Protein AF-A0A7V3NB71-F1 (afdb_monomer)

Structure (mmCIF, N/CA/C/O backbone):
data_AF-A0A7V3NB71-F1
#
_entry.id   AF-A0A7V3NB71-F1
#
loop_
_atom_site.group_PDB
_atom_site.id
_atom_site.type_symbol
_atom_site.label_atom_id
_atom_site.label_alt_id
_atom_site.label_comp_id
_atom_site.label_asym_id
_atom_site.label_entity_id
_atom_site.label_seq_id
_atom_site.pdbx_PDB_ins_code
_atom_site.Cartn_x
_atom_site.Cartn_y
_atom_site.Cartn_z
_atom_site.occupancy
_atom_site.B_iso_or_equiv
_atom_site.auth_seq_id
_atom_site.auth_comp_id
_atom_site.auth_asym_id
_atom_site.auth_atom_id
_atom_site.pdbx_PDB_model_num
ATOM 1 N N . MET A 1 1 ? 25.960 55.751 -33.611 1.00 54.22 1 MET A N 1
ATOM 2 C CA . MET A 1 1 ? 26.384 55.088 -32.353 1.00 54.22 1 MET A CA 1
ATOM 3 C C . MET A 1 1 ? 27.897 55.186 -32.245 1.00 54.22 1 MET A C 1
ATOM 5 O O . MET A 1 1 ? 28.577 54.764 -33.168 1.00 54.22 1 MET A O 1
ATOM 9 N N . ASN A 1 2 ? 28.416 55.804 -31.184 1.00 68.94 2 ASN A N 1
ATOM 10 C CA . ASN A 1 2 ? 29.834 56.147 -31.065 1.00 68.94 2 ASN A CA 1
ATOM 11 C C . ASN A 1 2 ? 30.688 54.878 -30.822 1.00 68.94 2 ASN A C 1
ATOM 13 O O . ASN A 1 2 ? 30.440 54.134 -29.869 1.00 68.94 2 ASN A O 1
ATOM 17 N N . GLN A 1 3 ? 31.674 54.599 -31.684 1.00 62.75 3 GLN A N 1
ATOM 18 C CA . GLN A 1 3 ? 32.515 53.392 -31.597 1.00 62.75 3 GLN A CA 1
ATOM 19 C C . GLN A 1 3 ? 33.245 53.284 -30.251 1.00 62.75 3 GLN A C 1
ATOM 21 O O . GLN A 1 3 ? 33.391 52.184 -29.716 1.00 62.75 3 GLN A O 1
ATOM 26 N N . GLN A 1 4 ? 33.595 54.422 -29.646 1.00 69.44 4 GLN A N 1
ATOM 27 C CA . GLN A 1 4 ? 34.196 54.469 -28.315 1.00 69.44 4 GLN A CA 1
ATOM 28 C C . GLN A 1 4 ? 33.247 53.911 -27.245 1.00 69.44 4 GLN A C 1
ATOM 30 O O . GLN A 1 4 ? 33.640 53.054 -26.460 1.00 69.44 4 GLN A O 1
ATOM 35 N N . THR A 1 5 ? 31.962 54.287 -27.257 1.00 69.88 5 THR A N 1
ATOM 36 C CA . THR A 1 5 ? 30.982 53.751 -26.291 1.00 69.88 5 THR A CA 1
ATOM 37 C C . THR A 1 5 ? 30.740 52.246 -26.433 1.00 69.88 5 THR A C 1
ATOM 39 O O . THR A 1 5 ? 30.475 51.577 -25.436 1.00 69.88 5 THR A O 1
ATOM 42 N N . ILE A 1 6 ? 30.867 51.684 -27.640 1.00 74.44 6 ILE A N 1
ATOM 43 C CA . ILE A 1 6 ? 30.767 50.231 -27.857 1.00 74.44 6 ILE A CA 1
ATOM 44 C C . ILE A 1 6 ? 32.004 49.523 -27.290 1.00 74.44 6 ILE A C 1
ATOM 46 O O . ILE A 1 6 ? 31.871 48.481 -26.650 1.00 74.44 6 ILE A O 1
ATOM 50 N N . PHE A 1 7 ? 33.192 50.097 -27.483 1.00 79.44 7 PHE A N 1
ATOM 51 C CA . PHE A 1 7 ? 34.445 49.564 -26.949 1.00 79.44 7 PHE A CA 1
ATOM 52 C C . PHE A 1 7 ? 34.462 49.561 -25.413 1.00 79.44 7 PHE A C 1
ATOM 54 O O . PHE A 1 7 ? 34.716 48.520 -24.809 1.00 79.44 7 PHE A O 1
ATOM 61 N N . TYR A 1 8 ? 34.068 50.670 -24.775 1.00 83.81 8 TYR A N 1
ATOM 62 C CA . TYR A 1 8 ? 33.972 50.753 -23.313 1.00 83.81 8 TYR A CA 1
ATOM 63 C C . TYR A 1 8 ? 32.959 49.765 -22.725 1.00 83.81 8 TYR A C 1
ATOM 65 O O . TYR A 1 8 ? 33.242 49.137 -21.709 1.00 83.81 8 TYR A O 1
ATOM 73 N N . ARG A 1 9 ? 31.806 49.557 -23.378 1.00 79.31 9 ARG A N 1
ATOM 74 C CA . ARG A 1 9 ? 30.827 48.544 -22.943 1.00 79.31 9 ARG A CA 1
ATOM 75 C C . ARG A 1 9 ? 31.384 47.125 -23.049 1.00 79.31 9 ARG A C 1
ATOM 77 O O . ARG A 1 9 ? 31.193 46.341 -22.129 1.00 79.31 9 ARG A O 1
ATOM 84 N N . LYS A 1 10 ? 32.107 46.797 -24.125 1.00 80.19 10 LYS A N 1
ATOM 85 C CA . LYS A 1 10 ? 32.751 45.480 -24.284 1.00 80.19 10 LYS A CA 1
ATOM 86 C C . LYS A 1 10 ? 33.806 45.223 -23.208 1.00 80.19 10 LYS A C 1
ATOM 88 O O . LYS A 1 10 ? 33.830 44.130 -22.654 1.00 80.19 10 LYS A O 1
ATOM 93 N N . ILE A 1 11 ? 34.619 46.226 -22.875 1.00 88.50 11 ILE A N 1
ATOM 94 C CA . ILE A 1 11 ? 35.582 46.131 -21.769 1.00 88.50 11 ILE A CA 1
ATOM 95 C C . ILE A 1 11 ? 34.853 45.957 -20.435 1.00 88.50 11 ILE A C 1
ATOM 97 O O . ILE A 1 11 ? 35.212 45.074 -19.664 1.00 88.50 11 ILE A O 1
ATOM 101 N N . ALA A 1 12 ? 33.798 46.735 -20.181 1.00 87.56 12 ALA A N 1
ATOM 102 C CA . ALA A 1 12 ? 33.014 46.614 -18.955 1.00 87.56 12 ALA A CA 1
ATOM 103 C C . ALA A 1 12 ? 32.391 45.214 -18.803 1.00 87.56 12 ALA A C 1
ATOM 105 O O . ALA A 1 12 ? 32.474 44.625 -17.728 1.00 87.56 12 ALA A O 1
ATOM 106 N N . TYR A 1 13 ? 31.838 44.640 -19.879 1.00 82.12 13 TYR A N 1
ATOM 107 C CA . TYR A 1 13 ? 31.333 43.264 -19.865 1.00 82.12 13 TYR A CA 1
ATOM 108 C C . TYR A 1 13 ? 32.446 42.236 -19.660 1.00 82.12 13 TYR A C 1
ATOM 110 O O . TYR A 1 13 ? 32.259 41.305 -18.885 1.00 82.12 13 TYR A O 1
ATOM 118 N N . ALA A 1 14 ? 33.610 42.405 -20.294 1.00 84.56 14 ALA A N 1
ATOM 119 C CA . ALA A 1 14 ? 34.743 41.503 -20.102 1.00 84.56 14 ALA A CA 1
ATOM 120 C C . ALA A 1 14 ? 35.238 41.511 -18.647 1.00 84.56 14 ALA A C 1
ATOM 122 O O . ALA A 1 14 ? 35.474 40.451 -18.075 1.00 84.56 14 ALA A O 1
ATOM 123 N N . VAL A 1 15 ? 35.320 42.689 -18.021 1.00 90.19 15 VAL A N 1
ATOM 124 C CA . VAL A 1 15 ? 35.687 42.833 -16.605 1.00 90.19 15 VAL A CA 1
ATOM 125 C C . VAL A 1 15 ? 34.617 42.233 -15.690 1.00 90.19 15 VAL A C 1
ATOM 127 O O . VAL A 1 15 ? 34.962 41.521 -14.752 1.00 90.19 15 VAL A O 1
ATOM 130 N N . ALA A 1 16 ? 33.330 42.451 -15.974 1.00 84.75 16 ALA A N 1
ATOM 131 C CA . ALA A 1 16 ? 32.238 41.858 -15.200 1.00 84.75 16 ALA A CA 1
ATOM 132 C C . ALA A 1 16 ? 32.223 40.322 -15.297 1.00 84.75 16 ALA A C 1
ATOM 134 O O . ALA A 1 16 ? 32.056 39.644 -14.284 1.00 84.75 16 ALA A O 1
ATOM 135 N N . ILE A 1 17 ? 32.458 39.765 -16.490 1.00 81.44 17 ILE A N 1
ATOM 136 C CA . ILE A 1 17 ? 32.590 38.318 -16.702 1.00 81.44 17 ILE A CA 1
ATOM 137 C C . ILE A 1 17 ? 33.812 37.782 -15.954 1.00 81.44 17 ILE A C 1
ATOM 139 O O . ILE A 1 17 ? 33.694 36.776 -15.264 1.00 81.44 17 ILE A O 1
ATOM 143 N N . LEU A 1 18 ? 34.964 38.457 -16.033 1.00 87.19 18 LEU A N 1
ATOM 144 C CA . LEU A 1 18 ? 36.174 38.050 -15.315 1.00 87.19 18 LEU A CA 1
ATOM 145 C C . LEU A 1 18 ? 35.956 38.062 -13.794 1.00 87.19 18 LEU A C 1
ATOM 147 O O . LEU A 1 18 ? 36.332 37.115 -13.111 1.00 87.19 18 LEU A O 1
ATOM 151 N N . ALA A 1 19 ? 35.296 39.097 -13.270 1.00 86.56 19 ALA A N 1
ATOM 152 C CA . ALA A 1 19 ? 34.939 39.189 -11.859 1.00 86.56 19 ALA A CA 1
ATOM 153 C C . ALA A 1 19 ? 33.989 38.055 -11.445 1.00 86.56 19 ALA A C 1
ATOM 155 O O . ALA A 1 19 ? 34.204 37.414 -10.419 1.00 86.56 19 ALA A O 1
ATOM 156 N N . MET A 1 20 ? 32.983 37.748 -12.266 1.00 79.00 20 MET A N 1
ATOM 157 C CA . MET A 1 20 ? 32.059 36.645 -12.009 1.00 79.00 20 MET A CA 1
ATOM 158 C C . MET A 1 20 ? 32.766 35.283 -12.068 1.00 79.00 20 MET A C 1
ATOM 160 O O . MET A 1 20 ? 32.523 34.437 -11.214 1.00 79.00 20 MET A O 1
ATOM 164 N N . LEU A 1 21 ? 33.686 35.080 -13.016 1.00 78.19 21 LEU A N 1
ATOM 165 C CA . LEU A 1 21 ? 34.513 33.873 -13.104 1.00 78.19 21 LEU A CA 1
ATOM 166 C C . LEU A 1 21 ? 35.438 33.724 -11.891 1.00 78.19 21 LEU A C 1
ATOM 168 O O . LEU A 1 21 ? 35.580 32.617 -11.383 1.00 78.19 21 LEU A O 1
ATOM 172 N N . LEU A 1 22 ? 36.017 34.816 -11.385 1.00 81.19 22 LEU A N 1
ATOM 173 C CA . LEU A 1 22 ? 36.828 34.808 -10.163 1.00 81.19 22 LEU A CA 1
ATOM 174 C C . LEU A 1 22 ? 35.993 34.481 -8.919 1.00 81.19 22 LEU A C 1
ATOM 176 O O . LEU A 1 22 ? 36.441 33.712 -8.072 1.00 81.19 22 LEU A O 1
ATOM 180 N N . VAL A 1 23 ? 34.765 35.000 -8.827 1.00 80.25 23 VAL A N 1
ATOM 181 C CA . VAL A 1 23 ? 33.817 34.645 -7.757 1.00 80.25 23 VAL A CA 1
ATOM 182 C C . VAL A 1 23 ? 33.425 33.169 -7.848 1.00 80.25 23 VAL A C 1
ATOM 184 O O . VAL A 1 23 ? 33.475 32.461 -6.847 1.00 80.25 23 VAL A O 1
ATOM 187 N N . LEU A 1 24 ? 33.099 32.671 -9.043 1.00 72.00 24 LEU A N 1
ATOM 188 C CA . LEU A 1 24 ? 32.779 31.259 -9.269 1.00 72.00 24 LEU A CA 1
ATOM 189 C C . LEU A 1 24 ? 33.971 30.342 -8.968 1.00 72.00 24 LEU A C 1
ATOM 191 O O . LEU A 1 24 ? 33.785 29.285 -8.371 1.00 72.00 24 LEU A O 1
ATOM 195 N N . TYR A 1 25 ? 35.189 30.757 -9.320 1.00 76.31 25 TYR A N 1
ATOM 196 C CA . TYR A 1 25 ? 36.426 30.052 -8.986 1.00 76.31 25 TYR A CA 1
ATOM 197 C C . TYR A 1 25 ? 36.633 29.992 -7.469 1.00 76.31 25 TYR A C 1
ATOM 199 O O . TYR A 1 25 ? 36.818 28.914 -6.912 1.00 76.31 25 TYR A O 1
ATOM 207 N N . TYR A 1 26 ? 36.517 31.128 -6.780 1.00 76.06 26 TYR A N 1
ATOM 208 C CA . TYR A 1 26 ? 36.661 31.208 -5.326 1.00 76.06 26 TYR A CA 1
ATOM 209 C C . TYR A 1 26 ? 35.603 30.382 -4.572 1.00 76.06 26 TYR A C 1
ATOM 211 O O . TYR A 1 26 ? 35.901 29.739 -3.562 1.00 76.06 26 TYR A O 1
ATOM 219 N N . LEU A 1 27 ? 34.366 30.356 -5.073 1.00 71.50 27 LEU A N 1
ATOM 220 C CA . LEU A 1 27 ? 33.281 29.569 -4.490 1.00 71.50 27 LEU A CA 1
ATOM 221 C C . LEU A 1 27 ? 33.414 28.070 -4.799 1.00 71.50 27 LEU A C 1
ATOM 223 O O . LEU A 1 27 ? 33.156 27.250 -3.918 1.00 71.50 27 LEU A O 1
ATOM 227 N N . GLY A 1 28 ? 33.795 27.712 -6.028 1.00 55.22 28 GLY A N 1
ATOM 228 C CA . GLY A 1 28 ? 33.623 26.371 -6.594 1.00 55.22 28 GLY A CA 1
ATOM 229 C C . GLY A 1 28 ? 34.883 25.518 -6.750 1.00 55.22 28 GLY A C 1
ATOM 230 O O . GLY A 1 28 ? 34.762 24.386 -7.220 1.00 55.22 28 GLY A O 1
ATOM 231 N N . PHE A 1 29 ? 36.075 26.009 -6.392 1.00 70.00 29 PHE A N 1
ATOM 232 C CA . PHE A 1 29 ? 37.305 25.229 -6.566 1.00 70.00 29 PHE A CA 1
ATOM 233 C C . PHE A 1 29 ? 37.283 23.937 -5.722 1.00 70.00 29 PHE A C 1
ATOM 235 O O . PHE A 1 29 ? 37.014 24.008 -4.518 1.00 70.00 29 PHE A O 1
ATOM 242 N N . PRO A 1 30 ? 37.542 22.755 -6.307 1.00 59.81 30 PRO A N 1
ATOM 243 C CA . PRO A 1 30 ? 37.503 21.495 -5.571 1.00 59.81 30 PRO A CA 1
ATOM 244 C C . PRO A 1 30 ? 38.670 21.386 -4.578 1.00 59.81 30 PRO A C 1
ATOM 246 O O . PRO A 1 30 ? 39.738 21.958 -4.792 1.00 59.81 30 PRO A O 1
ATOM 249 N N . SER A 1 31 ? 38.477 20.632 -3.494 1.00 65.25 31 SER A N 1
ATOM 250 C CA . SER A 1 31 ? 39.575 20.248 -2.598 1.00 65.25 31 SER A CA 1
ATOM 251 C C . SER A 1 31 ? 40.472 19.222 -3.297 1.00 65.25 31 SER A C 1
ATOM 253 O O . SER A 1 31 ? 39.971 18.265 -3.888 1.00 65.25 31 SER A O 1
ATOM 255 N N . ILE A 1 32 ? 41.789 19.419 -3.241 1.00 63.62 32 ILE A N 1
ATOM 256 C CA . ILE A 1 32 ? 42.785 18.581 -3.928 1.00 63.62 32 ILE A CA 1
ATOM 257 C C . ILE A 1 32 ? 43.643 17.887 -2.863 1.00 63.62 32 ILE 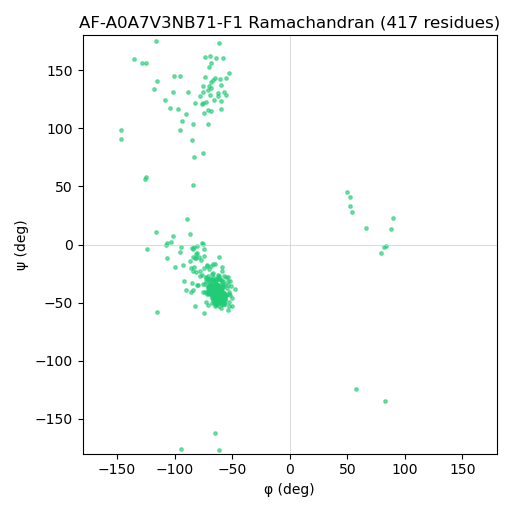A C 1
ATOM 259 O O . ILE A 1 32 ? 43.962 18.491 -1.840 1.00 63.62 32 ILE A O 1
ATOM 263 N N . LYS A 1 33 ? 44.008 16.618 -3.076 1.00 56.06 33 LYS A N 1
ATOM 264 C CA . LYS A 1 33 ? 44.964 15.911 -2.205 1.00 56.06 33 LYS A CA 1
ATOM 265 C C . LYS A 1 33 ? 46.366 16.485 -2.401 1.00 56.06 33 LYS A C 1
ATOM 267 O O . LYS A 1 33 ? 46.756 16.723 -3.544 1.00 56.06 33 LYS A O 1
ATOM 272 N N . ASP A 1 34 ? 47.101 16.712 -1.315 1.00 60.28 34 ASP A N 1
ATOM 273 C CA . ASP A 1 34 ? 48.456 17.256 -1.394 1.00 60.28 34 ASP A CA 1
ATOM 274 C C . ASP A 1 34 ? 49.349 16.306 -2.224 1.00 60.28 34 ASP A C 1
ATOM 276 O O . ASP A 1 34 ? 49.456 15.120 -1.900 1.00 60.28 34 ASP A O 1
ATOM 280 N N . PRO A 1 35 ? 49.997 16.787 -3.303 1.00 51.47 35 PRO A N 1
ATOM 281 C CA . PRO A 1 35 ? 50.894 15.971 -4.119 1.00 51.47 35 PRO A CA 1
ATOM 282 C C . PRO A 1 35 ? 52.078 15.363 -3.351 1.00 51.47 35 PRO A C 1
ATOM 284 O O . PRO A 1 35 ? 52.706 14.434 -3.855 1.00 51.47 35 PRO A O 1
ATOM 287 N N . ARG A 1 36 ? 52.424 15.900 -2.173 1.00 59.09 36 ARG A N 1
ATOM 288 C CA . ARG A 1 36 ? 53.547 15.446 -1.337 1.00 59.09 36 ARG A CA 1
ATOM 289 C C . ARG A 1 36 ? 53.116 14.545 -0.179 1.00 59.09 36 ARG A C 1
ATOM 291 O O . ARG A 1 36 ? 53.950 13.808 0.335 1.00 59.09 36 ARG A O 1
ATOM 298 N N . ASP A 1 37 ? 51.839 14.579 0.197 1.00 52.03 37 ASP A N 1
ATOM 299 C CA . ASP A 1 37 ? 51.253 13.738 1.241 1.00 52.03 37 ASP A CA 1
ATOM 300 C C . ASP A 1 37 ? 49.788 13.401 0.888 1.00 52.03 37 ASP A C 1
ATOM 302 O O . ASP A 1 37 ? 48.878 14.189 1.156 1.00 52.03 37 ASP A O 1
ATOM 306 N N . PRO A 1 38 ? 49.520 12.213 0.312 1.00 56.47 38 PRO A N 1
ATOM 307 C CA . PRO A 1 38 ? 48.179 11.808 -0.118 1.00 56.47 38 PRO A CA 1
ATOM 308 C C . PRO A 1 38 ? 47.139 11.713 1.009 1.00 56.47 38 PRO A C 1
ATOM 310 O O . PRO A 1 38 ? 45.953 11.521 0.716 1.00 56.47 38 PRO A O 1
ATOM 313 N N . THR A 1 39 ? 47.570 11.790 2.274 1.00 49.41 39 THR A N 1
ATOM 314 C CA . THR A 1 39 ? 46.695 11.762 3.453 1.00 49.41 39 THR A CA 1
ATOM 315 C C . THR A 1 39 ? 46.163 13.146 3.837 1.00 49.41 39 THR A C 1
ATOM 317 O O . THR A 1 39 ? 45.176 13.232 4.567 1.00 49.41 39 THR A O 1
ATOM 320 N N . GLN A 1 40 ? 46.735 14.227 3.291 1.00 49.78 40 GLN A N 1
ATOM 321 C CA . GLN A 1 40 ? 46.299 15.601 3.543 1.00 49.78 40 GLN A CA 1
ATOM 322 C C . GLN A 1 40 ? 45.461 16.147 2.381 1.00 49.78 40 GLN A C 1
ATOM 324 O O . GLN A 1 40 ? 45.822 16.052 1.207 1.00 49.78 40 GLN A O 1
ATOM 329 N N . ILE A 1 41 ? 44.311 16.738 2.712 1.00 60.38 41 ILE A N 1
ATOM 330 C CA . ILE A 1 41 ? 43.411 17.379 1.750 1.00 60.38 41 ILE A CA 1
ATOM 331 C C . ILE A 1 41 ? 43.588 18.890 1.881 1.00 60.38 41 ILE A C 1
ATOM 333 O O . ILE A 1 41 ? 43.286 19.468 2.926 1.00 60.38 41 ILE A O 1
ATOM 337 N N . LEU A 1 42 ? 44.042 19.543 0.811 1.00 63.62 42 LEU A N 1
ATOM 338 C CA . LEU A 1 42 ? 44.096 20.999 0.753 1.00 63.62 42 LEU A CA 1
ATOM 339 C C . LEU A 1 42 ? 42.660 21.546 0.691 1.00 63.62 42 LEU A C 1
ATOM 341 O O . LEU A 1 42 ? 41.871 21.104 -0.155 1.00 63.62 42 LEU A O 1
ATOM 345 N N . PRO A 1 43 ? 42.290 22.501 1.562 1.00 56.97 43 PRO A N 1
ATOM 346 C CA . PRO A 1 43 ? 40.926 23.002 1.629 1.00 56.97 43 PRO A CA 1
ATOM 347 C C . PRO A 1 43 ? 40.591 23.801 0.363 1.00 56.97 43 PRO A C 1
ATOM 349 O O . PRO A 1 43 ? 41.165 24.870 0.135 1.00 56.97 43 PRO A O 1
ATOM 352 N N . GLY A 1 44 ? 39.643 23.299 -0.439 1.00 67.06 44 GLY A N 1
ATOM 353 C CA . GLY A 1 44 ? 39.157 23.944 -1.663 1.00 67.06 44 GLY A CA 1
ATOM 354 C C . GLY A 1 44 ? 38.434 25.277 -1.421 1.00 67.06 44 GLY A C 1
ATOM 355 O O . GLY A 1 44 ? 38.556 25.896 -0.362 1.00 67.06 44 GLY A O 1
ATOM 356 N N . GLY A 1 45 ? 37.662 25.731 -2.407 1.00 72.81 45 GLY A N 1
ATOM 357 C CA . GLY A 1 45 ? 36.821 26.926 -2.312 1.00 72.81 45 GLY A CA 1
ATOM 358 C C . GLY A 1 45 ? 35.751 26.823 -1.218 1.00 72.81 45 GLY A C 1
ATOM 359 O O . GLY A 1 45 ? 35.557 25.777 -0.596 1.00 72.81 45 GLY A O 1
ATOM 360 N N . VAL A 1 46 ? 35.029 27.918 -0.979 1.00 68.56 46 VAL A N 1
ATOM 361 C CA . VAL A 1 46 ? 34.061 28.035 0.131 1.00 68.56 46 VAL A CA 1
ATOM 362 C C . VAL A 1 46 ? 33.042 26.882 0.144 1.00 68.56 46 VAL A C 1
ATOM 364 O O . VAL A 1 46 ? 32.808 26.288 1.195 1.00 68.56 46 VAL A O 1
ATOM 367 N N . LEU A 1 47 ? 32.508 26.480 -1.016 1.00 59.16 47 LEU A N 1
ATOM 368 C CA . LEU A 1 47 ? 31.544 25.374 -1.113 1.00 59.16 47 LEU A CA 1
ATOM 369 C C . LEU A 1 47 ? 32.165 24.002 -0.812 1.00 59.16 47 LEU A C 1
ATOM 371 O O . LEU A 1 47 ? 31.498 23.134 -0.254 1.00 59.16 47 LEU A O 1
ATOM 375 N N . ALA A 1 48 ? 33.435 23.793 -1.166 1.00 60.12 48 ALA A N 1
ATOM 376 C CA . ALA A 1 48 ? 34.145 22.552 -0.860 1.00 60.12 48 ALA A CA 1
ATOM 377 C C . ALA A 1 48 ? 34.424 22.417 0.647 1.00 60.12 48 ALA A C 1
ATOM 379 O O . ALA A 1 48 ? 34.420 21.308 1.175 1.00 60.12 48 ALA A O 1
ATOM 380 N N . ARG A 1 49 ? 34.597 23.546 1.349 1.00 62.47 49 ARG A N 1
ATOM 381 C CA . ARG A 1 49 ? 34.746 23.595 2.812 1.00 62.47 49 ARG A CA 1
ATOM 382 C C . ARG A 1 49 ? 33.424 23.345 3.535 1.00 62.47 49 ARG A C 1
ATOM 384 O O . ARG A 1 49 ? 33.415 22.581 4.490 1.00 62.47 49 ARG A O 1
ATOM 391 N N . PHE A 1 50 ? 32.311 23.896 3.041 1.00 54.03 50 PHE A N 1
ATOM 392 C CA . PHE A 1 50 ? 30.976 23.585 3.572 1.00 54.03 50 PHE A CA 1
ATOM 393 C C . PHE A 1 50 ? 30.615 22.101 3.404 1.00 54.03 50 PHE A C 1
ATOM 395 O O . PHE A 1 50 ? 30.136 21.478 4.344 1.00 54.03 50 PHE A O 1
ATOM 402 N N . LYS A 1 51 ? 30.954 21.489 2.260 1.00 48.88 51 LYS A N 1
ATOM 403 C CA . LYS A 1 51 ? 30.782 20.039 2.048 1.00 48.88 51 LYS A CA 1
ATOM 404 C C . LYS A 1 51 ? 31.587 19.157 3.011 1.00 48.88 51 LYS A C 1
ATOM 406 O O . LYS A 1 51 ? 31.191 18.020 3.229 1.00 48.88 51 LYS A O 1
ATOM 411 N N . GLY A 1 52 ? 32.712 19.648 3.536 1.00 46.31 52 GLY A N 1
ATOM 412 C CA . GLY A 1 52 ? 33.546 18.925 4.502 1.00 46.31 52 GLY A CA 1
ATOM 413 C C . GLY A 1 52 ? 33.216 19.207 5.972 1.00 46.31 52 GLY A C 1
ATOM 414 O O . GLY A 1 52 ? 33.631 18.435 6.829 1.00 46.31 52 GLY A O 1
ATOM 415 N N . ALA A 1 53 ? 32.501 20.298 6.272 1.00 45.06 53 ALA A N 1
ATOM 416 C CA . ALA A 1 53 ? 32.164 20.710 7.637 1.00 45.06 53 ALA A CA 1
ATOM 417 C C . ALA A 1 53 ? 30.815 20.148 8.120 1.00 45.06 53 ALA A C 1
ATOM 419 O O . ALA A 1 53 ? 30.670 19.850 9.304 1.00 45.06 53 ALA A O 1
ATOM 420 N N . ASP A 1 54 ? 29.856 19.958 7.211 1.00 41.22 54 ASP A N 1
ATOM 421 C CA . ASP A 1 54 ? 28.564 19.354 7.528 1.00 41.22 54 ASP A CA 1
ATOM 422 C C . ASP A 1 54 ? 28.638 17.834 7.334 1.00 41.22 54 ASP A C 1
ATOM 424 O O . ASP A 1 54 ? 28.731 17.342 6.206 1.00 41.22 54 ASP A O 1
ATOM 428 N N . ALA A 1 55 ? 28.552 17.076 8.432 1.00 44.56 55 ALA A N 1
ATOM 429 C CA . ALA A 1 55 ? 28.474 15.613 8.395 1.00 44.56 55 ALA A CA 1
ATOM 430 C C . ALA A 1 55 ? 27.332 15.121 7.483 1.00 44.56 55 ALA A C 1
ATOM 432 O O . ALA A 1 55 ? 27.493 14.108 6.809 1.00 44.56 55 ALA A O 1
ATOM 433 N N . ASP A 1 56 ? 26.242 15.889 7.372 1.00 40.72 56 ASP A N 1
ATOM 434 C CA . ASP A 1 56 ? 25.111 15.624 6.477 1.00 40.72 56 ASP A CA 1
ATOM 435 C C . ASP A 1 56 ? 25.428 15.881 4.993 1.00 40.72 56 ASP A C 1
ATOM 437 O O . ASP A 1 56 ? 24.902 15.186 4.126 1.00 40.72 56 ASP A O 1
ATOM 441 N N . ALA A 1 57 ? 26.311 16.829 4.662 1.00 42.16 57 ALA A N 1
ATOM 442 C CA . ALA A 1 57 ? 26.720 17.105 3.280 1.00 42.16 57 ALA A CA 1
ATOM 443 C C . ALA A 1 57 ? 27.793 16.122 2.782 1.00 42.16 57 ALA A C 1
ATOM 445 O O . ALA A 1 57 ? 27.770 15.722 1.613 1.00 42.16 57 ALA A O 1
ATOM 446 N N . ALA A 1 58 ? 28.690 15.692 3.673 1.00 37.47 58 ALA A N 1
ATOM 447 C CA . ALA A 1 58 ? 29.607 14.583 3.426 1.00 37.47 58 ALA A CA 1
ATOM 448 C C . ALA A 1 58 ? 28.827 13.270 3.249 1.00 37.47 58 ALA A C 1
ATOM 450 O O . ALA A 1 58 ? 29.062 12.556 2.273 1.00 37.47 58 ALA A O 1
ATOM 451 N N . LEU A 1 59 ? 27.802 13.032 4.084 1.00 40.78 59 LEU A N 1
ATOM 452 C CA . LEU A 1 59 ? 26.812 11.977 3.869 1.00 40.78 59 LEU A CA 1
ATOM 453 C C . LEU A 1 59 ? 26.141 12.138 2.498 1.00 40.78 59 LEU A C 1
ATOM 455 O O . LEU A 1 59 ? 26.151 11.205 1.720 1.00 40.78 59 LEU A O 1
ATOM 459 N N . LEU A 1 60 ? 25.609 13.298 2.114 1.00 43.28 60 LEU A N 1
ATOM 460 C CA . LEU A 1 60 ? 24.980 13.471 0.792 1.00 43.28 60 LEU A CA 1
ATOM 461 C C . LEU A 1 60 ? 25.934 13.179 -0.384 1.00 43.28 60 LEU A C 1
ATOM 463 O O . LEU A 1 60 ? 25.487 12.678 -1.416 1.00 43.28 60 LEU A O 1
ATOM 467 N N . SER A 1 61 ? 27.235 13.448 -0.226 1.00 41.19 61 SER A N 1
ATOM 468 C CA . SER A 1 61 ? 28.263 13.189 -1.241 1.00 41.19 61 SER A CA 1
ATOM 469 C C . SER A 1 61 ? 28.724 11.727 -1.300 1.00 41.19 61 SER A C 1
ATOM 471 O O . SER A 1 61 ? 29.020 11.249 -2.392 1.00 41.19 61 SER A O 1
ATOM 473 N N . GLU A 1 62 ? 28.798 11.013 -0.174 1.00 38.00 62 GLU A N 1
ATOM 474 C CA . GLU A 1 62 ? 29.136 9.578 -0.128 1.00 38.00 62 GLU A CA 1
ATOM 475 C C . GLU A 1 62 ? 27.907 8.674 -0.342 1.00 38.00 62 GLU A C 1
ATOM 477 O O . GLU A 1 62 ? 27.999 7.620 -0.967 1.00 38.00 62 GLU A O 1
ATOM 482 N N . LEU A 1 63 ? 26.723 9.096 0.113 1.00 42.38 63 LEU A N 1
ATOM 483 C CA . LEU A 1 63 ? 25.480 8.314 0.114 1.00 42.38 63 LEU A CA 1
ATOM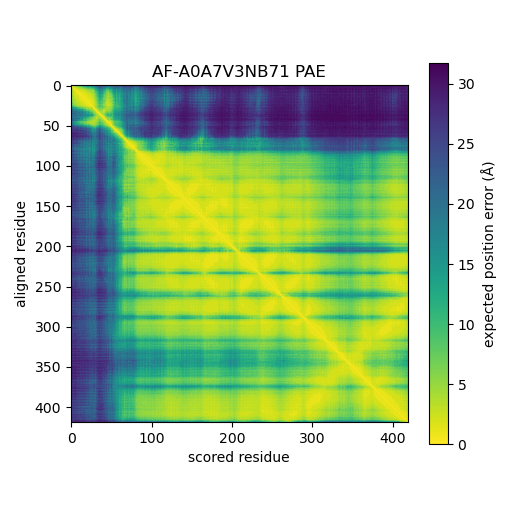 484 C C . LEU A 1 63 ? 24.729 8.302 -1.224 1.00 42.38 63 LEU A C 1
ATOM 486 O O . LEU A 1 63 ? 23.795 7.511 -1.374 1.00 42.38 63 LEU A O 1
ATOM 490 N N . GLN A 1 64 ? 25.099 9.160 -2.179 1.00 43.59 64 GLN A N 1
ATOM 491 C CA . GLN A 1 64 ? 24.500 9.213 -3.522 1.00 43.59 64 GLN A CA 1
ATOM 492 C C . GLN A 1 64 ? 25.359 8.577 -4.617 1.00 43.59 64 GLN A C 1
ATOM 494 O O . GLN A 1 64 ? 24.950 8.583 -5.778 1.00 43.59 64 GLN A O 1
ATOM 499 N N . LEU A 1 65 ? 26.516 7.998 -4.284 1.00 47.34 65 LEU A N 1
ATOM 500 C CA . LEU A 1 65 ? 27.394 7.388 -5.282 1.00 47.34 65 LEU A CA 1
ATOM 501 C C . LEU A 1 65 ? 26.836 6.028 -5.748 1.00 47.34 65 LEU A C 1
ATOM 503 O O . LEU A 1 65 ? 27.265 4.947 -5.341 1.00 47.34 65 LEU A O 1
ATOM 507 N N . GLY A 1 66 ? 25.845 6.098 -6.641 1.00 53.22 66 GLY A N 1
ATOM 508 C CA . GLY A 1 66 ? 25.628 5.085 -7.669 1.00 53.22 66 GLY A CA 1
ATOM 509 C C . GLY A 1 66 ? 26.836 4.987 -8.608 1.00 53.22 66 GLY A C 1
ATOM 510 O O . GLY A 1 66 ? 27.861 5.637 -8.404 1.00 53.22 66 GLY A O 1
ATOM 511 N N . GLU A 1 67 ? 26.752 4.148 -9.636 1.00 53.97 67 GLU A N 1
ATOM 512 C CA . GLU A 1 67 ? 27.836 4.071 -10.625 1.00 53.97 67 GLU A CA 1
ATOM 513 C C . GLU A 1 67 ? 28.013 5.409 -11.363 1.00 53.97 67 GLU A C 1
ATOM 515 O O . GLU A 1 67 ? 27.049 5.991 -11.859 1.00 53.97 67 GLU A O 1
ATOM 520 N N . ILE A 1 68 ? 29.251 5.907 -11.434 1.00 56.69 68 ILE A N 1
ATOM 521 C CA . ILE A 1 68 ? 29.599 7.080 -12.243 1.00 56.69 68 ILE A CA 1
ATOM 522 C C . ILE A 1 68 ? 29.849 6.585 -13.673 1.00 56.69 68 ILE A C 1
ATOM 524 O O . ILE A 1 68 ? 30.892 5.994 -13.942 1.00 56.69 68 ILE A O 1
ATOM 528 N N . ASP A 1 69 ? 28.900 6.811 -14.587 1.00 61.81 69 ASP A N 1
ATOM 529 C CA . ASP A 1 69 ? 29.062 6.472 -16.011 1.00 61.81 69 ASP A CA 1
ATOM 530 C C . ASP A 1 69 ? 29.986 7.504 -16.702 1.00 61.81 69 ASP A C 1
ATOM 532 O O . ASP A 1 69 ? 29.651 8.698 -16.732 1.00 61.81 69 ASP A O 1
ATOM 536 N N . PRO A 1 70 ? 31.126 7.084 -17.294 1.00 60.78 70 PRO A N 1
ATOM 537 C CA . PRO A 1 70 ? 32.008 7.957 -18.070 1.00 60.78 70 PRO A CA 1
ATOM 538 C C . PRO A 1 70 ? 31.281 8.745 -19.167 1.00 60.78 70 PRO A C 1
ATOM 540 O O . PRO A 1 70 ? 31.659 9.882 -19.459 1.00 60.78 70 PRO A O 1
ATOM 543 N N . ALA A 1 71 ? 30.214 8.190 -19.754 1.00 64.31 71 ALA A N 1
ATOM 544 C CA . ALA A 1 71 ? 29.401 8.894 -20.742 1.00 64.31 71 ALA A CA 1
ATOM 545 C C . ALA A 1 71 ? 28.633 10.074 -20.121 1.00 64.31 71 ALA A C 1
ATOM 547 O O . ALA A 1 71 ? 28.586 11.150 -20.713 1.00 64.31 71 ALA A O 1
ATOM 548 N N . SER A 1 72 ? 28.092 9.920 -18.912 1.00 63.06 72 SER A N 1
ATOM 549 C CA . SER A 1 72 ? 27.370 10.974 -18.183 1.00 63.06 72 SER A CA 1
ATOM 550 C C . SER A 1 72 ? 28.290 12.121 -17.743 1.00 63.06 72 SER A C 1
ATOM 552 O O . SER A 1 72 ? 27.905 13.295 -17.802 1.00 63.06 72 SER A O 1
ATOM 554 N N . GLU A 1 73 ? 29.530 11.815 -17.348 1.00 67.75 73 GLU A N 1
ATOM 555 C CA . GLU A 1 73 ? 30.544 12.843 -17.062 1.00 67.75 73 GLU A CA 1
ATOM 556 C C . GLU A 1 73 ? 31.082 13.496 -18.344 1.00 67.75 73 GLU A C 1
ATOM 558 O O . GLU A 1 73 ? 31.293 14.708 -18.373 1.00 67.75 73 GLU A O 1
ATOM 563 N N . THR A 1 74 ? 31.190 12.748 -19.445 1.00 63.81 74 THR A N 1
ATOM 564 C CA . THR A 1 74 ? 31.500 13.323 -20.765 1.00 63.81 74 THR A CA 1
ATOM 565 C C . THR A 1 74 ? 30.405 14.292 -21.209 1.00 63.81 74 THR A C 1
ATOM 567 O O . THR A 1 74 ? 30.707 15.410 -21.616 1.00 63.81 74 THR A O 1
ATOM 570 N N . ILE A 1 75 ? 29.125 13.932 -21.067 1.00 62.94 75 ILE A N 1
ATOM 571 C CA . ILE A 1 75 ? 28.005 14.826 -21.398 1.00 62.94 75 ILE A CA 1
ATOM 572 C C . ILE A 1 75 ? 28.006 16.065 -20.496 1.00 62.94 75 ILE A C 1
ATOM 574 O O . ILE A 1 75 ? 27.753 17.173 -20.967 1.00 62.94 75 ILE A O 1
ATOM 578 N N . ARG A 1 76 ? 28.337 15.926 -19.208 1.00 62.72 76 ARG A N 1
ATOM 579 C CA . ARG A 1 76 ? 28.512 17.073 -18.303 1.00 62.72 76 ARG A CA 1
ATOM 580 C C . ARG A 1 76 ? 29.593 18.033 -18.799 1.00 62.72 76 ARG A C 1
ATOM 582 O O . ARG A 1 76 ? 29.380 19.243 -18.769 1.00 62.72 76 ARG A O 1
ATOM 589 N N . LEU A 1 77 ? 30.725 17.495 -19.246 1.00 64.06 77 LEU A N 1
ATOM 590 C CA . LEU A 1 77 ? 31.843 18.274 -19.769 1.00 64.06 77 LEU A CA 1
ATOM 591 C C . LEU A 1 77 ? 31.466 18.966 -21.089 1.00 64.06 77 LEU A C 1
ATOM 593 O O . LEU A 1 77 ? 31.663 20.169 -21.227 1.00 64.06 77 LEU A O 1
ATOM 597 N N . VAL A 1 78 ? 30.860 18.227 -22.025 1.00 66.50 78 VAL A N 1
ATOM 598 C CA . VAL A 1 78 ? 30.435 18.728 -23.346 1.00 66.50 78 VAL A CA 1
ATOM 599 C C . VAL A 1 78 ? 29.323 19.770 -23.225 1.00 66.50 78 VAL A C 1
ATOM 601 O O . VAL A 1 78 ? 29.325 20.760 -23.949 1.00 66.50 78 VAL A O 1
ATOM 604 N N . SER A 1 79 ? 28.400 19.597 -22.277 1.00 67.81 79 SER A N 1
ATOM 605 C CA . SER A 1 79 ? 27.356 20.588 -21.983 1.00 67.81 79 SER A CA 1
ATOM 606 C C . SER A 1 79 ? 27.867 21.794 -21.188 1.00 67.81 79 SER A C 1
ATOM 608 O O . SER A 1 79 ? 27.069 22.665 -20.850 1.00 67.81 79 SER A O 1
ATOM 610 N N . LEU A 1 80 ? 29.167 21.866 -20.861 1.00 71.44 80 LEU A N 1
ATOM 611 C CA . LEU A 1 80 ? 29.766 22.913 -20.021 1.00 71.44 80 LEU A CA 1
ATOM 612 C C . LEU A 1 80 ? 29.030 23.087 -18.677 1.00 71.44 80 LEU A C 1
ATOM 614 O O . LEU A 1 80 ? 28.913 24.190 -18.148 1.00 71.44 80 LEU A O 1
ATOM 618 N N . GLY A 1 81 ? 28.486 21.994 -18.132 1.00 67.44 81 GLY A N 1
ATOM 619 C CA . GLY A 1 81 ? 27.673 22.005 -16.914 1.00 67.44 81 GLY A CA 1
ATOM 620 C C . GLY A 1 81 ? 26.191 22.358 -17.111 1.00 67.44 81 GLY A C 1
ATOM 621 O O . GLY A 1 81 ? 25.432 22.290 -16.147 1.00 67.44 81 GLY A O 1
ATOM 622 N N . MET A 1 82 ? 25.733 22.657 -18.332 1.00 77.50 82 MET A N 1
ATOM 623 C CA . MET A 1 82 ? 24.335 22.993 -18.651 1.00 77.50 82 MET A CA 1
ATOM 624 C C . MET A 1 82 ? 23.454 21.748 -18.871 1.00 77.50 82 MET A C 1
ATOM 626 O O . MET A 1 82 ? 22.736 21.646 -19.868 1.00 77.50 82 MET A O 1
ATOM 630 N N . ARG A 1 83 ? 23.480 20.792 -17.930 1.00 73.44 83 ARG A N 1
ATOM 631 C CA . ARG A 1 83 ? 22.732 19.518 -18.032 1.00 73.44 83 ARG A CA 1
ATOM 632 C C . ARG A 1 83 ? 21.237 19.719 -18.322 1.00 73.44 83 ARG A C 1
ATOM 634 O O . ARG A 1 83 ? 20.701 19.028 -19.179 1.00 73.44 83 ARG A O 1
ATOM 641 N N . GLY A 1 84 ? 20.594 20.704 -17.690 1.00 73.56 84 GLY A N 1
ATOM 642 C CA . GLY A 1 84 ? 19.166 20.981 -17.897 1.00 73.56 84 GLY A CA 1
ATOM 643 C C . GLY A 1 84 ? 18.813 21.422 -19.324 1.00 73.56 84 GLY A C 1
ATOM 644 O O . GLY A 1 84 ? 17.769 21.044 -19.844 1.00 73.56 84 GLY A O 1
ATOM 645 N N . PHE A 1 85 ? 19.699 22.163 -20.001 1.00 77.38 85 PHE A N 1
ATOM 646 C CA . PHE A 1 85 ? 19.476 22.564 -21.394 1.00 77.38 85 PHE A CA 1
ATOM 647 C C . PHE A 1 85 ? 19.630 21.376 -22.353 1.00 77.38 85 PHE A C 1
ATOM 649 O O . PHE A 1 85 ? 18.793 21.176 -23.231 1.00 77.38 85 PHE A O 1
ATOM 656 N N . ALA A 1 86 ? 20.655 20.543 -22.141 1.00 80.19 86 ALA A N 1
ATOM 657 C CA . ALA A 1 86 ? 20.833 19.307 -22.901 1.00 80.19 86 ALA A CA 1
ATOM 658 C C . ALA A 1 86 ? 19.648 18.345 -22.704 1.00 80.19 86 ALA A C 1
ATOM 660 O O . ALA A 1 86 ? 19.142 17.782 -23.673 1.00 80.19 86 ALA A O 1
ATOM 661 N N . ALA A 1 87 ? 19.161 18.208 -21.466 1.00 83.94 87 ALA A N 1
ATOM 662 C CA . ALA A 1 87 ? 17.970 17.423 -21.164 1.00 83.94 87 ALA A CA 1
ATOM 663 C C . ALA A 1 87 ? 16.744 17.959 -21.916 1.00 83.94 87 ALA A C 1
ATOM 665 O O . ALA A 1 87 ? 16.028 17.175 -22.532 1.00 83.94 87 ALA A O 1
ATOM 666 N N . GLN A 1 88 ? 16.528 19.279 -21.940 1.00 81.94 88 GLN A N 1
ATOM 667 C CA . GLN A 1 88 ? 15.396 19.886 -22.645 1.00 81.94 88 GLN A CA 1
ATOM 668 C C . GLN A 1 88 ? 15.404 19.597 -24.156 1.00 81.94 88 GLN A C 1
ATOM 670 O O . GLN A 1 88 ? 14.349 19.310 -24.722 1.00 81.94 88 GLN A O 1
ATOM 675 N N . ILE A 1 89 ? 16.575 19.627 -24.803 1.00 86.06 89 ILE A N 1
ATOM 676 C CA . ILE A 1 89 ? 16.712 19.250 -26.222 1.00 86.06 89 ILE A CA 1
ATOM 677 C C . ILE A 1 89 ? 16.319 17.785 -26.421 1.00 86.06 89 ILE A C 1
ATOM 679 O O . ILE A 1 89 ? 15.482 17.480 -27.268 1.00 86.06 89 ILE A O 1
ATOM 683 N N . LEU A 1 90 ? 16.862 16.880 -25.602 1.00 88.00 90 LEU A N 1
ATOM 684 C CA . LEU A 1 90 ? 16.552 15.451 -25.688 1.00 88.00 90 LEU A CA 1
ATOM 685 C C . LEU A 1 90 ? 15.067 15.167 -25.420 1.00 88.00 90 LEU A C 1
ATOM 687 O O . LEU A 1 90 ? 14.478 14.300 -26.062 1.00 88.00 90 LEU A O 1
ATOM 691 N N . TRP A 1 91 ? 14.432 15.913 -24.515 1.00 85.06 91 TRP A N 1
ATOM 692 C CA . TRP A 1 91 ? 12.987 15.845 -24.291 1.00 85.06 91 TRP A CA 1
ATOM 693 C C . TRP A 1 91 ? 12.189 16.256 -25.532 1.00 85.06 91 TRP A C 1
ATOM 695 O O . TRP A 1 91 ? 11.224 15.573 -25.885 1.00 85.06 91 TRP A O 1
ATOM 705 N N . GLN A 1 92 ? 12.592 17.334 -26.210 1.00 85.81 92 GLN A N 1
ATOM 706 C CA . GLN A 1 92 ? 11.953 17.777 -27.448 1.00 85.81 92 GLN A CA 1
ATOM 707 C C . GLN A 1 92 ? 12.121 16.740 -28.567 1.00 85.81 92 GLN A C 1
ATOM 709 O O . GLN A 1 92 ? 11.131 16.347 -29.183 1.00 85.81 92 GLN A O 1
ATOM 714 N N . GLU A 1 93 ? 13.337 16.233 -28.777 1.00 90.81 93 GLU A N 1
ATOM 715 C CA . GLU A 1 93 ? 13.614 15.185 -29.765 1.00 90.81 93 GLU A CA 1
ATOM 716 C C . GLU A 1 93 ? 12.819 13.906 -29.481 1.00 90.81 93 GLU A C 1
ATOM 718 O O . GLU A 1 93 ? 12.200 13.342 -30.384 1.00 90.81 93 GLU A O 1
ATOM 723 N N . ALA A 1 94 ? 12.774 13.465 -28.220 1.00 89.56 94 ALA A N 1
ATOM 724 C CA . ALA A 1 94 ? 11.982 12.309 -27.817 1.00 89.56 94 ALA A CA 1
ATOM 725 C C . ALA A 1 94 ? 10.496 12.517 -28.142 1.00 89.56 94 ALA A C 1
ATOM 727 O O . ALA A 1 94 ? 9.843 11.608 -28.657 1.00 89.56 94 ALA A O 1
ATOM 728 N N . ASN A 1 95 ? 9.953 13.712 -27.898 1.00 86.12 95 ASN A N 1
ATOM 729 C CA . ASN A 1 95 ? 8.570 14.016 -28.249 1.00 86.12 95 ASN A CA 1
ATOM 730 C C . ASN A 1 95 ? 8.338 13.989 -29.770 1.00 86.12 95 ASN A C 1
ATOM 732 O O . ASN A 1 95 ? 7.359 13.403 -30.231 1.00 86.12 95 ASN A O 1
ATOM 736 N N . GLU A 1 96 ? 9.254 14.548 -30.563 1.00 91.69 96 GLU A N 1
ATOM 737 C CA . GLU A 1 96 ? 9.170 14.505 -32.025 1.00 91.69 96 GLU A CA 1
ATOM 738 C C . GLU A 1 96 ? 9.238 13.076 -32.577 1.00 91.69 96 GLU A C 1
ATOM 740 O O . GLU A 1 96 ? 8.421 12.701 -33.423 1.00 91.69 96 GLU A O 1
ATOM 745 N N . TYR A 1 97 ? 10.174 12.252 -32.093 1.00 93.75 97 TYR A N 1
ATOM 746 C CA . TYR A 1 97 ? 10.278 10.849 -32.498 1.00 93.75 97 TYR A CA 1
ATOM 747 C C . TYR A 1 97 ? 9.046 10.048 -32.086 1.00 93.75 97 TYR A C 1
ATOM 749 O O . TYR A 1 97 ? 8.560 9.238 -32.875 1.00 93.75 97 TYR A O 1
ATOM 757 N N . LYS A 1 98 ? 8.481 10.321 -30.903 1.00 87.88 98 LYS A N 1
ATOM 758 C CA . LYS A 1 98 ? 7.208 9.735 -30.471 1.00 87.88 98 LYS A CA 1
ATOM 759 C C . LYS A 1 98 ? 6.066 10.102 -31.423 1.00 87.88 98 LYS A C 1
ATOM 761 O O . LYS A 1 98 ? 5.346 9.210 -31.858 1.00 87.88 98 LYS A O 1
ATOM 766 N N . MET A 1 99 ? 5.912 11.379 -31.783 1.00 90.06 99 MET A N 1
ATOM 767 C CA . MET A 1 99 ? 4.864 11.827 -32.715 1.00 90.06 99 MET A CA 1
ATOM 768 C C . MET A 1 99 ? 5.008 11.196 -34.105 1.00 90.06 99 MET A C 1
ATOM 770 O O . MET A 1 99 ? 4.012 10.844 -34.731 1.00 90.06 99 MET A O 1
ATOM 774 N N . LYS A 1 100 ? 6.247 11.018 -34.575 1.00 94.75 100 LYS A N 1
ATOM 775 C CA . LYS A 1 100 ? 6.567 10.371 -35.858 1.00 94.75 100 LYS A CA 1
ATOM 776 C C . LYS A 1 100 ? 6.536 8.837 -35.796 1.00 94.75 100 LYS A C 1
ATOM 778 O O . LYS A 1 100 ? 6.787 8.201 -36.815 1.00 94.75 100 LYS A O 1
ATOM 783 N N . LYS A 1 101 ? 6.266 8.245 -34.625 1.00 92.75 101 LYS A N 1
ATOM 784 C CA . LYS A 1 101 ? 6.362 6.799 -34.360 1.00 92.75 101 LYS A CA 1
ATOM 785 C C . LYS A 1 101 ? 7.739 6.197 -34.707 1.00 92.75 101 LYS A C 1
ATOM 787 O O . LYS A 1 101 ? 7.852 5.012 -35.009 1.00 92.75 101 LYS A O 1
ATOM 792 N N . ASP 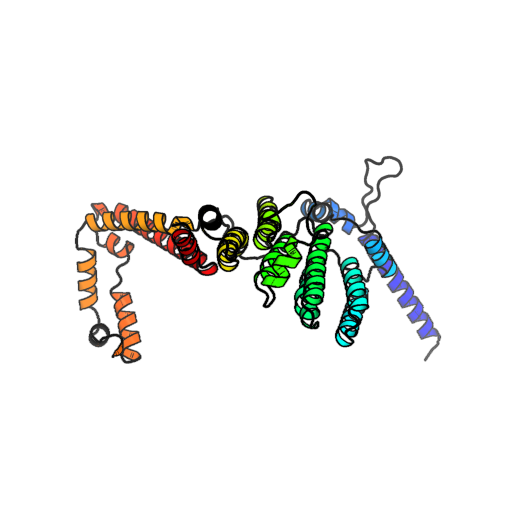A 1 102 ? 8.809 6.996 -34.637 1.00 93.62 102 ASP A N 1
ATOM 793 C CA . ASP A 1 102 ? 10.195 6.532 -34.798 1.00 93.62 102 ASP A CA 1
ATOM 794 C C . ASP A 1 102 ? 10.695 5.964 -33.460 1.00 93.62 102 ASP A C 1
ATOM 796 O O . ASP A 1 102 ? 11.432 6.592 -32.694 1.00 93.62 102 ASP A O 1
ATOM 800 N N . TRP A 1 103 ? 10.216 4.763 -33.134 1.00 92.06 103 TRP A N 1
ATOM 801 C CA . TRP A 1 103 ? 10.423 4.147 -31.824 1.00 92.06 103 TRP A CA 1
ATOM 802 C C . TRP A 1 103 ? 11.887 3.808 -31.531 1.00 92.06 103 TRP A C 1
ATOM 804 O O . TRP A 1 103 ? 12.328 3.847 -30.374 1.00 92.06 103 TRP A O 1
ATOM 814 N N . THR A 1 104 ? 12.656 3.503 -32.576 1.00 91.88 104 THR A N 1
ATOM 815 C CA . THR A 1 104 ? 14.091 3.230 -32.479 1.00 91.88 104 THR A CA 1
ATOM 816 C C . THR A 1 104 ? 14.834 4.473 -32.012 1.00 91.88 104 THR A C 1
ATOM 818 O O . THR A 1 104 ? 15.537 4.405 -31.000 1.00 91.88 104 THR A O 1
ATOM 821 N N . LYS A 1 105 ? 14.629 5.620 -32.679 1.00 93.00 105 LYS A N 1
ATOM 822 C CA . LYS A 1 105 ? 15.269 6.875 -32.264 1.00 93.00 105 LYS A CA 1
ATOM 823 C C . LYS A 1 105 ? 14.744 7.369 -30.929 1.00 93.00 105 LYS A C 1
ATOM 825 O O . LYS A 1 105 ? 15.559 7.730 -30.089 1.00 93.00 105 LYS A O 1
ATOM 830 N N . LEU A 1 106 ? 13.434 7.261 -30.679 1.00 92.31 106 LEU A N 1
ATOM 831 C CA . LEU A 1 106 ? 12.860 7.548 -29.362 1.00 92.31 106 LEU A CA 1
ATOM 832 C C . LEU A 1 106 ? 13.638 6.806 -28.271 1.00 92.31 106 LEU A C 1
ATOM 834 O O . LEU A 1 106 ? 14.129 7.417 -27.331 1.00 92.31 106 LEU A O 1
ATOM 838 N N . SER A 1 107 ? 13.811 5.494 -28.416 1.00 90.12 107 SER A N 1
ATOM 839 C CA . SER A 1 107 ? 14.502 4.683 -27.410 1.00 90.12 107 SER A CA 1
ATOM 840 C C . SER A 1 107 ? 15.950 5.100 -27.182 1.00 90.12 107 SER A C 1
ATOM 842 O O . SER A 1 107 ? 16.400 5.112 -26.037 1.00 90.12 107 SER A O 1
ATOM 844 N N . ALA A 1 108 ? 16.675 5.429 -28.253 1.00 90.44 108 ALA A N 1
ATOM 845 C CA . ALA A 1 108 ? 18.051 5.903 -28.160 1.00 90.44 108 ALA A CA 1
ATOM 846 C C . ALA A 1 108 ? 18.121 7.253 -27.425 1.00 90.44 108 ALA A C 1
ATOM 848 O O . ALA A 1 108 ? 18.917 7.405 -26.499 1.00 90.44 108 ALA A O 1
ATOM 849 N N . THR A 1 109 ? 17.234 8.194 -27.763 1.00 91.50 109 THR A N 1
ATOM 850 C CA . THR A 1 109 ? 17.134 9.497 -27.093 1.00 91.50 109 THR A CA 1
ATOM 851 C C . THR A 1 109 ? 16.780 9.343 -25.613 1.00 91.50 109 THR A C 1
ATOM 853 O O . THR A 1 109 ? 17.383 10.002 -24.772 1.00 91.50 109 THR A O 1
ATOM 856 N N . LEU A 1 110 ? 15.875 8.427 -25.251 1.00 91.00 110 LEU A N 1
ATOM 857 C CA . LEU A 1 110 ? 15.534 8.170 -23.845 1.00 91.00 110 LEU A CA 1
ATOM 858 C C . LEU A 1 110 ? 16.713 7.604 -23.042 1.00 91.00 110 LEU A C 1
ATOM 860 O O . LEU A 1 110 ? 16.901 7.978 -21.885 1.00 91.00 110 LEU A O 1
ATOM 864 N N . GLN A 1 111 ? 17.533 6.737 -23.645 1.00 88.44 111 GLN A N 1
ATOM 865 C CA . GLN A 1 111 ? 18.765 6.254 -23.013 1.00 88.44 111 GLN A CA 1
ATOM 866 C C . GLN A 1 111 ? 19.789 7.376 -22.822 1.00 88.44 111 GLN A C 1
ATOM 868 O O . GLN A 1 111 ? 20.453 7.420 -21.790 1.00 88.44 111 GLN A O 1
ATOM 873 N N . GLN A 1 112 ? 19.912 8.294 -23.783 1.00 88.06 112 GLN A N 1
ATOM 874 C CA . GLN A 1 112 ? 20.775 9.468 -23.640 1.00 88.06 112 GLN A CA 1
ATOM 875 C C . GLN A 1 112 ? 20.264 10.399 -22.541 1.00 88.06 112 GLN A C 1
ATOM 877 O O . GLN A 1 112 ? 21.041 10.799 -21.679 1.00 88.06 112 GLN A O 1
ATOM 882 N N . LEU A 1 113 ? 18.959 10.678 -22.515 1.00 87.31 113 LEU A N 1
ATOM 883 C CA . LEU A 1 113 ? 18.323 11.514 -21.501 1.00 87.31 113 LEU A CA 1
ATOM 884 C C . LEU A 1 113 ? 18.581 10.978 -20.086 1.00 87.31 113 LEU A C 1
ATOM 886 O O . LEU A 1 113 ? 18.990 11.731 -19.204 1.00 87.31 113 LEU A O 1
ATOM 890 N N . ALA A 1 114 ? 18.431 9.667 -19.887 1.00 87.50 114 ALA A N 1
ATOM 891 C CA . ALA A 1 114 ? 18.743 9.017 -18.618 1.00 87.50 114 ALA A CA 1
ATOM 892 C C . ALA A 1 114 ? 20.218 9.153 -18.201 1.00 87.50 114 ALA A C 1
ATOM 894 O O . ALA A 1 114 ? 20.507 9.209 -17.011 1.00 87.50 114 ALA A O 1
ATOM 895 N N . LYS A 1 115 ? 21.154 9.253 -19.152 1.00 84.75 115 LYS A N 1
ATOM 896 C CA . LYS A 1 115 ? 22.572 9.532 -18.864 1.00 84.75 115 LYS A CA 1
ATOM 897 C C . LYS A 1 115 ? 22.842 11.005 -18.559 1.00 84.75 115 LYS A C 1
ATOM 899 O O . LYS A 1 115 ? 23.778 11.320 -17.829 1.00 84.75 115 LYS A O 1
ATOM 904 N N . VAL A 1 116 ? 22.032 11.925 -19.083 1.00 86.25 116 VAL A N 1
ATOM 905 C CA . VAL A 1 116 ? 22.144 13.356 -18.747 1.00 86.25 116 VAL A CA 1
ATOM 906 C C . VAL A 1 116 ? 21.681 13.617 -17.314 1.00 86.25 116 VAL A C 1
ATOM 908 O O . VAL A 1 116 ? 22.337 14.362 -16.582 1.00 86.25 116 VAL A O 1
ATOM 911 N N . GLU A 1 117 ? 20.585 12.977 -16.902 1.00 83.19 117 GLU A N 1
ATOM 912 C CA . GLU A 1 117 ? 19.957 13.168 -15.590 1.00 83.19 117 GLU A CA 1
ATOM 913 C C . GLU A 1 117 ? 19.798 11.847 -14.799 1.00 83.19 117 GLU A C 1
ATOM 915 O O . GLU A 1 117 ? 18.690 11.495 -14.387 1.00 83.19 117 GLU A O 1
ATOM 920 N N . PRO A 1 118 ? 20.886 11.102 -14.518 1.00 86.31 118 PRO A N 1
ATOM 921 C CA . PRO A 1 118 ? 20.804 9.738 -13.983 1.00 86.31 118 PRO A CA 1
ATOM 922 C C . PRO A 1 118 ? 20.238 9.665 -12.563 1.00 86.31 118 PRO A C 1
ATOM 924 O O . PRO A 1 118 ? 19.644 8.655 -12.191 1.00 86.31 118 PRO A O 1
ATOM 927 N N . HIS A 1 119 ? 20.360 10.738 -11.780 1.00 85.94 119 HIS A N 1
ATOM 928 C CA . HIS A 1 119 ? 19.813 10.818 -10.422 1.00 85.94 119 HIS A CA 1
ATOM 929 C C . HIS A 1 119 ? 18.420 11.457 -10.359 1.00 85.94 119 HIS A C 1
ATOM 931 O O . HIS A 1 119 ? 17.821 11.542 -9.285 1.00 85.94 119 HIS A O 1
ATOM 937 N N . PHE A 1 120 ? 17.873 11.906 -11.496 1.00 86.81 120 PHE A N 1
ATOM 938 C CA . PHE A 1 120 ? 16.506 12.404 -11.536 1.00 86.81 120 PHE A CA 1
ATOM 939 C C . PHE A 1 120 ? 15.541 11.230 -11.720 1.00 86.81 120 PHE A C 1
ATOM 941 O O . PHE A 1 120 ? 15.192 10.831 -12.828 1.00 86.81 120 PHE A O 1
ATOM 948 N N . ILE A 1 121 ? 15.105 10.669 -10.590 1.00 89.12 121 ILE A N 1
ATOM 949 C CA . ILE A 1 121 ? 14.269 9.459 -10.487 1.00 89.12 121 ILE A CA 1
ATOM 950 C C . ILE A 1 121 ? 13.067 9.491 -11.445 1.00 89.12 121 ILE A C 1
ATOM 952 O O . ILE A 1 121 ? 12.730 8.478 -12.058 1.00 89.12 121 ILE A O 1
ATOM 956 N N . ASN A 1 122 ? 12.443 10.658 -11.618 1.00 86.25 122 ASN A N 1
ATOM 957 C CA . ASN A 1 122 ? 11.276 10.815 -12.482 1.00 86.25 122 ASN A CA 1
ATOM 958 C C . ASN A 1 122 ? 11.560 10.503 -13.958 1.00 86.25 122 ASN A C 1
ATOM 960 O O . ASN A 1 122 ? 10.645 10.037 -14.630 1.00 86.25 122 ASN A O 1
ATOM 964 N N . VAL A 1 123 ? 12.791 10.683 -14.457 1.00 88.25 123 VAL A N 1
ATOM 965 C CA . VAL A 1 123 ? 13.163 10.270 -15.825 1.00 88.25 123 VAL A CA 1
ATOM 966 C C . VAL A 1 123 ? 12.983 8.766 -15.975 1.00 88.25 123 VAL A C 1
ATOM 968 O O . VAL A 1 123 ? 12.319 8.315 -16.905 1.00 88.25 123 VAL A O 1
ATOM 971 N N . TRP A 1 124 ? 13.498 7.990 -15.022 1.00 93.81 124 TRP A N 1
ATOM 972 C CA . TRP A 1 124 ? 13.379 6.534 -15.018 1.00 93.81 124 TRP A CA 1
ATOM 973 C C . TRP A 1 124 ? 11.922 6.082 -14.945 1.00 93.81 124 TRP A C 1
ATOM 975 O O . TRP A 1 124 ? 11.478 5.311 -15.794 1.00 93.81 124 TRP A O 1
ATOM 985 N N . ARG A 1 125 ? 11.156 6.619 -13.987 1.00 92.44 125 ARG A N 1
ATOM 986 C CA . ARG A 1 125 ? 9.748 6.245 -13.766 1.00 92.44 125 ARG A CA 1
ATOM 987 C C . ARG A 1 125 ? 8.858 6.605 -14.952 1.00 92.44 125 ARG A C 1
ATOM 989 O O . ARG A 1 125 ? 8.129 5.758 -15.468 1.00 92.44 125 ARG A O 1
ATOM 996 N N . PHE A 1 126 ? 8.936 7.855 -15.409 1.00 90.00 126 PHE A N 1
ATOM 997 C CA . PHE A 1 126 ? 8.099 8.352 -16.497 1.00 90.00 126 PHE A CA 1
ATOM 998 C C . PHE A 1 126 ? 8.410 7.639 -17.810 1.00 90.00 126 PHE A C 1
ATOM 1000 O O . PHE A 1 126 ? 7.495 7.240 -18.527 1.00 90.00 126 PHE A O 1
ATOM 1007 N N . GLN A 1 127 ? 9.689 7.444 -18.133 1.00 92.00 127 GLN A N 1
ATOM 1008 C CA . GLN A 1 127 ? 10.047 6.821 -19.403 1.00 92.00 127 GLN A CA 1
ATOM 1009 C C . GLN A 1 127 ? 9.810 5.317 -19.407 1.00 92.00 127 GLN A C 1
ATOM 1011 O O . GLN A 1 127 ? 9.366 4.785 -20.422 1.00 92.00 127 GLN A O 1
ATOM 1016 N N . ALA A 1 128 ? 9.988 4.634 -18.278 1.00 95.88 128 ALA A N 1
ATOM 1017 C CA . ALA A 1 128 ? 9.559 3.249 -18.153 1.00 95.88 128 ALA A CA 1
ATOM 1018 C C . ALA A 1 128 ? 8.052 3.094 -18.373 1.00 95.88 128 ALA A C 1
ATOM 1020 O O . ALA A 1 128 ? 7.636 2.185 -19.096 1.00 95.88 128 ALA A O 1
ATOM 1021 N N . TRP A 1 129 ? 7.241 4.003 -17.816 1.00 94.38 129 TRP A N 1
ATOM 1022 C CA . TRP A 1 129 ? 5.804 4.054 -18.083 1.00 94.38 129 TRP A CA 1
ATOM 1023 C C . TRP A 1 129 ? 5.526 4.298 -19.563 1.00 94.38 129 TRP A C 1
ATOM 1025 O O . TRP A 1 129 ? 4.761 3.568 -20.188 1.00 94.38 129 TRP A O 1
ATOM 1035 N N . ASN A 1 130 ? 6.179 5.300 -20.149 1.00 92.75 130 ASN A N 1
ATOM 1036 C CA . ASN A 1 130 ? 5.999 5.654 -21.549 1.00 92.75 130 ASN A CA 1
ATOM 1037 C C . ASN A 1 130 ? 6.323 4.469 -22.472 1.00 92.75 130 ASN A C 1
ATOM 1039 O O . ASN A 1 130 ? 5.550 4.191 -23.380 1.00 92.75 130 ASN A O 1
ATOM 1043 N N . LEU A 1 131 ? 7.396 3.724 -22.203 1.00 95.56 131 LEU A N 1
ATOM 1044 C CA . LEU A 1 131 ? 7.758 2.517 -22.949 1.00 95.56 131 LEU A CA 1
ATOM 1045 C C . LEU A 1 131 ? 6.746 1.378 -22.726 1.00 95.56 131 LEU A C 1
ATOM 1047 O O . LEU A 1 131 ? 6.232 0.811 -23.688 1.00 95.56 131 LEU A O 1
ATOM 1051 N N . SER A 1 132 ? 6.427 1.071 -21.465 1.00 96.12 132 SER A N 1
ATOM 1052 C CA . SER A 1 132 ? 5.659 -0.132 -21.098 1.00 96.12 132 SER A CA 1
ATOM 1053 C C . SER A 1 132 ? 4.148 0.017 -21.215 1.00 96.12 132 SER A C 1
ATOM 1055 O O . SER A 1 132 ? 3.443 -0.984 -21.216 1.00 96.12 132 SER A O 1
ATOM 1057 N N . TYR A 1 133 ? 3.625 1.240 -21.242 1.00 94.00 133 TYR A N 1
ATOM 1058 C CA . TYR A 1 133 ? 2.191 1.505 -21.337 1.00 94.00 133 TYR A CA 1
ATOM 1059 C C . TYR A 1 133 ? 1.862 2.208 -22.645 1.00 94.00 133 TYR A C 1
ATOM 1061 O O . TYR A 1 133 ? 1.127 1.638 -23.443 1.00 94.00 133 TYR A O 1
ATOM 1069 N N . ASN A 1 134 ? 2.459 3.373 -22.907 1.00 93.12 134 ASN A N 1
ATOM 1070 C CA . ASN A 1 134 ? 2.069 4.190 -24.058 1.00 93.12 134 ASN A CA 1
ATOM 1071 C C . ASN A 1 134 ? 2.581 3.595 -25.377 1.00 93.12 134 ASN A C 1
ATOM 1073 O O . ASN A 1 134 ? 1.788 3.251 -26.239 1.00 93.12 134 ASN A O 1
ATOM 1077 N N . VAL A 1 135 ? 3.898 3.420 -25.518 1.00 94.38 135 VAL A N 1
ATOM 1078 C CA . VAL A 1 135 ? 4.510 2.884 -26.744 1.00 94.38 135 VAL A CA 1
ATOM 1079 C C . VAL A 1 135 ? 4.072 1.441 -26.973 1.00 94.38 135 VAL A C 1
ATOM 1081 O O . VAL A 1 135 ? 3.718 1.094 -28.091 1.00 94.38 135 VAL A O 1
ATOM 1084 N N . SER A 1 136 ? 4.008 0.614 -25.921 1.00 95.75 136 SER A N 1
ATOM 1085 C CA . SER A 1 136 ? 3.523 -0.768 -26.051 1.00 95.75 136 SER A CA 1
ATOM 1086 C C . SER A 1 136 ? 2.116 -0.863 -26.654 1.00 95.75 136 SER A C 1
ATOM 1088 O O . SER A 1 136 ? 1.845 -1.812 -27.375 1.00 95.75 136 SER A O 1
ATOM 1090 N N . ALA A 1 137 ? 1.231 0.103 -26.386 1.00 94.25 137 ALA A N 1
ATOM 1091 C CA . ALA A 1 137 ? -0.154 0.069 -26.854 1.00 94.25 137 ALA A CA 1
ATOM 1092 C C . ALA A 1 137 ? -0.301 0.434 -28.342 1.00 94.25 137 ALA A C 1
ATOM 1094 O O . ALA A 1 137 ? -1.350 0.184 -28.923 1.00 94.25 137 ALA A O 1
ATOM 1095 N N . GLU A 1 138 ? 0.743 0.987 -28.967 1.00 95.00 138 GLU A N 1
ATOM 1096 C CA . GLU A 1 138 ? 0.741 1.399 -30.379 1.00 95.00 138 GLU A CA 1
ATOM 1097 C C . GLU A 1 138 ? 0.979 0.242 -31.362 1.00 95.00 138 GLU A C 1
ATOM 1099 O O . GLU A 1 138 ? 0.906 0.443 -32.573 1.00 95.00 138 GLU A O 1
ATOM 1104 N N . PHE A 1 139 ? 1.312 -0.950 -30.866 1.00 94.50 139 PHE A N 1
ATOM 1105 C CA . PHE A 1 139 ? 1.571 -2.131 -31.692 1.00 94.50 139 PHE A CA 1
ATOM 1106 C C . PHE A 1 139 ? 0.357 -3.049 -31.702 1.00 94.50 139 PHE A C 1
ATOM 1108 O O . PHE A 1 139 ? -0.281 -3.205 -30.670 1.00 94.50 139 PHE A O 1
ATOM 1115 N N . ASP A 1 140 ? 0.073 -3.725 -32.812 1.00 94.19 140 ASP A N 1
ATOM 1116 C CA . ASP A 1 140 ? -1.028 -4.698 -32.876 1.00 94.19 140 ASP A CA 1
ATOM 1117 C C . ASP A 1 140 ? -0.619 -6.085 -32.356 1.00 94.19 140 ASP A C 1
ATOM 1119 O O . ASP A 1 140 ? -1.381 -6.735 -31.641 1.00 94.19 140 ASP A O 1
ATOM 1123 N N . ASP A 1 141 ? 0.603 -6.537 -32.665 1.00 96.50 141 ASP A N 1
ATOM 1124 C CA . ASP A 1 141 ? 1.108 -7.835 -32.201 1.00 96.50 141 ASP A CA 1
ATOM 1125 C C . ASP A 1 141 ? 1.495 -7.779 -30.718 1.00 96.50 141 ASP A C 1
ATOM 1127 O O . ASP A 1 141 ? 2.398 -7.037 -30.315 1.00 96.50 141 ASP A O 1
ATOM 1131 N N . TYR A 1 142 ? 0.869 -8.639 -29.909 1.00 96.69 142 TYR A N 1
ATOM 1132 C CA . TYR A 1 142 ? 1.162 -8.791 -28.486 1.00 96.69 142 TYR A CA 1
ATOM 1133 C C . TYR A 1 142 ? 2.643 -9.096 -28.209 1.00 96.69 142 TYR A C 1
ATOM 1135 O O . TYR A 1 142 ? 3.151 -8.728 -27.150 1.00 96.69 142 TYR A O 1
ATOM 1143 N N . ARG A 1 143 ? 3.370 -9.737 -29.135 1.00 97.12 143 ARG A N 1
ATOM 1144 C CA . ARG A 1 143 ? 4.811 -9.997 -28.966 1.00 97.12 143 ARG A CA 1
ATOM 1145 C C . ARG A 1 143 ? 5.621 -8.708 -28.978 1.00 97.12 143 ARG A C 1
ATOM 1147 O O . ARG A 1 143 ? 6.521 -8.550 -28.154 1.00 97.12 143 ARG A O 1
ATOM 1154 N N . GLU A 1 144 ? 5.284 -7.774 -29.864 1.00 96.69 144 GLU A N 1
ATOM 1155 C CA . GLU A 1 144 ? 5.911 -6.452 -29.884 1.00 96.69 144 GLU A CA 1
ATOM 1156 C C . GLU A 1 144 ? 5.505 -5.646 -28.648 1.00 96.69 144 GLU A C 1
ATOM 1158 O O . GLU A 1 144 ? 6.378 -5.081 -27.986 1.00 96.69 144 GLU A O 1
ATOM 1163 N N . ARG A 1 145 ? 4.219 -5.679 -28.251 1.00 97.38 145 ARG A N 1
ATOM 1164 C CA . ARG A 1 145 ? 3.769 -5.059 -26.987 1.00 97.38 145 ARG A CA 1
ATOM 1165 C C . ARG A 1 145 ? 4.617 -5.550 -25.810 1.00 97.38 145 ARG A C 1
ATOM 1167 O O . ARG A 1 145 ? 5.160 -4.741 -25.058 1.00 97.38 145 ARG A O 1
ATOM 1174 N N . TYR A 1 146 ? 4.787 -6.869 -25.694 1.00 97.62 146 TYR A N 1
ATOM 1175 C CA . TYR A 1 146 ? 5.593 -7.508 -24.655 1.00 97.62 146 TYR A CA 1
ATOM 1176 C C . TYR A 1 146 ? 7.061 -7.050 -24.691 1.00 97.62 146 TYR A C 1
ATOM 1178 O O . TYR A 1 146 ? 7.609 -6.682 -23.652 1.00 97.62 146 TYR A O 1
ATOM 1186 N N . ARG A 1 147 ? 7.697 -6.983 -25.871 1.00 96.56 147 ARG A N 1
ATOM 1187 C CA . ARG A 1 147 ? 9.080 -6.483 -26.000 1.00 96.56 147 ARG A CA 1
ATOM 1188 C C . ARG A 1 147 ? 9.236 -5.062 -25.455 1.00 96.56 147 ARG A C 1
ATOM 1190 O O . ARG A 1 147 ? 10.209 -4.785 -24.754 1.00 96.56 147 ARG A O 1
ATOM 1197 N N . TRP A 1 148 ? 8.279 -4.172 -25.719 1.00 96.69 148 TRP A N 1
ATOM 1198 C CA . TRP A 1 148 ? 8.292 -2.806 -25.178 1.00 96.69 148 TRP A CA 1
ATOM 1199 C C . TRP A 1 148 ? 8.037 -2.748 -23.672 1.00 96.69 148 TRP A C 1
ATOM 1201 O O . TRP A 1 148 ? 8.684 -1.957 -22.982 1.00 96.69 148 TRP A O 1
ATOM 1211 N N . VAL A 1 149 ? 7.175 -3.623 -23.146 1.00 97.62 149 VAL A N 1
ATOM 1212 C CA . VAL A 1 149 ? 6.986 -3.803 -21.696 1.00 97.62 149 VAL A CA 1
ATOM 1213 C C . VAL A 1 149 ? 8.297 -4.194 -21.019 1.00 97.62 149 VAL A C 1
ATOM 1215 O O . VAL A 1 149 ? 8.729 -3.528 -20.078 1.00 97.62 149 VAL A O 1
ATOM 1218 N N . ILE A 1 150 ? 8.984 -5.218 -21.527 1.00 97.44 150 ILE A N 1
ATOM 1219 C CA . ILE A 1 150 ? 10.271 -5.654 -20.971 1.00 97.44 150 ILE A CA 1
ATOM 1220 C C . ILE A 1 150 ? 11.336 -4.570 -21.113 1.00 97.44 150 ILE A C 1
ATOM 1222 O O . ILE A 1 150 ? 12.113 -4.348 -20.184 1.00 97.44 150 ILE A O 1
ATOM 1226 N N . LYS A 1 151 ? 11.345 -3.831 -22.227 1.00 96.19 151 LYS A N 1
ATOM 1227 C CA . LYS A 1 151 ? 12.257 -2.701 -22.421 1.00 96.19 151 LYS A CA 1
ATOM 1228 C C . LYS A 1 151 ? 12.074 -1.617 -21.359 1.00 96.19 151 LYS A C 1
ATOM 1230 O O . LYS A 1 151 ? 13.070 -1.115 -20.845 1.00 96.19 151 LYS A O 1
ATOM 1235 N N . GLY A 1 152 ? 10.836 -1.272 -21.007 1.00 96.38 152 GLY A N 1
ATOM 1236 C CA . GLY A 1 152 ? 10.569 -0.306 -19.942 1.00 96.38 152 GLY A CA 1
ATOM 1237 C C . GLY A 1 152 ? 10.915 -0.832 -18.545 1.00 96.38 152 GLY A C 1
ATOM 1238 O O . GLY A 1 152 ? 11.481 -0.086 -17.749 1.00 96.38 152 GLY A O 1
ATOM 1239 N N . ILE A 1 153 ? 10.693 -2.121 -18.265 1.00 97.50 153 ILE A N 1
ATOM 1240 C CA . ILE A 1 153 ? 11.139 -2.751 -17.007 1.00 97.50 153 ILE A CA 1
ATOM 1241 C C . ILE A 1 153 ? 12.671 -2.722 -16.894 1.00 97.50 153 ILE A C 1
ATOM 1243 O O . ILE A 1 153 ? 13.205 -2.320 -15.862 1.00 97.50 153 ILE A O 1
ATOM 1247 N N . ARG A 1 154 ? 13.399 -3.072 -17.963 1.00 95.75 154 ARG A N 1
ATOM 1248 C CA . ARG A 1 154 ? 14.870 -2.974 -17.998 1.00 95.75 154 ARG A CA 1
ATOM 1249 C C . ARG A 1 154 ? 15.355 -1.532 -17.859 1.00 95.75 154 ARG A C 1
ATOM 1251 O O . ARG A 1 154 ? 16.381 -1.289 -17.232 1.00 95.75 154 ARG A O 1
ATOM 1258 N N . PHE A 1 155 ? 14.607 -0.566 -18.393 1.00 94.88 155 PHE A N 1
ATOM 1259 C CA . PHE A 1 155 ? 14.905 0.850 -18.197 1.00 94.88 155 PHE A CA 1
ATOM 1260 C C . PHE A 1 155 ? 14.870 1.231 -16.708 1.00 94.88 155 PHE A C 1
ATOM 1262 O O . PHE A 1 155 ? 15.810 1.866 -16.238 1.00 94.88 155 PHE A O 1
ATOM 1269 N N . LEU A 1 156 ? 13.868 0.776 -15.939 1.00 94.00 156 LEU A N 1
ATOM 1270 C CA . LEU A 1 156 ? 13.853 0.953 -14.474 1.00 94.00 156 LEU A CA 1
ATOM 1271 C C . LEU A 1 156 ? 15.044 0.273 -13.800 1.00 94.00 156 LEU A C 1
ATOM 1273 O O . LEU A 1 156 ? 15.694 0.887 -12.957 1.00 94.00 156 LEU A O 1
ATOM 1277 N N . GLN A 1 157 ? 15.347 -0.969 -14.189 1.00 94.94 157 GLN A N 1
ATOM 1278 C CA . GLN A 1 157 ? 16.458 -1.733 -13.615 1.00 94.94 157 GLN A CA 1
ATOM 1279 C C . GLN A 1 157 ? 17.804 -1.023 -13.791 1.00 94.94 157 GLN A C 1
ATOM 1281 O O . GLN A 1 157 ? 18.587 -0.958 -12.844 1.00 94.94 157 GLN A O 1
ATOM 1286 N N . ASN A 1 158 ? 18.041 -0.416 -14.955 1.00 92.94 158 ASN A N 1
ATOM 1287 C CA . ASN A 1 158 ? 19.230 0.404 -15.193 1.00 92.94 158 ASN A CA 1
ATOM 1288 C C . ASN A 1 158 ? 19.263 1.626 -14.262 1.00 92.94 158 ASN A C 1
ATOM 1290 O O . ASN A 1 158 ? 20.302 1.944 -13.690 1.00 92.94 158 ASN A O 1
ATOM 1294 N N . GLY A 1 159 ? 18.118 2.273 -14.027 1.00 92.69 159 GLY A N 1
ATOM 1295 C CA . GLY A 1 159 ? 18.018 3.403 -13.100 1.00 92.69 159 GLY A CA 1
ATOM 1296 C C . GLY A 1 159 ? 18.415 3.072 -11.661 1.00 92.69 159 GLY A C 1
ATOM 1297 O O . GLY A 1 159 ? 18.962 3.928 -10.963 1.00 92.69 159 GLY A O 1
ATOM 1298 N N . ILE A 1 160 ? 18.214 1.827 -11.223 1.00 93.88 160 ILE A N 1
ATOM 1299 C CA . ILE A 1 160 ? 18.605 1.359 -9.883 1.00 93.88 160 ILE A CA 1
ATOM 1300 C C . ILE A 1 160 ? 20.134 1.378 -9.709 1.00 93.88 160 ILE A C 1
ATOM 1302 O O . ILE A 1 160 ? 20.613 1.666 -8.612 1.00 93.88 160 ILE A O 1
ATOM 1306 N N . GLN A 1 161 ? 20.914 1.138 -10.771 1.00 90.19 161 GLN A N 1
ATOM 1307 C CA . GLN A 1 161 ? 22.387 1.158 -10.715 1.00 90.19 161 GLN A CA 1
ATOM 1308 C C . GLN A 1 161 ? 22.933 2.551 -10.358 1.00 90.19 161 GLN A C 1
ATOM 1310 O O . GLN A 1 161 ? 23.905 2.678 -9.605 1.00 90.19 161 GLN A O 1
ATOM 1315 N N . PHE A 1 162 ? 22.252 3.597 -10.833 1.00 88.00 162 PHE A N 1
ATOM 1316 C CA . PHE A 1 162 ? 22.564 4.997 -10.540 1.00 88.00 162 PHE A CA 1
ATOM 1317 C C . PHE A 1 162 ? 21.950 5.489 -9.223 1.00 88.00 162 PHE A C 1
ATOM 1319 O O . PHE A 1 162 ? 22.443 6.442 -8.628 1.00 88.00 162 PHE A O 1
ATOM 1326 N N . ASN A 1 163 ? 20.889 4.840 -8.739 1.00 89.44 163 ASN A N 1
ATOM 1327 C CA . ASN A 1 163 ? 20.102 5.279 -7.586 1.00 89.44 163 ASN A CA 1
ATOM 1328 C C . ASN A 1 163 ? 19.998 4.170 -6.529 1.00 89.44 163 ASN A C 1
ATOM 1330 O O . ASN A 1 163 ? 18.908 3.768 -6.125 1.00 89.44 163 ASN A O 1
ATOM 1334 N N . LYS A 1 164 ? 21.149 3.674 -6.058 1.00 89.00 164 LYS A N 1
ATOM 1335 C CA . LYS A 1 164 ? 21.249 2.477 -5.197 1.00 89.00 164 LYS A CA 1
ATOM 1336 C C . LYS A 1 164 ? 20.475 2.561 -3.875 1.00 89.00 164 LYS A C 1
ATOM 1338 O O . LYS A 1 164 ? 20.152 1.525 -3.304 1.00 89.00 164 LYS A O 1
ATOM 1343 N N . ARG A 1 165 ? 20.186 3.771 -3.382 1.00 87.25 165 ARG A N 1
ATOM 1344 C CA . ARG A 1 165 ? 19.413 4.019 -2.151 1.00 87.25 165 ARG A CA 1
ATOM 1345 C C . ARG A 1 165 ? 17.960 4.428 -2.399 1.00 87.25 165 ARG A C 1
ATOM 1347 O O . ARG A 1 165 ? 17.293 4.803 -1.445 1.00 87.25 165 ARG A O 1
ATOM 1354 N N . GLU A 1 166 ? 17.474 4.381 -3.639 1.00 92.00 166 GLU A N 1
ATOM 1355 C CA . GLU A 1 166 ? 16.099 4.758 -3.971 1.00 92.00 166 GLU A CA 1
ATOM 1356 C C . GLU A 1 166 ? 15.188 3.516 -3.999 1.00 92.00 166 GLU A C 1
ATOM 1358 O O . GLU A 1 166 ? 15.166 2.792 -5.002 1.00 92.00 166 GLU A O 1
ATOM 1363 N N . PRO A 1 167 ? 14.434 3.232 -2.917 1.00 94.75 167 PRO A N 1
ATOM 1364 C CA . PRO A 1 167 ? 13.611 2.031 -2.832 1.00 94.75 167 PRO A CA 1
ATOM 1365 C C . PRO A 1 167 ? 12.459 2.068 -3.836 1.00 94.75 167 PRO A C 1
ATOM 1367 O O . PRO A 1 167 ? 11.999 1.011 -4.267 1.00 94.75 167 PRO A O 1
ATOM 1370 N N . MET A 1 168 ? 12.017 3.254 -4.270 1.00 93.19 168 MET A N 1
ATOM 1371 C CA . MET A 1 168 ? 10.871 3.352 -5.168 1.00 93.19 168 MET A CA 1
ATOM 1372 C C . MET A 1 168 ? 11.156 2.855 -6.580 1.00 93.19 168 MET A C 1
ATOM 1374 O O . MET A 1 168 ? 10.253 2.299 -7.187 1.00 93.19 168 MET A O 1
ATOM 1378 N N . LEU A 1 169 ? 12.389 2.943 -7.093 1.00 94.69 169 LEU A N 1
ATOM 1379 C CA . LEU A 1 169 ? 12.716 2.339 -8.396 1.00 94.69 169 LEU A CA 1
ATOM 1380 C C . LEU A 1 169 ? 12.701 0.805 -8.340 1.00 94.69 169 LEU A C 1
ATOM 1382 O O . LEU A 1 169 ? 12.280 0.138 -9.290 1.00 94.69 169 LEU A O 1
ATOM 1386 N N . VAL A 1 170 ? 13.126 0.240 -7.208 1.00 97.25 170 VAL A N 1
ATOM 1387 C CA . VAL A 1 170 ? 13.059 -1.204 -6.936 1.00 97.25 170 VAL A CA 1
ATOM 1388 C C . VAL A 1 170 ? 11.600 -1.644 -6.810 1.00 97.25 170 VAL A C 1
ATOM 1390 O O . VAL A 1 170 ? 11.193 -2.627 -7.431 1.00 97.25 170 VAL A O 1
ATOM 1393 N N . TRP A 1 171 ? 10.800 -0.874 -6.071 1.00 97.44 171 TRP A N 1
ATOM 1394 C CA . TRP A 1 171 ? 9.367 -1.097 -5.922 1.00 97.44 171 TRP A CA 1
ATOM 1395 C C . TRP A 1 171 ? 8.630 -0.987 -7.266 1.00 97.44 171 TRP A C 1
ATOM 1397 O O . TRP A 1 171 ? 7.872 -1.889 -7.617 1.00 97.44 171 TRP A O 1
ATOM 1407 N N . ASP A 1 172 ? 8.899 0.049 -8.069 1.00 97.06 172 ASP A N 1
ATOM 1408 C CA . ASP A 1 172 ? 8.272 0.246 -9.381 1.00 97.06 172 ASP A CA 1
ATOM 1409 C C . ASP A 1 172 ? 8.607 -0.915 -10.320 1.00 97.06 172 ASP A C 1
ATOM 1411 O O . ASP A 1 172 ? 7.743 -1.387 -11.050 1.00 97.06 172 ASP A O 1
ATOM 1415 N N . THR A 1 173 ? 9.835 -1.439 -10.267 1.00 98.00 173 THR A N 1
ATOM 1416 C CA . THR A 1 173 ? 10.212 -2.631 -11.041 1.00 98.00 173 THR A CA 1
ATOM 1417 C C . THR A 1 173 ? 9.305 -3.814 -10.691 1.00 98.00 173 THR A C 1
ATOM 1419 O O . THR A 1 173 ? 8.755 -4.457 -11.588 1.00 98.00 173 THR A O 1
ATOM 1422 N N . GLY A 1 174 ? 9.075 -4.060 -9.397 1.00 97.81 174 GLY A N 1
ATOM 1423 C CA . GLY A 1 174 ? 8.132 -5.080 -8.934 1.00 97.81 174 GLY A CA 1
ATOM 1424 C C . GLY A 1 174 ? 6.699 -4.816 -9.389 1.00 97.81 174 GLY A C 1
ATOM 1425 O O . GLY A 1 174 ? 6.024 -5.734 -9.858 1.00 97.81 174 GLY A O 1
ATOM 1426 N N . TRP A 1 175 ? 6.255 -3.560 -9.335 1.00 97.38 175 TRP A N 1
ATOM 1427 C CA . TRP A 1 175 ? 4.916 -3.154 -9.755 1.00 97.38 175 TRP A CA 1
ATOM 1428 C C . TRP A 1 175 ? 4.690 -3.326 -11.257 1.00 97.38 175 TRP A C 1
ATOM 1430 O O . TRP A 1 175 ? 3.664 -3.877 -11.648 1.00 97.38 175 TRP A O 1
ATOM 1440 N N . PHE A 1 176 ? 5.644 -2.943 -12.108 1.00 97.94 176 PHE A N 1
ATOM 1441 C CA . PHE A 1 176 ? 5.536 -3.143 -13.555 1.00 97.94 176 PHE A CA 1
ATOM 1442 C C . PHE A 1 176 ? 5.472 -4.634 -13.899 1.00 97.94 176 PHE A C 1
ATOM 1444 O O . PHE A 1 176 ? 4.598 -5.040 -14.663 1.00 97.94 176 PHE A O 1
ATOM 1451 N N . ILE A 1 177 ? 6.334 -5.462 -13.300 1.00 98.25 177 ILE A N 1
ATOM 1452 C CA . ILE A 1 177 ? 6.320 -6.916 -13.521 1.00 98.25 177 ILE A CA 1
ATOM 1453 C C . ILE A 1 177 ? 4.989 -7.517 -13.054 1.00 98.25 177 ILE A C 1
ATOM 1455 O O . ILE A 1 177 ? 4.347 -8.260 -13.792 1.00 98.25 177 ILE A O 1
ATOM 1459 N N . ALA A 1 178 ? 4.537 -7.179 -11.849 1.00 97.69 178 ALA A N 1
ATOM 1460 C CA . ALA A 1 178 ? 3.306 -7.720 -11.289 1.00 97.69 178 ALA A CA 1
ATOM 1461 C C . ALA A 1 178 ? 2.075 -7.280 -12.104 1.00 97.69 178 ALA A C 1
ATOM 1463 O O . ALA A 1 178 ? 1.305 -8.112 -12.576 1.00 97.69 178 ALA A O 1
ATOM 1464 N N . GLN A 1 179 ? 1.909 -5.974 -12.325 1.00 95.81 179 GLN A N 1
ATOM 1465 C CA . GLN A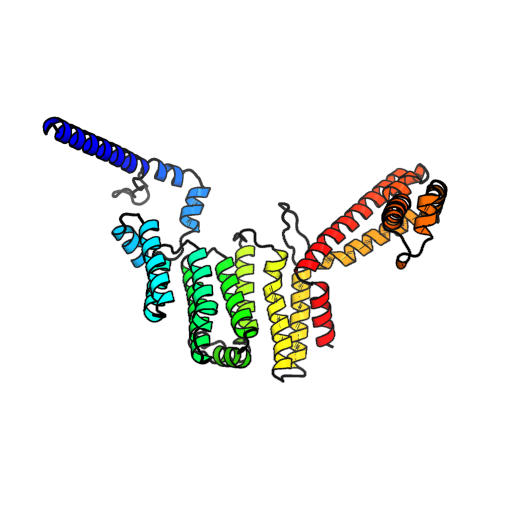 1 179 ? 0.698 -5.396 -12.909 1.00 95.81 179 GLN A CA 1
ATOM 1466 C C . GLN A 1 179 ? 0.669 -5.483 -14.431 1.00 95.81 179 GLN A C 1
ATOM 1468 O O . GLN A 1 179 ? -0.295 -6.003 -14.991 1.00 95.81 179 GLN A O 1
ATOM 1473 N N . LYS A 1 180 ? 1.713 -5.000 -15.118 1.00 95.69 180 LYS A N 1
ATOM 1474 C CA . LYS A 1 180 ? 1.684 -4.902 -16.583 1.00 95.69 180 LYS A CA 1
ATOM 1475 C C . LYS A 1 180 ? 1.675 -6.280 -17.240 1.00 95.69 180 LYS A C 1
ATOM 1477 O O . LYS A 1 180 ? 1.039 -6.444 -18.272 1.00 95.69 180 LYS A O 1
ATOM 1482 N N . ILE A 1 181 ? 2.333 -7.269 -16.637 1.00 97.38 181 ILE A N 1
ATOM 1483 C CA . ILE A 1 181 ? 2.339 -8.651 -17.139 1.00 97.38 181 ILE A CA 1
ATOM 1484 C C . ILE A 1 181 ? 1.125 -9.424 -16.609 1.00 97.38 181 ILE A C 1
ATOM 1486 O O . ILE A 1 181 ? 0.493 -10.167 -17.355 1.00 97.38 181 ILE A O 1
ATOM 1490 N N . GLY A 1 182 ? 0.770 -9.242 -15.334 1.00 95.50 182 GLY A N 1
ATOM 1491 C CA . GLY A 1 182 ? -0.257 -10.045 -14.668 1.00 95.50 182 GLY A CA 1
ATOM 1492 C C . GLY A 1 182 ? -1.703 -9.630 -14.937 1.00 95.50 182 GLY A C 1
ATOM 1493 O O . GLY A 1 182 ? -2.598 -10.465 -14.798 1.00 95.50 182 GLY A O 1
ATOM 1494 N N . ARG A 1 183 ? -1.949 -8.366 -15.310 1.00 95.06 183 ARG A N 1
ATOM 1495 C CA . ARG A 1 183 ? -3.304 -7.798 -15.459 1.00 95.06 183 ARG A CA 1
ATOM 1496 C C . ARG A 1 183 ? -3.624 -7.190 -16.823 1.00 95.06 183 ARG A C 1
ATOM 1498 O O . ARG A 1 183 ? -4.762 -6.777 -17.002 1.00 95.06 183 ARG A O 1
ATOM 1505 N N . ALA A 1 184 ? -2.680 -7.135 -17.763 1.00 93.50 184 ALA A N 1
ATOM 1506 C CA . ALA A 1 184 ? -2.981 -6.679 -19.123 1.00 93.50 184 ALA A CA 1
ATOM 1507 C C . ALA A 1 184 ? -4.073 -7.536 -19.788 1.00 93.50 184 ALA A C 1
ATOM 1509 O O . ALA A 1 184 ? -4.296 -8.686 -19.398 1.00 93.50 184 ALA A O 1
ATOM 1510 N N . ASP A 1 185 ? -4.710 -7.006 -20.829 1.00 92.25 185 ASP A N 1
ATOM 1511 C CA . ASP A 1 185 ? -5.701 -7.753 -21.611 1.00 92.25 185 ASP A CA 1
ATOM 1512 C C . ASP A 1 185 ? -5.076 -9.034 -22.199 1.00 92.25 185 ASP A C 1
ATOM 1514 O O . ASP A 1 185 ? -5.675 -10.110 -22.166 1.00 92.25 185 ASP A O 1
ATOM 1518 N N . GLU A 1 186 ? -3.803 -8.965 -22.603 1.00 94.62 186 GLU A N 1
ATOM 1519 C CA . GLU A 1 186 ? -2.989 -10.088 -23.084 1.00 94.62 186 GLU A CA 1
ATOM 1520 C C . GLU A 1 186 ? -2.239 -10.826 -21.965 1.00 94.62 186 GLU A C 1
ATOM 1522 O O . GLU A 1 186 ? -1.233 -11.494 -22.220 1.00 94.62 186 GLU A O 1
ATOM 1527 N N . LYS A 1 187 ? -2.685 -10.733 -20.704 1.00 94.81 187 LYS A N 1
ATOM 1528 C CA . LYS A 1 187 ? -1.995 -11.340 -19.547 1.00 94.81 187 LYS A CA 1
ATOM 1529 C C . LYS A 1 187 ? -1.652 -12.815 -19.741 1.00 94.81 187 LYS A C 1
ATOM 1531 O O . LYS A 1 187 ? -0.598 -13.249 -19.292 1.00 94.81 187 LYS A O 1
ATOM 1536 N N . LYS A 1 188 ? -2.499 -13.600 -20.420 1.00 94.06 188 LYS A N 1
ATOM 1537 C CA . LYS A 1 188 ? -2.216 -15.023 -20.687 1.00 94.06 188 LYS A CA 1
ATOM 1538 C C . LYS A 1 188 ? -0.950 -15.169 -21.535 1.00 94.06 188 LYS A C 1
ATOM 1540 O O . LYS A 1 188 ? -0.029 -15.889 -21.157 1.00 94.06 188 LYS A O 1
ATOM 1545 N N . GLN A 1 189 ? -0.880 -14.428 -22.638 1.00 95.88 189 GLN A N 1
ATOM 1546 C CA . GLN A 1 189 ? 0.263 -14.413 -23.541 1.00 95.88 189 GLN A CA 1
ATOM 1547 C C . GLN A 1 189 ? 1.500 -13.803 -22.871 1.00 95.88 189 GLN A C 1
ATOM 1549 O O . GLN A 1 189 ? 2.587 -14.365 -22.969 1.00 95.88 189 GLN A O 1
ATOM 1554 N N . PHE A 1 190 ? 1.351 -12.682 -22.160 1.00 96.81 190 PHE A N 1
ATOM 1555 C CA . PHE A 1 190 ? 2.467 -12.004 -21.497 1.00 96.81 190 PHE A CA 1
ATOM 1556 C C . PHE A 1 190 ? 3.081 -12.852 -20.391 1.00 96.81 190 PHE A C 1
ATOM 1558 O O . PHE A 1 190 ? 4.301 -12.945 -20.320 1.00 96.81 190 PHE A O 1
ATOM 1565 N N . ARG A 1 191 ? 2.271 -13.511 -19.558 1.00 95.12 191 ARG A N 1
ATOM 1566 C CA . ARG A 1 191 ? 2.775 -14.407 -18.507 1.00 95.12 191 ARG A CA 1
ATOM 1567 C C . ARG A 1 191 ? 3.504 -15.613 -19.092 1.00 95.12 191 ARG A C 1
ATOM 1569 O O . ARG A 1 191 ? 4.538 -16.005 -18.557 1.00 95.12 191 ARG A O 1
ATOM 1576 N N . GLN A 1 192 ? 3.015 -16.164 -20.207 1.00 93.38 192 GLN A N 1
ATOM 1577 C CA . GLN A 1 192 ? 3.705 -17.240 -20.919 1.00 93.38 192 GLN A CA 1
ATOM 1578 C C . GLN A 1 192 ? 5.056 -16.775 -21.477 1.00 93.38 192 GLN A C 1
ATOM 1580 O O . GLN A 1 192 ? 6.067 -17.422 -21.208 1.00 93.38 192 GLN A O 1
ATOM 1585 N N . LEU A 1 193 ? 5.081 -15.656 -22.212 1.00 95.88 193 LEU A N 1
ATOM 1586 C CA . LEU A 1 193 ? 6.315 -15.080 -22.757 1.00 95.88 193 LEU A CA 1
ATOM 1587 C C . LEU A 1 193 ? 7.307 -14.756 -21.639 1.00 95.88 193 LEU A C 1
ATOM 1589 O O . LEU A 1 193 ? 8.465 -15.146 -21.722 1.00 95.88 193 LEU A O 1
ATOM 1593 N N . PHE A 1 194 ? 6.831 -14.135 -20.559 1.00 96.06 194 PHE A N 1
ATOM 1594 C CA . PHE A 1 194 ? 7.645 -13.791 -19.402 1.00 96.06 194 PHE A CA 1
ATOM 1595 C C . PHE A 1 194 ? 8.274 -15.006 -18.746 1.00 96.06 194 PHE A C 1
ATOM 1597 O O . PHE A 1 194 ? 9.472 -15.002 -18.499 1.00 96.06 194 PHE A O 1
ATOM 1604 N N . ARG A 1 195 ? 7.511 -16.076 -18.509 1.00 93.25 195 ARG A N 1
ATOM 1605 C CA . ARG A 1 195 ? 8.045 -17.309 -17.912 1.00 93.25 195 ARG A CA 1
ATOM 1606 C C . ARG A 1 195 ? 9.152 -17.940 -18.769 1.00 93.25 195 ARG A C 1
ATOM 1608 O O . ARG A 1 195 ? 10.046 -18.600 -18.240 1.00 93.25 195 ARG A O 1
ATOM 1615 N N . GLN A 1 196 ? 9.092 -17.741 -20.083 1.00 92.44 196 GLN A N 1
ATOM 1616 C CA . GLN A 1 196 ? 10.012 -18.322 -21.061 1.00 92.44 196 GLN A CA 1
ATOM 1617 C C . GLN A 1 196 ? 11.171 -17.395 -21.445 1.00 92.44 196 GLN A C 1
ATOM 1619 O O . GLN A 1 196 ? 12.061 -17.850 -22.150 1.00 92.44 196 GLN A O 1
ATOM 1624 N N . ASP A 1 197 ? 11.182 -16.141 -20.987 1.00 93.12 197 ASP A N 1
ATOM 1625 C CA . ASP A 1 197 ? 12.160 -15.120 -21.374 1.00 93.12 197 ASP A CA 1
ATOM 1626 C C . ASP A 1 197 ? 13.551 -15.419 -20.773 1.00 93.12 197 ASP A C 1
ATOM 1628 O O . ASP A 1 197 ? 13.762 -15.211 -19.572 1.00 93.12 197 ASP A O 1
ATOM 1632 N N . PRO A 1 198 ? 14.513 -15.929 -21.565 1.00 87.81 198 PRO A N 1
ATOM 1633 C CA . PRO A 1 198 ? 15.823 -16.307 -21.044 1.00 87.81 198 PRO A CA 1
ATOM 1634 C C . PRO A 1 198 ? 16.698 -15.086 -20.747 1.00 87.81 198 PRO A C 1
ATOM 1636 O O . PRO A 1 198 ? 17.640 -15.190 -19.970 1.00 87.81 198 PRO A O 1
ATOM 1639 N N . ASP A 1 199 ? 16.384 -13.936 -21.346 1.00 87.50 199 ASP A N 1
ATOM 1640 C CA . ASP A 1 199 ? 17.159 -12.712 -21.183 1.00 87.50 199 ASP A CA 1
ATOM 1641 C C . ASP A 1 199 ? 16.716 -11.934 -19.935 1.00 87.50 199 ASP A C 1
ATOM 1643 O O . ASP A 1 199 ? 17.424 -11.042 -19.466 1.00 87.50 199 ASP A O 1
ATOM 1647 N N . PHE A 1 200 ? 15.505 -12.195 -19.431 1.00 90.25 200 PHE A N 1
ATOM 1648 C CA . PHE A 1 200 ? 14.997 -11.579 -18.208 1.00 90.25 200 PHE A CA 1
ATOM 1649 C C . PHE A 1 200 ? 15.336 -12.385 -16.949 1.00 90.25 200 PHE A C 1
ATOM 1651 O O . PHE A 1 200 ? 15.635 -11.799 -15.906 1.00 90.25 200 PHE A O 1
ATOM 1658 N N . HIS A 1 201 ? 15.261 -13.715 -17.022 1.00 89.94 201 HIS A N 1
ATOM 1659 C CA . HIS A 1 201 ? 15.464 -14.589 -15.864 1.00 89.94 201 HIS A CA 1
ATOM 1660 C C . HIS A 1 201 ? 16.897 -15.102 -15.779 1.00 89.94 201 HIS A C 1
ATOM 1662 O O . HIS A 1 201 ? 17.513 -15.423 -16.789 1.00 89.94 201 HIS A O 1
ATOM 1668 N N . SER A 1 202 ? 17.403 -15.264 -14.553 1.00 82.19 202 SER A N 1
ATOM 1669 C CA . SER A 1 202 ? 18.648 -16.005 -14.341 1.00 82.19 202 SER A CA 1
ATOM 1670 C C . SER A 1 202 ? 18.484 -17.451 -14.839 1.00 82.19 202 SER A C 1
ATOM 1672 O O . SER A 1 202 ? 17.415 -18.040 -14.621 1.00 82.19 202 SER A O 1
ATOM 1674 N N . PRO A 1 203 ? 19.523 -18.061 -15.443 1.00 79.12 203 PRO A N 1
ATOM 1675 C CA . PRO A 1 203 ? 19.511 -19.479 -15.803 1.00 79.12 203 PRO A CA 1
ATOM 1676 C C . PRO A 1 203 ? 19.166 -20.407 -14.628 1.00 79.12 203 PRO A C 1
ATOM 1678 O O . PRO A 1 203 ? 18.591 -21.469 -14.843 1.00 79.12 203 PRO A O 1
ATOM 1681 N N . GLU A 1 204 ? 19.476 -19.988 -13.398 1.00 77.75 204 GLU A N 1
ATOM 1682 C CA . GLU A 1 204 ? 19.236 -20.749 -12.164 1.00 77.75 204 GLU A CA 1
ATOM 1683 C C . GLU A 1 204 ? 17.766 -20.736 -11.717 1.00 77.75 204 GLU A C 1
ATOM 1685 O O . GLU A 1 204 ? 17.305 -21.666 -11.060 1.00 77.75 204 GLU A O 1
ATOM 1690 N N . THR A 1 205 ? 17.002 -19.701 -12.083 1.00 80.94 205 THR A N 1
ATOM 1691 C CA . THR A 1 205 ? 15.574 -19.614 -11.753 1.00 80.94 205 THR A CA 1
ATOM 1692 C C . THR A 1 205 ? 14.799 -20.514 -12.707 1.00 80.94 205 THR A C 1
ATOM 1694 O O . THR A 1 205 ? 14.930 -20.364 -13.923 1.00 80.94 205 THR A O 1
ATOM 1697 N N . SER A 1 206 ? 13.954 -21.416 -12.205 1.00 79.12 206 SER A N 1
ATOM 1698 C CA . SER A 1 206 ? 13.211 -22.363 -13.051 1.00 79.12 206 SER A CA 1
ATOM 1699 C C . SER A 1 206 ? 11.735 -22.490 -12.664 1.00 79.12 206 SER A C 1
ATOM 1701 O O . SER A 1 206 ? 11.319 -22.117 -11.568 1.00 79.12 206 SER A O 1
ATOM 1703 N N . GLY A 1 207 ? 10.926 -22.985 -13.607 1.00 81.12 207 GLY A N 1
ATOM 1704 C CA . GLY A 1 207 ? 9.523 -23.334 -13.376 1.00 81.12 207 GLY A CA 1
ATOM 1705 C C . GLY A 1 207 ? 8.663 -22.180 -12.852 1.00 81.12 207 GLY A C 1
ATOM 1706 O O . GLY A 1 207 ? 8.558 -21.124 -13.482 1.00 81.12 207 GLY A O 1
ATOM 1707 N N . GLU A 1 208 ? 8.024 -22.414 -11.707 1.00 81.12 208 GLU A N 1
ATOM 1708 C CA . GLU A 1 208 ? 7.093 -21.491 -11.046 1.00 81.12 208 GLU A CA 1
ATOM 1709 C C . GLU A 1 208 ? 7.757 -20.197 -10.582 1.00 81.12 208 GLU A C 1
ATOM 1711 O O . GLU A 1 208 ? 7.129 -19.143 -10.609 1.00 81.12 208 GLU A O 1
ATOM 1716 N N . GLU A 1 209 ? 9.045 -20.221 -10.233 1.00 86.62 209 GLU A N 1
ATOM 1717 C CA . GLU A 1 209 ? 9.741 -19.046 -9.699 1.00 86.62 209 GLU A CA 1
ATOM 1718 C C . GLU A 1 209 ? 9.865 -17.898 -10.708 1.00 86.62 209 GLU A C 1
ATOM 1720 O O . GLU A 1 209 ? 10.139 -16.756 -10.314 1.00 86.62 209 GLU A O 1
ATOM 1725 N N . ARG A 1 210 ? 9.658 -18.200 -11.996 1.00 93.81 210 ARG A N 1
ATOM 1726 C CA . ARG A 1 210 ? 9.594 -17.237 -13.102 1.00 93.81 210 ARG A CA 1
ATOM 1727 C C . ARG A 1 210 ? 8.208 -16.612 -13.285 1.00 93.81 210 ARG A C 1
ATOM 1729 O O . ARG A 1 210 ? 8.049 -15.766 -14.163 1.00 93.81 210 ARG A O 1
ATOM 1736 N N . ASP A 1 211 ? 7.200 -17.007 -12.504 1.00 94.75 211 ASP A N 1
ATOM 1737 C CA . ASP A 1 211 ? 5.886 -16.364 -12.540 1.00 94.75 211 ASP A CA 1
ATOM 1738 C C . ASP A 1 211 ? 5.999 -14.874 -12.179 1.00 94.75 211 ASP A C 1
ATOM 1740 O O . ASP A 1 211 ? 6.726 -14.479 -11.263 1.00 94.75 211 ASP A O 1
ATOM 1744 N N . ASN A 1 212 ? 5.285 -14.029 -12.921 1.00 96.81 212 ASN A N 1
ATOM 1745 C CA . ASN A 1 212 ? 5.373 -12.578 -12.791 1.00 96.81 212 ASN A CA 1
ATOM 1746 C C . ASN A 1 212 ? 4.987 -12.092 -11.387 1.00 96.81 212 ASN A C 1
ATOM 1748 O O . ASN A 1 212 ? 5.594 -11.145 -10.889 1.00 96.81 212 ASN A O 1
ATOM 1752 N N . TRP A 1 213 ? 4.024 -12.736 -10.722 1.00 97.56 213 TRP A N 1
ATOM 1753 C CA . TRP A 1 213 ? 3.626 -12.348 -9.372 1.00 97.56 213 TRP A CA 1
ATOM 1754 C C . TRP A 1 213 ? 4.715 -12.675 -8.358 1.00 97.56 213 TRP A C 1
ATOM 1756 O O . TRP A 1 213 ? 5.041 -11.836 -7.520 1.00 97.56 213 TRP A O 1
ATOM 1766 N N . LEU A 1 214 ? 5.337 -13.850 -8.472 1.00 96.94 214 LEU A N 1
ATOM 1767 C CA . LEU A 1 214 ? 6.436 -14.253 -7.594 1.00 96.94 214 LEU A CA 1
ATOM 1768 C C . LEU A 1 214 ? 7.696 -13.415 -7.834 1.00 96.94 214 LEU A C 1
ATOM 1770 O O . LEU A 1 214 ? 8.359 -13.009 -6.879 1.00 96.94 214 LEU A O 1
ATOM 1774 N N . VAL A 1 215 ? 8.002 -13.080 -9.088 1.00 97.31 215 VAL A N 1
ATOM 1775 C CA . VAL A 1 215 ? 9.111 -12.174 -9.414 1.00 97.31 215 VAL A CA 1
ATOM 1776 C C . VAL A 1 215 ? 8.826 -10.769 -8.879 1.00 97.31 215 VAL A C 1
ATOM 1778 O O . VAL A 1 215 ? 9.673 -10.196 -8.193 1.00 97.31 215 VAL A O 1
ATOM 1781 N N . GLY A 1 216 ? 7.631 -10.224 -9.123 1.00 97.88 216 GLY A N 1
ATOM 1782 C CA . GLY A 1 216 ? 7.217 -8.916 -8.609 1.00 97.88 216 GLY A CA 1
ATOM 1783 C C . GLY A 1 216 ? 7.256 -8.851 -7.080 1.00 97.88 216 GLY A C 1
ATOM 1784 O O . GLY A 1 216 ? 7.774 -7.892 -6.512 1.00 97.88 216 GLY A O 1
ATOM 1785 N N . LYS A 1 217 ? 6.811 -9.915 -6.403 1.00 98.06 217 LYS A N 1
ATOM 1786 C CA . LYS A 1 217 ? 6.926 -10.085 -4.949 1.00 98.06 217 LYS A CA 1
ATOM 1787 C C . LYS A 1 217 ? 8.371 -9.980 -4.463 1.00 98.06 217 LYS A C 1
ATOM 1789 O O . LYS A 1 217 ? 8.618 -9.257 -3.503 1.00 98.06 217 LYS A O 1
ATOM 1794 N N . ARG A 1 218 ? 9.330 -10.654 -5.112 1.00 97.38 218 ARG A N 1
ATOM 1795 C CA . ARG A 1 218 ? 10.757 -10.560 -4.738 1.00 97.38 218 ARG A CA 1
ATOM 1796 C C . ARG A 1 218 ? 11.288 -9.132 -4.866 1.00 97.38 218 ARG A C 1
ATOM 1798 O O . ARG A 1 218 ? 12.018 -8.673 -3.993 1.00 97.38 218 ARG A O 1
ATOM 1805 N N . TRP A 1 219 ? 10.882 -8.409 -5.908 1.00 97.94 219 TRP A N 1
ATOM 1806 C CA . TRP A 1 219 ? 11.221 -6.993 -6.064 1.00 97.94 219 TRP A CA 1
ATOM 1807 C C . TRP A 1 219 ? 10.619 -6.119 -4.958 1.00 97.94 219 TRP A C 1
ATOM 1809 O O . TRP A 1 219 ? 11.326 -5.278 -4.408 1.00 97.94 219 TRP A O 1
ATOM 1819 N N . PHE A 1 220 ? 9.362 -6.352 -4.572 1.00 98.31 220 PHE A N 1
ATOM 1820 C CA . PHE A 1 220 ? 8.763 -5.653 -3.435 1.00 98.31 220 PHE A CA 1
ATOM 1821 C C . PHE A 1 220 ? 9.504 -5.946 -2.128 1.00 98.31 220 PHE A C 1
ATOM 1823 O O . PHE A 1 220 ? 9.880 -5.001 -1.444 1.00 98.31 220 PHE A O 1
ATOM 1830 N N . ARG A 1 221 ? 9.829 -7.212 -1.829 1.00 98.19 221 ARG A N 1
ATOM 1831 C CA . ARG A 1 221 ? 10.633 -7.570 -0.644 1.00 98.19 221 ARG A CA 1
ATOM 1832 C C . ARG A 1 221 ? 11.998 -6.882 -0.640 1.00 98.19 221 ARG A C 1
ATOM 1834 O O . ARG A 1 221 ? 12.395 -6.328 0.377 1.00 98.19 221 ARG A O 1
ATOM 1841 N N . ARG A 1 222 ? 12.676 -6.810 -1.789 1.00 97.69 222 ARG A N 1
ATOM 1842 C CA . ARG A 1 222 ? 13.937 -6.065 -1.915 1.00 97.69 222 ARG A CA 1
ATOM 1843 C C . ARG A 1 222 ? 13.764 -4.576 -1.593 1.00 97.69 222 ARG A C 1
ATOM 1845 O O . ARG A 1 222 ? 14.637 -3.992 -0.958 1.00 97.69 222 ARG A O 1
ATOM 1852 N N . ALA A 1 223 ? 12.666 -3.953 -2.024 1.00 97.31 223 ALA A N 1
ATOM 1853 C CA . ALA A 1 223 ? 12.374 -2.562 -1.682 1.00 97.31 223 ALA A CA 1
ATOM 1854 C C . ALA A 1 223 ? 12.077 -2.397 -0.180 1.00 97.31 223 ALA A C 1
ATOM 1856 O O . ALA A 1 223 ? 12.574 -1.458 0.438 1.00 97.31 223 ALA A O 1
ATOM 1857 N N . GLU A 1 224 ? 11.325 -3.325 0.420 1.00 96.88 224 GLU A N 1
ATOM 1858 C CA . GLU A 1 224 ? 11.060 -3.364 1.865 1.00 96.88 224 GLU A CA 1
ATOM 1859 C C . GLU A 1 224 ? 12.358 -3.456 2.673 1.00 96.88 224 GLU A C 1
ATOM 1861 O O . GLU A 1 224 ? 12.578 -2.652 3.573 1.00 96.88 224 GLU A O 1
ATOM 1866 N N . GLU A 1 225 ? 13.278 -4.342 2.289 1.00 96.88 225 GLU A N 1
ATOM 1867 C CA . GLU A 1 225 ? 14.591 -4.473 2.931 1.00 96.88 225 GLU A CA 1
ATOM 1868 C C . GLU A 1 225 ? 15.448 -3.203 2.838 1.00 96.88 225 GLU A C 1
ATOM 1870 O O . GLU A 1 225 ? 16.315 -2.974 3.683 1.00 96.88 225 GLU A O 1
ATOM 1875 N N . MET A 1 226 ? 15.288 -2.401 1.782 1.00 95.12 226 MET A N 1
ATOM 1876 C CA . MET A 1 226 ? 15.995 -1.123 1.663 1.00 95.12 226 MET A CA 1
ATOM 1877 C C . MET A 1 226 ? 15.450 -0.108 2.663 1.00 95.12 226 MET A C 1
ATOM 1879 O O . MET A 1 226 ? 16.228 0.598 3.302 1.00 95.12 226 MET A O 1
ATOM 1883 N N . VAL A 1 227 ? 14.128 -0.058 2.822 1.00 93.88 227 VAL A N 1
ATOM 1884 C CA . VAL A 1 227 ? 13.461 0.814 3.796 1.00 93.88 227 VAL A CA 1
ATOM 1885 C C . VAL A 1 227 ? 13.788 0.378 5.222 1.00 93.88 227 VAL A C 1
ATOM 1887 O O . VAL A 1 227 ? 14.119 1.222 6.049 1.00 93.88 227 VAL A O 1
ATOM 1890 N N . ASP A 1 228 ? 13.827 -0.929 5.485 1.00 91.88 228 ASP A N 1
ATOM 1891 C CA . ASP A 1 228 ? 14.228 -1.492 6.783 1.00 91.88 228 ASP A CA 1
ATOM 1892 C C . ASP A 1 228 ? 15.682 -1.159 7.144 1.00 91.88 228 ASP A C 1
ATOM 1894 O O . ASP A 1 228 ? 16.029 -1.037 8.317 1.00 91.88 228 ASP A O 1
ATOM 1898 N N . ARG A 1 229 ? 16.527 -0.923 6.134 1.00 93.12 229 ARG A N 1
ATOM 1899 C CA . ARG A 1 229 ? 17.900 -0.415 6.279 1.00 93.12 229 ARG A CA 1
ATOM 1900 C C . ARG A 1 229 ? 17.994 1.118 6.330 1.00 93.12 229 ARG A C 1
ATOM 1902 O O . ARG A 1 229 ? 19.095 1.664 6.282 1.00 93.12 229 ARG A O 1
ATOM 1909 N N . GLY A 1 230 ? 16.866 1.821 6.426 1.00 89.75 230 GLY A N 1
ATOM 1910 C CA . GLY A 1 230 ? 16.801 3.276 6.576 1.00 89.75 230 GLY A CA 1
ATOM 1911 C C . GLY A 1 230 ? 16.747 4.061 5.263 1.00 89.75 230 GLY A C 1
ATOM 1912 O O . GLY A 1 230 ? 17.150 5.224 5.235 1.00 89.75 230 GLY A O 1
ATOM 1913 N N . ALA A 1 231 ? 16.310 3.454 4.155 1.00 89.62 231 ALA A N 1
ATOM 1914 C CA . ALA A 1 231 ? 15.978 4.213 2.949 1.00 89.62 231 ALA A CA 1
ATOM 1915 C C . ALA A 1 231 ? 14.650 4.979 3.115 1.00 89.62 231 ALA A C 1
ATOM 1917 O O . ALA A 1 231 ? 13.710 4.489 3.739 1.00 89.62 231 ALA A O 1
ATOM 1918 N N . ASP A 1 232 ? 14.569 6.180 2.539 1.00 85.44 232 ASP A N 1
ATOM 1919 C CA . ASP A 1 232 ? 13.379 7.035 2.616 1.00 85.44 232 ASP A CA 1
ATOM 1920 C C . ASP A 1 232 ? 12.265 6.526 1.682 1.00 85.44 232 ASP A C 1
ATOM 1922 O O . ASP A 1 232 ? 12.489 6.294 0.495 1.00 85.44 232 ASP A O 1
ATOM 1926 N N . LEU A 1 233 ? 11.044 6.407 2.212 1.00 82.62 233 LEU A N 1
ATOM 1927 C CA . LEU A 1 233 ? 9.830 6.044 1.473 1.00 82.62 233 LEU A CA 1
ATOM 1928 C C . LEU A 1 233 ? 9.264 7.183 0.608 1.00 82.62 233 LEU A C 1
ATOM 1930 O O . LEU A 1 233 ? 8.230 6.999 -0.032 1.00 82.62 233 LEU A O 1
ATOM 1934 N N . ARG A 1 234 ? 9.883 8.372 0.583 1.00 76.38 234 ARG A N 1
ATOM 1935 C CA . ARG A 1 234 ? 9.504 9.504 -0.289 1.00 76.38 234 ARG A CA 1
ATOM 1936 C C . ARG A 1 234 ? 8.020 9.878 -0.188 1.00 76.38 234 ARG A C 1
ATOM 1938 O O . ARG A 1 234 ? 7.382 10.202 -1.189 1.00 76.38 234 ARG A O 1
ATOM 1945 N N . ARG A 1 235 ? 7.471 9.864 1.032 1.00 78.06 235 ARG A N 1
ATOM 1946 C CA . ARG A 1 235 ? 6.049 10.139 1.342 1.00 78.06 235 ARG A CA 1
ATOM 1947 C C . ARG A 1 235 ? 5.048 9.105 0.806 1.00 78.06 235 ARG A C 1
ATOM 1949 O O . ARG A 1 235 ? 3.849 9.375 0.811 1.00 78.06 235 ARG A O 1
ATOM 1956 N N . VAL A 1 236 ? 5.496 7.929 0.369 1.00 85.62 236 VAL A N 1
ATOM 1957 C CA . VAL A 1 236 ? 4.589 6.814 0.073 1.00 85.62 236 VAL A CA 1
ATOM 1958 C C . VAL A 1 236 ? 3.975 6.306 1.373 1.00 85.62 236 VAL A C 1
ATOM 1960 O O . VAL A 1 236 ? 4.671 6.124 2.370 1.00 85.62 236 VAL A O 1
ATOM 1963 N N . THR A 1 237 ? 2.662 6.069 1.360 1.00 91.12 237 THR A N 1
ATOM 1964 C CA . THR A 1 237 ? 1.927 5.536 2.509 1.00 91.12 237 THR A CA 1
ATOM 1965 C C . THR A 1 237 ? 2.493 4.165 2.908 1.00 91.12 237 THR A C 1
ATOM 1967 O O . THR A 1 237 ? 2.362 3.218 2.127 1.00 91.12 237 THR A O 1
ATOM 1970 N N . PRO A 1 238 ? 3.069 4.007 4.118 1.00 94.00 238 PRO A N 1
ATOM 1971 C CA . PRO A 1 238 ? 3.735 2.765 4.518 1.00 94.00 238 PRO A CA 1
ATOM 1972 C C . PRO A 1 238 ? 2.811 1.543 4.497 1.00 94.00 238 PRO A C 1
ATOM 1974 O O . PRO A 1 238 ? 3.207 0.475 4.040 1.00 94.00 238 PRO A O 1
ATOM 1977 N N . VAL A 1 239 ? 1.554 1.714 4.922 1.00 95.38 239 VAL A N 1
ATOM 1978 C CA . VAL A 1 239 ? 0.534 0.653 4.888 1.00 95.38 239 VAL A CA 1
ATOM 1979 C C . VAL A 1 239 ? 0.372 0.105 3.470 1.00 95.38 239 VAL A C 1
ATOM 1981 O O . VAL A 1 239 ? 0.429 -1.106 3.279 1.00 95.38 239 VAL A O 1
ATOM 1984 N N . LEU A 1 240 ? 0.249 0.982 2.471 1.00 94.81 240 LEU A N 1
ATOM 1985 C CA . LEU A 1 240 ? 0.142 0.578 1.071 1.00 94.81 240 LEU A CA 1
ATOM 1986 C C . LEU A 1 240 ? 1.434 -0.097 0.593 1.00 94.81 240 LEU A C 1
ATOM 1988 O O . LEU A 1 240 ? 1.379 -1.193 0.042 1.00 94.81 240 LEU A O 1
ATOM 1992 N N . PHE A 1 241 ? 2.590 0.511 0.867 1.00 96.19 241 PHE A N 1
ATOM 1993 C CA . PHE A 1 241 ? 3.898 0.015 0.437 1.00 96.19 241 PHE A CA 1
ATOM 1994 C C . PHE A 1 241 ? 4.140 -1.455 0.825 1.00 96.19 241 PHE A C 1
ATOM 1996 O O . PHE A 1 241 ? 4.392 -2.278 -0.055 1.00 96.19 241 PHE A O 1
ATOM 2003 N N . TYR A 1 242 ? 3.970 -1.796 2.108 1.00 97.06 242 TYR A N 1
ATOM 2004 C CA . TYR A 1 242 ? 4.191 -3.154 2.632 1.00 97.06 242 TYR A CA 1
ATOM 2005 C C . TYR A 1 242 ? 3.091 -4.162 2.251 1.00 97.06 242 TYR A C 1
ATOM 2007 O O . TYR A 1 242 ? 3.246 -5.362 2.471 1.00 97.06 242 TYR A O 1
ATOM 2015 N N . SER A 1 243 ? 1.970 -3.706 1.679 1.00 97.56 243 SER A N 1
ATOM 2016 C CA . SER A 1 243 ? 0.886 -4.601 1.251 1.00 97.56 243 SER A CA 1
ATOM 2017 C C . SER A 1 243 ? 1.182 -5.313 -0.073 1.00 97.56 243 SER A C 1
ATOM 2019 O O . SER A 1 243 ? 0.632 -6.379 -0.346 1.00 97.56 243 SER A O 1
ATOM 2021 N N . HIS A 1 244 ? 2.067 -4.763 -0.909 1.00 97.75 244 HIS A N 1
ATOM 2022 C CA . HIS A 1 244 ? 2.224 -5.231 -2.285 1.00 97.75 244 HIS A CA 1
ATOM 2023 C C . HIS A 1 244 ? 2.881 -6.609 -2.405 1.00 97.75 244 HIS A C 1
ATOM 2025 O O . HIS A 1 244 ? 2.441 -7.415 -3.227 1.00 97.75 244 HIS A O 1
ATOM 2031 N N . ALA A 1 245 ? 3.886 -6.919 -1.581 1.00 98.31 245 ALA A N 1
ATOM 2032 C CA . ALA A 1 245 ? 4.508 -8.241 -1.579 1.00 98.31 245 ALA A CA 1
ATOM 2033 C C . ALA A 1 245 ? 3.517 -9.371 -1.220 1.00 98.31 245 ALA A C 1
ATOM 2035 O O . ALA A 1 245 ? 3.385 -10.308 -2.016 1.00 98.31 245 ALA A O 1
ATOM 2036 N N . PRO A 1 246 ? 2.772 -9.308 -0.097 1.00 98.00 246 PRO A N 1
ATOM 2037 C CA . PRO A 1 246 ? 1.795 -10.345 0.220 1.00 98.00 246 PRO A CA 1
ATOM 2038 C C . PRO A 1 246 ? 0.581 -10.321 -0.731 1.00 98.00 246 PRO A C 1
ATOM 2040 O O . PRO A 1 246 ? 0.058 -11.385 -1.058 1.00 98.00 246 PRO A O 1
ATOM 2043 N N . MET A 1 247 ? 0.182 -9.163 -1.287 1.00 97.62 247 MET A N 1
ATOM 2044 C CA . MET A 1 247 ? -0.825 -9.127 -2.363 1.00 97.62 247 MET A CA 1
ATOM 2045 C C . MET A 1 247 ? -0.356 -9.879 -3.614 1.00 97.62 247 MET A C 1
ATOM 2047 O O . MET A 1 247 ? -1.162 -10.548 -4.256 1.00 97.62 247 MET A O 1
ATOM 2051 N N . CYS A 1 248 ? 0.923 -9.805 -3.991 1.00 98.19 248 CYS A N 1
ATOM 2052 C CA . CYS A 1 248 ? 1.441 -10.606 -5.102 1.00 98.19 248 CYS A CA 1
ATOM 2053 C C . CYS A 1 248 ? 1.315 -12.108 -4.834 1.00 98.19 248 CYS A C 1
ATOM 2055 O O . CYS A 1 248 ? 0.947 -12.840 -5.746 1.00 98.19 248 CYS A O 1
ATOM 2057 N N . GLN A 1 249 ? 1.562 -12.567 -3.602 1.00 97.56 249 GLN A N 1
ATOM 2058 C CA . GLN A 1 249 ? 1.352 -13.974 -3.247 1.00 97.56 249 GLN A CA 1
ATOM 2059 C C . GLN A 1 249 ? -0.120 -14.382 -3.400 1.00 97.56 249 GLN A C 1
ATOM 2061 O O . GLN A 1 249 ? -0.399 -15.467 -3.900 1.00 97.56 249 GLN A O 1
ATOM 2066 N N . MET A 1 250 ? -1.051 -13.501 -3.024 1.00 96.19 250 MET A N 1
ATOM 2067 C CA . MET A 1 250 ? -2.483 -13.741 -3.212 1.00 96.19 250 MET A CA 1
ATOM 2068 C C . MET A 1 250 ? -2.858 -13.847 -4.695 1.00 96.19 250 MET A C 1
ATOM 2070 O O . MET A 1 250 ? -3.482 -14.811 -5.113 1.00 96.19 250 MET A O 1
ATOM 2074 N N . ASN A 1 251 ? -2.393 -12.898 -5.511 1.00 96.69 251 ASN A N 1
ATOM 2075 C CA . ASN A 1 251 ? -2.671 -12.887 -6.949 1.00 96.69 251 ASN A CA 1
ATOM 2076 C C . ASN A 1 251 ? -2.007 -14.051 -7.694 1.00 96.69 251 ASN A C 1
ATOM 2078 O O . ASN A 1 251 ? -2.520 -14.495 -8.717 1.00 96.69 251 ASN A O 1
ATOM 2082 N N . TYR A 1 252 ? -0.867 -14.540 -7.201 1.00 96.12 252 TYR A N 1
ATOM 2083 C CA . TYR A 1 252 ? -0.274 -15.780 -7.688 1.00 96.12 252 TYR A CA 1
ATOM 2084 C C . TYR A 1 252 ? -1.216 -16.964 -7.451 1.00 96.12 252 TYR A C 1
ATOM 2086 O O . TYR A 1 252 ? -1.480 -17.714 -8.387 1.00 96.12 252 TYR A O 1
ATOM 2094 N N . ALA A 1 253 ? -1.750 -17.096 -6.231 1.00 94.88 253 ALA A N 1
ATOM 2095 C CA . ALA A 1 253 ? -2.686 -18.159 -5.880 1.00 94.88 253 ALA A CA 1
ATOM 2096 C C . ALA A 1 253 ? -3.970 -18.095 -6.728 1.00 94.88 253 ALA A C 1
ATOM 2098 O O . ALA A 1 253 ? -4.309 -19.088 -7.367 1.00 94.88 253 ALA A O 1
ATOM 2099 N N . ASP A 1 254 ? -4.587 -16.913 -6.854 1.00 93.81 254 ASP A N 1
ATOM 2100 C CA . ASP A 1 254 ? -5.767 -16.700 -7.711 1.00 93.81 254 ASP A CA 1
ATOM 2101 C C . ASP A 1 254 ? -5.489 -17.094 -9.176 1.00 93.81 254 ASP A C 1
ATOM 2103 O O . ASP A 1 254 ? -6.307 -17.722 -9.854 1.00 93.81 254 ASP A O 1
ATOM 2107 N N . ASN A 1 255 ? -4.310 -16.731 -9.693 1.00 92.31 255 ASN A N 1
ATOM 2108 C CA . ASN A 1 255 ? -3.955 -17.026 -11.076 1.00 92.31 255 ASN A CA 1
ATOM 2109 C C . ASN A 1 255 ? -3.650 -18.508 -11.322 1.00 92.31 255 ASN A C 1
ATOM 2111 O O . ASN A 1 255 ? -3.865 -18.958 -12.445 1.00 92.31 255 ASN A O 1
ATOM 2115 N N . LEU A 1 256 ? -3.167 -19.264 -10.330 1.00 90.94 256 LEU A N 1
ATOM 2116 C CA . LEU A 1 256 ? -2.987 -20.712 -10.479 1.00 90.94 256 LEU A CA 1
ATOM 2117 C C . LEU A 1 256 ? -4.319 -21.390 -10.805 1.00 90.94 256 LEU A C 1
ATOM 2119 O O . LEU A 1 256 ? -4.390 -22.179 -11.748 1.00 90.94 256 LEU A O 1
ATOM 2123 N N . GLU A 1 257 ? -5.380 -21.028 -10.090 1.00 86.69 257 GLU A N 1
ATOM 2124 C CA . GLU A 1 257 ? -6.716 -21.576 -10.324 1.00 86.69 257 GLU A CA 1
ATOM 2125 C C . GLU A 1 257 ? -7.298 -21.109 -11.657 1.00 86.69 257 GLU A C 1
ATOM 2127 O O . GLU A 1 257 ? -7.823 -21.916 -12.426 1.00 86.69 257 GLU A O 1
ATOM 2132 N N . ALA A 1 258 ? -7.134 -19.825 -11.991 1.00 85.81 258 ALA A N 1
ATOM 2133 C CA . ALA A 1 258 ? -7.574 -19.284 -13.277 1.00 85.81 258 ALA A CA 1
ATOM 2134 C C . ALA A 1 258 ? -6.854 -19.928 -14.481 1.00 85.81 258 ALA A C 1
ATOM 2136 O O . ALA A 1 258 ? -7.425 -20.015 -15.572 1.00 85.81 258 ALA A O 1
ATOM 2137 N N . ASP A 1 259 ? -5.614 -20.386 -14.287 1.00 84.25 259 ASP A N 1
ATOM 2138 C CA . ASP A 1 259 ? -4.825 -21.124 -15.277 1.00 84.25 259 ASP A CA 1
ATOM 2139 C C . ASP A 1 259 ? -5.166 -22.632 -15.305 1.00 84.25 259 ASP A C 1
ATOM 2141 O O . ASP A 1 259 ? -4.618 -23.371 -16.124 1.00 84.25 259 ASP A O 1
ATOM 2145 N N . GLY A 1 260 ? -6.075 -23.102 -14.443 1.00 85.56 260 GLY A N 1
ATOM 2146 C CA . GLY A 1 260 ? -6.524 -24.494 -14.382 1.00 85.56 260 GLY A CA 1
ATOM 2147 C C . GLY A 1 260 ? -5.681 -25.406 -13.484 1.00 85.56 260 GLY A C 1
ATOM 2148 O O . GLY A 1 260 ? -5.803 -26.629 -13.567 1.00 85.56 260 GLY A O 1
ATOM 2149 N N . THR A 1 261 ? -4.814 -24.842 -12.639 1.00 84.56 261 THR A N 1
ATOM 2150 C CA . THR A 1 261 ? -4.016 -25.590 -11.658 1.00 84.56 261 THR A CA 1
ATOM 2151 C C . THR A 1 261 ? -4.746 -25.610 -10.319 1.00 84.56 261 THR A C 1
ATOM 2153 O O . THR A 1 261 ? -4.778 -24.612 -9.609 1.00 84.56 261 THR A O 1
ATOM 2156 N N . PHE A 1 262 ? -5.311 -26.764 -9.959 1.00 83.56 262 PHE A N 1
ATOM 2157 C CA . PHE A 1 262 ? -6.127 -26.937 -8.752 1.00 83.56 262 PHE A CA 1
ATOM 2158 C C . PHE A 1 262 ? -5.499 -27.916 -7.751 1.00 83.56 262 PHE A C 1
ATOM 2160 O O . PHE A 1 262 ? -4.492 -28.578 -8.014 1.00 83.56 262 PHE A O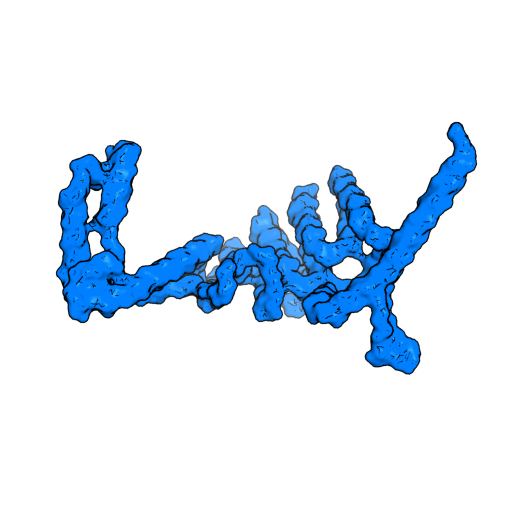 1
ATOM 2167 N N . GLY A 1 263 ? -6.132 -28.056 -6.586 1.00 86.00 263 GLY A N 1
ATOM 2168 C CA . GLY A 1 263 ? -5.763 -29.054 -5.587 1.00 86.00 263 GLY A CA 1
ATOM 2169 C C . GLY A 1 263 ? -4.599 -28.600 -4.710 1.00 86.00 263 GLY A C 1
ATOM 2170 O O . GLY A 1 263 ? -4.589 -27.480 -4.207 1.00 86.00 263 GLY A O 1
ATOM 2171 N N . LYS A 1 264 ? -3.618 -29.483 -4.476 1.00 88.25 264 LYS A N 1
ATOM 2172 C CA . LYS A 1 264 ? -2.567 -29.255 -3.464 1.00 88.25 264 LYS A CA 1
ATOM 2173 C C . LYS A 1 264 ? -1.737 -27.993 -3.716 1.00 88.25 264 LYS A C 1
ATOM 2175 O O . LYS A 1 264 ? -1.362 -27.331 -2.755 1.00 88.25 264 LYS A O 1
ATOM 2180 N N . MET A 1 265 ? -1.464 -27.666 -4.979 1.00 87.25 265 MET A N 1
ATOM 2181 C CA . MET A 1 265 ? -0.636 -26.510 -5.339 1.00 87.25 265 MET A CA 1
ATOM 2182 C C . MET A 1 265 ? -1.352 -25.184 -5.067 1.00 87.25 265 MET A C 1
ATOM 2184 O O . MET A 1 265 ? -0.812 -24.355 -4.341 1.00 87.25 265 MET A O 1
ATOM 2188 N N . ALA A 1 266 ? -2.582 -25.017 -5.566 1.00 89.38 266 ALA A N 1
ATOM 2189 C CA . ALA A 1 266 ? -3.397 -23.829 -5.298 1.00 89.38 266 ALA A CA 1
ATOM 2190 C C . ALA A 1 266 ? -3.638 -23.644 -3.791 1.00 89.38 266 ALA A C 1
ATOM 2192 O O . ALA A 1 266 ? -3.362 -22.579 -3.240 1.00 89.38 266 ALA A O 1
ATOM 2193 N N . LYS A 1 267 ? -4.005 -24.727 -3.091 1.00 92.38 267 LYS A N 1
ATOM 2194 C CA . LYS A 1 267 ? -4.179 -24.721 -1.632 1.00 92.38 267 LYS A CA 1
ATOM 2195 C C . LYS A 1 267 ? -2.913 -24.274 -0.898 1.00 92.38 267 LYS A C 1
ATOM 2197 O O . LYS A 1 267 ? -2.984 -23.436 -0.005 1.00 92.38 267 LYS A O 1
ATOM 2202 N N . SER A 1 268 ? -1.746 -24.799 -1.277 1.00 94.06 268 SER A N 1
ATOM 2203 C CA . SER A 1 268 ? -0.466 -24.399 -0.680 1.00 94.06 268 SER A CA 1
ATOM 2204 C C . SER A 1 268 ? -0.129 -22.931 -0.967 1.00 94.06 268 SER A C 1
ATOM 2206 O O . SER A 1 268 ? 0.362 -22.233 -0.078 1.00 94.06 268 SER A O 1
ATOM 2208 N N . ALA A 1 269 ? -0.447 -22.430 -2.164 1.00 94.69 269 ALA A N 1
ATOM 2209 C CA . ALA A 1 269 ? -0.250 -21.028 -2.516 1.00 94.69 269 ALA A CA 1
ATOM 2210 C C . ALA A 1 269 ? -1.134 -20.089 -1.677 1.00 94.69 269 ALA A C 1
ATOM 2212 O O . ALA A 1 269 ? -0.625 -19.069 -1.201 1.00 94.69 269 ALA A O 1
ATOM 2213 N N . PHE A 1 270 ? -2.401 -20.447 -1.429 1.00 96.06 270 PHE A N 1
ATOM 2214 C CA . PHE A 1 270 ? -3.293 -19.697 -0.535 1.00 96.06 270 PHE A CA 1
ATOM 2215 C C . PHE A 1 270 ? -2.894 -19.799 0.938 1.00 96.06 270 PHE A C 1
ATOM 2217 O O . PHE A 1 270 ? -2.961 -18.798 1.648 1.00 96.06 270 PHE A O 1
ATOM 2224 N N . GLN A 1 271 ? -2.386 -20.947 1.396 1.00 96.81 271 GLN A N 1
ATOM 2225 C CA . GLN A 1 271 ? -1.805 -21.071 2.741 1.00 96.81 271 GLN A CA 1
ATOM 2226 C C . GLN A 1 271 ? -0.623 -20.117 2.930 1.00 96.81 271 GLN A C 1
ATOM 2228 O O . GLN A 1 271 ? -0.549 -19.399 3.931 1.00 96.81 271 GLN A O 1
ATOM 2233 N N . GLN A 1 272 ? 0.270 -20.049 1.940 1.00 96.81 272 GLN A N 1
ATOM 2234 C CA . GLN A 1 272 ? 1.379 -19.100 1.944 1.00 96.81 272 GLN A CA 1
ATOM 2235 C C . GLN A 1 272 ? 0.875 -17.649 1.895 1.00 96.81 272 GLN A C 1
ATOM 2237 O O . GLN A 1 272 ? 1.388 -16.796 2.620 1.00 96.81 272 GLN A O 1
ATOM 2242 N N . ALA A 1 273 ? -0.153 -17.360 1.090 1.00 97.12 273 ALA A N 1
ATOM 2243 C CA . ALA A 1 273 ? -0.762 -16.034 1.024 1.00 97.12 273 ALA A CA 1
ATOM 2244 C C . ALA A 1 273 ? -1.380 -15.620 2.370 1.00 97.12 273 ALA A C 1
ATOM 2246 O O . ALA A 1 273 ? -1.129 -14.513 2.844 1.00 97.12 273 ALA A O 1
ATOM 2247 N N . SER A 1 274 ? -2.112 -16.523 3.030 1.00 97.69 274 SER A N 1
ATOM 2248 C CA . SER A 1 274 ? -2.691 -16.305 4.359 1.00 97.69 274 SER A CA 1
ATOM 2249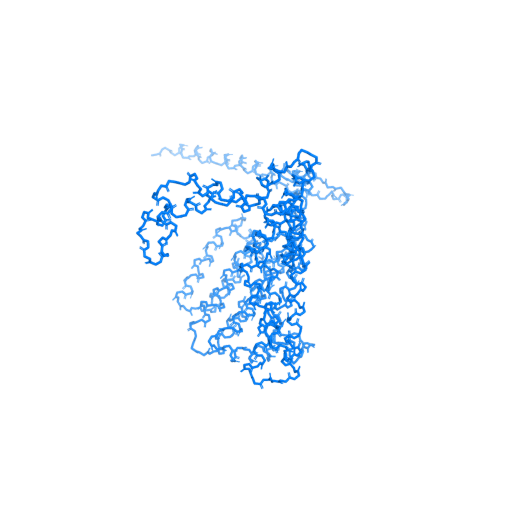 C C . SER A 1 274 ? -1.608 -16.065 5.414 1.00 97.69 274 SER A C 1
ATOM 2251 O O . SER A 1 274 ? -1.762 -15.184 6.264 1.00 97.69 274 SER A O 1
ATOM 2253 N N . LEU A 1 275 ? -0.510 -16.828 5.375 1.00 98.00 275 LEU A N 1
ATOM 2254 C CA . LEU A 1 275 ? 0.622 -16.655 6.285 1.00 98.00 275 LEU A CA 1
ATOM 2255 C C . LEU A 1 275 ? 1.267 -15.276 6.111 1.00 98.00 275 LEU A C 1
ATOM 2257 O O . LEU A 1 275 ? 1.460 -14.554 7.088 1.00 98.00 275 LEU A O 1
ATOM 2261 N N . GLU A 1 276 ? 1.571 -14.886 4.876 1.00 98.25 276 GLU A N 1
ATOM 2262 C CA . GLU A 1 276 ? 2.223 -13.605 4.604 1.00 98.25 276 GLU A CA 1
ATOM 2263 C C . GLU A 1 276 ? 1.311 -12.406 4.855 1.00 98.25 276 GLU A C 1
ATOM 2265 O O . GLU A 1 276 ? 1.785 -11.371 5.325 1.00 98.25 276 GLU A O 1
ATOM 2270 N N . TRP A 1 277 ? 0.005 -12.536 4.606 1.00 98.12 277 TRP A N 1
ATOM 2271 C CA . TRP A 1 277 ? -0.968 -11.499 4.949 1.00 98.12 277 TRP A CA 1
ATOM 2272 C C . TRP A 1 277 ? -1.052 -11.290 6.463 1.00 98.12 277 TRP A C 1
ATOM 2274 O O . TRP A 1 277 ? -1.105 -10.153 6.935 1.00 98.12 277 TRP A O 1
ATOM 2284 N N . LYS A 1 278 ? -0.995 -12.382 7.239 1.00 98.00 278 LYS A N 1
ATOM 2285 C CA . LYS A 1 278 ? -0.912 -12.317 8.700 1.00 98.00 278 LYS A CA 1
ATOM 2286 C C . LYS A 1 278 ? 0.377 -11.627 9.154 1.00 98.00 278 LYS A C 1
ATOM 2288 O O . LYS A 1 278 ? 0.294 -10.701 9.951 1.00 98.00 278 LYS A O 1
ATOM 2293 N N . GLN A 1 279 ? 1.531 -12.015 8.608 1.00 98.25 279 GLN A N 1
ATOM 2294 C CA . GLN A 1 279 ? 2.825 -11.389 8.921 1.00 98.25 279 GLN A CA 1
ATOM 2295 C C . GLN A 1 279 ? 2.840 -9.890 8.603 1.00 98.25 279 GLN A C 1
ATOM 2297 O O . GLN A 1 279 ? 3.359 -9.098 9.385 1.00 98.25 279 GLN A O 1
ATOM 2302 N N . TYR A 1 280 ? 2.244 -9.488 7.479 1.00 98.31 280 TYR A N 1
ATOM 2303 C CA . TYR A 1 280 ? 2.043 -8.079 7.149 1.00 98.31 280 TYR A CA 1
ATOM 2304 C C . TYR A 1 280 ? 1.160 -7.373 8.185 1.00 98.31 280 TYR A C 1
ATOM 2306 O O . TYR A 1 280 ? 1.478 -6.264 8.606 1.00 98.31 280 TYR A O 1
ATOM 2314 N N . GLY A 1 281 ? 0.100 -8.030 8.658 1.00 98.06 281 GLY A N 1
ATOM 2315 C CA . GLY A 1 281 ? -0.738 -7.498 9.728 1.00 98.06 281 GLY A CA 1
ATOM 2316 C C . GLY A 1 281 ? -0.045 -7.366 11.085 1.00 98.06 281 GLY A C 1
ATOM 2317 O O . GLY A 1 281 ? -0.374 -6.448 11.833 1.00 98.06 281 GLY A O 1
ATOM 2318 N N . ASP A 1 282 ? 0.913 -8.242 11.391 1.00 98.12 282 ASP A N 1
ATOM 2319 C CA . ASP A 1 282 ? 1.697 -8.235 12.636 1.00 98.12 282 ASP A CA 1
ATOM 2320 C C . ASP A 1 282 ? 2.906 -7.279 12.576 1.00 98.12 282 ASP A C 1
ATOM 2322 O O . ASP A 1 282 ? 3.555 -7.003 13.592 1.00 98.12 282 ASP A O 1
ATOM 2326 N N . ARG A 1 283 ? 3.228 -6.758 11.388 1.00 96.81 283 ARG A N 1
ATOM 2327 C CA . ARG A 1 283 ? 4.351 -5.845 11.172 1.00 96.81 283 ARG A CA 1
ATOM 2328 C C . ARG A 1 283 ? 4.095 -4.496 11.841 1.00 96.81 283 ARG A C 1
ATOM 2330 O O . ARG A 1 283 ? 3.006 -3.939 11.750 1.00 96.81 283 ARG A O 1
ATOM 2337 N N . GLN A 1 284 ? 5.142 -3.931 12.444 1.00 96.00 284 GLN A N 1
ATOM 2338 C CA . GLN A 1 284 ? 5.134 -2.541 12.899 1.00 96.00 284 GLN A CA 1
ATOM 2339 C C . GLN A 1 284 ? 5.256 -1.607 11.695 1.00 96.00 284 GLN A C 1
ATOM 2341 O O . GLN A 1 284 ? 6.282 -1.580 11.014 1.00 96.00 284 GLN A O 1
ATOM 2346 N N . ILE A 1 285 ? 4.198 -0.854 11.423 1.00 94.56 285 ILE A N 1
ATOM 2347 C CA . ILE A 1 285 ? 4.116 0.073 10.299 1.00 94.56 285 ILE A CA 1
ATOM 2348 C C . ILE A 1 285 ? 4.173 1.501 10.852 1.00 94.56 285 ILE A C 1
ATOM 2350 O O . ILE A 1 285 ? 3.344 1.843 11.699 1.00 94.56 285 ILE A O 1
ATOM 2354 N N . PRO A 1 286 ? 5.119 2.347 10.404 1.00 91.44 286 PRO A N 1
ATOM 2355 C CA . PRO A 1 286 ? 5.173 3.739 10.836 1.00 91.44 286 PRO A CA 1
ATOM 2356 C C . PRO A 1 286 ? 3.952 4.511 10.329 1.00 91.44 286 PRO A C 1
ATOM 2358 O O . PRO A 1 286 ? 3.493 4.302 9.201 1.00 91.44 286 PRO A O 1
ATOM 2361 N N . THR A 1 287 ? 3.431 5.413 11.157 1.00 87.38 287 THR A N 1
ATOM 2362 C CA . THR A 1 287 ? 2.379 6.353 10.751 1.00 87.38 287 THR A CA 1
ATOM 2363 C C . THR A 1 287 ? 2.992 7.687 10.310 1.00 87.38 287 THR A C 1
ATOM 2365 O O . THR A 1 287 ? 4.210 7.833 10.221 1.00 87.38 287 THR A O 1
ATOM 2368 N N . TYR A 1 288 ? 2.150 8.675 9.993 1.00 79.56 288 TYR A N 1
ATOM 2369 C CA . TYR A 1 288 ? 2.614 10.040 9.722 1.00 79.56 288 TYR A CA 1
ATOM 2370 C C . TYR A 1 288 ? 3.158 10.740 10.980 1.00 79.56 288 TYR A C 1
ATOM 2372 O O . TYR A 1 288 ? 3.858 11.744 10.863 1.00 79.56 288 TYR A O 1
ATOM 2380 N N . GLU A 1 289 ? 2.822 10.239 12.173 1.00 82.56 289 GLU A N 1
ATOM 2381 C CA . GLU A 1 289 ? 3.318 10.772 13.438 1.00 82.56 289 GLU A CA 1
ATOM 2382 C C . GLU A 1 289 ? 4.713 10.189 13.718 1.00 82.56 289 GLU A C 1
ATOM 2384 O O . GLU A 1 289 ? 4.859 8.965 13.806 1.00 82.56 289 GLU A O 1
ATOM 2389 N N . PRO A 1 290 ? 5.752 11.031 13.876 1.00 82.12 290 PRO A N 1
ATOM 2390 C CA . PRO A 1 290 ? 7.102 10.554 14.149 1.00 82.12 290 PRO A CA 1
ATOM 2391 C C . PRO A 1 290 ? 7.156 9.645 15.383 1.00 82.12 290 PRO A C 1
ATOM 2393 O O . PRO A 1 290 ? 6.675 10.003 16.455 1.00 82.12 290 PRO A O 1
ATOM 2396 N N . GLY A 1 291 ? 7.755 8.461 15.231 1.00 85.56 291 GLY A N 1
ATOM 2397 C CA . GLY A 1 291 ? 7.919 7.483 16.313 1.00 85.56 291 GLY A CA 1
ATOM 2398 C C . GLY A 1 291 ? 6.677 6.646 16.639 1.00 85.56 291 GLY A C 1
ATOM 2399 O O . GLY A 1 291 ? 6.787 5.688 17.402 1.00 85.56 291 GLY A O 1
ATOM 2400 N N . LYS A 1 292 ? 5.513 6.940 16.046 1.00 91.00 292 LYS A N 1
ATOM 2401 C CA . LYS A 1 292 ? 4.302 6.130 16.216 1.00 91.00 292 LYS A CA 1
ATOM 2402 C C . LYS A 1 292 ? 4.267 5.014 15.177 1.00 91.00 292 LYS A C 1
ATOM 2404 O O . LYS A 1 292 ? 4.440 5.241 13.978 1.00 91.00 292 LYS A O 1
ATOM 2409 N N . THR A 1 293 ? 4.006 3.799 15.645 1.00 95.12 293 THR A N 1
ATOM 2410 C CA . THR A 1 293 ? 3.789 2.631 14.789 1.00 95.12 293 THR A CA 1
ATOM 2411 C C . THR A 1 293 ? 2.452 1.983 15.109 1.00 95.12 293 THR A C 1
ATOM 2413 O O . THR A 1 293 ? 1.915 2.145 16.204 1.00 95.12 293 THR A O 1
ATOM 2416 N N . ILE A 1 294 ? 1.908 1.267 14.133 1.00 96.31 294 ILE A N 1
ATOM 2417 C CA . ILE A 1 294 ? 0.695 0.464 14.268 1.00 96.31 294 ILE A CA 1
ATOM 2418 C C . ILE A 1 294 ? 0.956 -0.955 13.774 1.00 96.31 294 ILE A C 1
ATOM 2420 O O . ILE A 1 294 ? 1.818 -1.160 12.917 1.00 96.31 294 ILE A O 1
ATOM 2424 N N . ARG A 1 295 ? 0.177 -1.923 14.256 1.00 98.25 295 ARG A N 1
ATOM 2425 C CA . ARG A 1 295 ? 0.041 -3.238 13.620 1.00 98.25 295 ARG A CA 1
ATOM 2426 C C . ARG A 1 295 ? -1.401 -3.408 13.210 1.00 98.25 295 ARG A C 1
ATOM 2428 O O . ARG A 1 295 ? -2.314 -3.126 13.984 1.00 98.25 295 ARG A O 1
ATOM 2435 N N . LEU A 1 296 ? -1.628 -3.862 11.985 1.00 98.25 296 LEU A N 1
ATOM 2436 C CA . LEU A 1 296 ? -2.992 -3.988 11.491 1.00 98.25 296 LEU A CA 1
ATOM 2437 C C . LEU A 1 296 ? -3.764 -5.039 12.284 1.00 98.25 296 LEU A C 1
ATOM 2439 O O . LEU A 1 296 ? -4.956 -4.853 12.454 1.00 98.25 296 LEU A O 1
ATOM 2443 N N . ASN A 1 297 ? -3.136 -6.094 12.805 1.00 98.31 297 ASN A N 1
ATOM 2444 C CA . ASN A 1 297 ? -3.811 -7.138 13.589 1.00 98.31 297 ASN A CA 1
ATOM 2445 C C . ASN A 1 297 ? -4.199 -6.723 15.023 1.00 98.31 297 ASN A C 1
ATOM 2447 O O . ASN A 1 297 ? -4.889 -7.490 15.686 1.00 98.31 297 ASN A O 1
ATOM 2451 N N . ASP A 1 298 ? -3.842 -5.519 15.485 1.00 98.25 298 ASP A N 1
ATOM 2452 C CA . ASP A 1 298 ? -4.125 -5.093 16.865 1.00 98.25 298 ASP A CA 1
ATOM 2453 C C . ASP A 1 298 ? -5.581 -4.630 17.082 1.00 98.25 298 ASP A C 1
ATOM 2455 O O . ASP A 1 298 ? -6.004 -4.478 18.223 1.00 98.25 298 ASP A O 1
ATOM 2459 N N . VAL A 1 299 ? -6.389 -4.442 16.028 1.00 98.25 299 VAL A N 1
ATOM 2460 C CA . VAL A 1 299 ? -7.780 -3.956 16.170 1.00 98.25 299 VAL A CA 1
ATOM 2461 C C . VAL A 1 299 ? -8.620 -4.849 17.080 1.00 98.25 299 VAL A C 1
ATOM 2463 O O . VAL A 1 299 ? -9.303 -4.338 17.966 1.00 98.25 299 VAL A O 1
ATOM 2466 N N . GLU A 1 300 ? -8.625 -6.163 16.845 1.00 97.56 300 GLU A 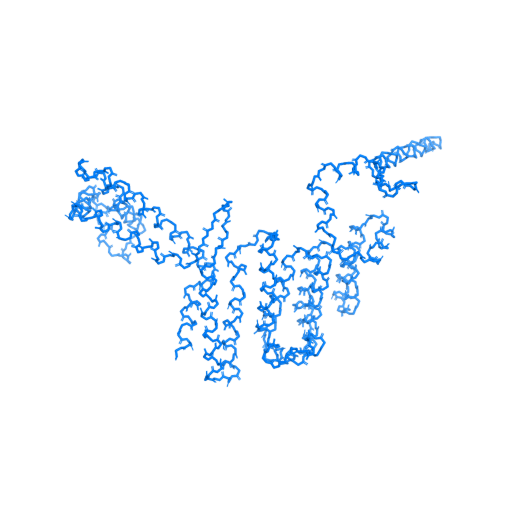N 1
ATOM 2467 C CA . GLU A 1 300 ? -9.444 -7.095 17.619 1.00 97.56 300 GLU A CA 1
ATOM 2468 C C . GLU A 1 300 ? -8.981 -7.152 19.091 1.00 97.56 300 GLU A C 1
ATOM 2470 O O . GLU A 1 300 ? -9.819 -6.886 19.955 1.00 97.56 300 GLU A O 1
ATOM 2475 N N . PRO A 1 301 ? -7.680 -7.343 19.409 1.00 98.06 301 PRO A N 1
ATOM 2476 C CA . PRO A 1 301 ? -7.181 -7.262 20.786 1.00 98.06 301 PRO A CA 1
ATOM 2477 C C . PRO A 1 301 ? -7.498 -5.940 21.503 1.00 98.06 301 PRO A C 1
ATOM 2479 O O . PRO A 1 301 ? -7.927 -5.954 22.656 1.00 98.06 301 PRO A O 1
ATOM 2482 N N . LEU A 1 302 ? -7.331 -4.793 20.830 1.00 98.38 302 LEU A N 1
ATOM 2483 C CA . LEU A 1 302 ? -7.617 -3.477 21.417 1.00 98.38 302 LEU A CA 1
ATOM 2484 C C . LEU A 1 302 ? -9.103 -3.324 21.758 1.00 98.38 302 LEU A C 1
ATOM 2486 O O . LEU A 1 302 ? -9.449 -2.830 22.831 1.00 98.38 302 LEU A O 1
ATOM 2490 N N . ARG A 1 303 ? -9.992 -3.777 20.864 1.00 98.31 303 ARG A N 1
ATOM 2491 C CA . ARG A 1 303 ? -11.444 -3.759 21.096 1.00 98.31 303 ARG A CA 1
ATOM 2492 C C . ARG A 1 303 ? -11.856 -4.713 22.212 1.00 98.31 303 ARG A C 1
ATOM 2494 O O . ARG A 1 303 ? -12.727 -4.363 23.003 1.00 98.31 303 ARG A O 1
ATOM 2501 N N . GLU A 1 304 ? -11.244 -5.892 22.298 1.00 98.25 304 GLU A N 1
ATOM 2502 C CA . GLU A 1 304 ? -11.497 -6.847 23.381 1.00 98.25 304 GLU A CA 1
ATOM 2503 C C . GLU A 1 304 ? -11.075 -6.282 24.745 1.00 98.25 304 GLU A C 1
ATOM 2505 O O . GLU A 1 304 ? -11.840 -6.366 25.710 1.00 98.25 304 GLU A O 1
ATOM 2510 N N . GLU A 1 305 ? -9.901 -5.646 24.829 1.00 98.31 305 GLU A N 1
ATOM 2511 C CA . GLU A 1 305 ? -9.435 -5.000 26.060 1.00 98.31 305 GLU A CA 1
ATOM 2512 C C . GLU A 1 305 ? -10.332 -3.815 26.450 1.00 98.31 305 GLU A C 1
ATOM 2514 O O . GLU A 1 305 ? -10.736 -3.705 27.613 1.00 98.31 305 GLU A O 1
ATOM 2519 N N . ALA A 1 306 ? -10.707 -2.967 25.486 1.00 98.12 306 ALA A N 1
ATOM 2520 C CA . ALA A 1 306 ? -11.642 -1.868 25.710 1.00 98.12 306 ALA A CA 1
ATOM 2521 C C . ALA A 1 306 ? -12.988 -2.385 26.240 1.00 98.12 306 ALA A C 1
ATOM 2523 O O . ALA A 1 306 ? -13.444 -1.961 27.304 1.00 98.12 306 ALA A O 1
ATOM 2524 N N . ALA A 1 307 ? -13.579 -3.378 25.571 1.00 97.69 307 ALA A N 1
ATOM 2525 C CA . ALA A 1 307 ? -14.842 -3.985 25.978 1.00 97.69 307 ALA A CA 1
ATOM 2526 C C . ALA A 1 307 ? -14.762 -4.601 27.385 1.00 97.69 307 ALA A C 1
ATOM 2528 O O . ALA A 1 307 ? -15.706 -4.481 28.171 1.00 97.69 307 ALA A O 1
ATOM 2529 N N . ALA A 1 308 ? -13.633 -5.218 27.747 1.00 98.12 308 ALA A N 1
ATOM 2530 C CA . ALA A 1 308 ? -13.417 -5.752 29.088 1.00 98.12 308 ALA A CA 1
ATOM 2531 C C . ALA A 1 308 ? -13.376 -4.647 30.161 1.00 98.12 308 ALA A C 1
ATOM 2533 O O . ALA A 1 308 ? -13.957 -4.822 31.236 1.00 98.12 308 ALA A O 1
ATOM 2534 N N . LEU A 1 309 ? -12.736 -3.505 29.882 1.00 97.50 309 LEU A N 1
ATOM 2535 C CA . LEU A 1 309 ? -12.724 -2.343 30.779 1.00 97.50 309 LEU A CA 1
ATOM 2536 C C . LEU A 1 309 ? -14.119 -1.734 30.933 1.00 97.50 309 LEU A C 1
ATOM 2538 O O . LEU A 1 309 ? -14.551 -1.469 32.055 1.00 97.50 309 LEU A O 1
ATOM 2542 N N . VAL A 1 310 ? -14.850 -1.576 29.830 1.00 96.38 310 VAL A N 1
ATOM 2543 C CA . VAL A 1 310 ? -16.228 -1.066 29.840 1.00 96.38 310 VAL A CA 1
ATOM 2544 C C . VAL A 1 310 ? -17.139 -1.988 30.643 1.00 96.38 310 VAL A C 1
ATOM 2546 O O . VAL A 1 310 ? -17.889 -1.518 31.496 1.00 96.38 310 VAL A O 1
ATOM 2549 N N . LYS A 1 311 ? -17.015 -3.307 30.464 1.00 96.62 311 LYS A N 1
ATOM 2550 C CA . LYS A 1 311 ? -17.779 -4.292 31.236 1.00 96.62 311 LYS A CA 1
ATOM 2551 C C . LYS A 1 311 ? -17.493 -4.197 32.738 1.00 96.62 311 LYS A C 1
ATOM 2553 O O . LYS A 1 311 ? -18.415 -4.319 33.542 1.00 96.62 311 LYS A O 1
ATOM 2558 N N . ARG A 1 312 ? -16.237 -3.965 33.138 1.00 95.56 312 ARG A N 1
ATOM 2559 C CA . ARG A 1 312 ? -15.869 -3.748 34.552 1.00 95.56 312 ARG A CA 1
ATOM 2560 C C . ARG A 1 312 ? -16.451 -2.448 35.100 1.00 95.56 312 ARG A C 1
ATOM 2562 O O . ARG A 1 312 ? -16.972 -2.452 36.210 1.00 95.56 312 ARG A O 1
ATOM 2569 N N . LEU A 1 313 ? -16.407 -1.371 34.316 1.00 94.50 313 LEU A N 1
ATOM 2570 C CA . LEU A 1 313 ? -16.991 -0.078 34.674 1.00 94.50 313 LEU A CA 1
ATOM 2571 C C . LEU A 1 313 ? -18.506 -0.196 34.910 1.00 94.50 313 LEU A C 1
ATOM 2573 O O . LEU A 1 313 ? -19.024 0.314 35.899 1.00 94.50 313 LEU A O 1
ATOM 2577 N N . GLU A 1 314 ? -19.212 -0.908 34.033 1.00 94.19 314 GLU A N 1
ATOM 2578 C CA . GLU A 1 314 ? -20.658 -1.128 34.151 1.00 94.19 314 GLU A CA 1
ATOM 2579 C C . GLU A 1 314 ? -21.033 -2.077 35.294 1.00 94.19 314 GLU A C 1
ATOM 2581 O O . GLU A 1 314 ? -22.109 -1.941 35.875 1.00 94.19 314 GLU A O 1
ATOM 2586 N N . ALA A 1 315 ? -20.144 -2.998 35.672 1.00 94.88 315 ALA A N 1
ATOM 2587 C CA . ALA A 1 315 ? -20.352 -3.883 36.815 1.00 94.88 315 ALA A CA 1
ATOM 2588 C C . ALA A 1 315 ? -20.282 -3.155 38.171 1.00 94.88 315 ALA A C 1
ATOM 2590 O O . ALA A 1 315 ? -20.828 -3.664 39.149 1.00 94.88 315 ALA A O 1
ATOM 2591 N N . MET A 1 316 ? -19.649 -1.975 38.248 1.00 93.25 316 MET A N 1
ATOM 2592 C CA . MET A 1 316 ? -19.596 -1.179 39.485 1.00 93.25 316 MET A CA 1
ATOM 2593 C C . MET A 1 316 ? -20.977 -0.673 39.914 1.00 93.25 316 MET A C 1
ATOM 2595 O O . MET A 1 316 ? -21.267 -0.609 41.109 1.00 93.25 316 MET A O 1
ATOM 2599 N N . GLU A 1 317 ? -21.828 -0.322 38.946 1.00 93.25 317 GLU A N 1
ATOM 2600 C CA . GLU A 1 317 ? -23.234 0.009 39.175 1.00 93.25 317 GLU A CA 1
ATOM 2601 C C . GLU A 1 317 ? -24.094 -0.434 37.977 1.00 93.25 317 GLU A C 1
ATOM 2603 O O . GLU A 1 317 ? -24.295 0.327 37.020 1.00 93.25 317 GLU A O 1
ATOM 2608 N N . PRO A 1 318 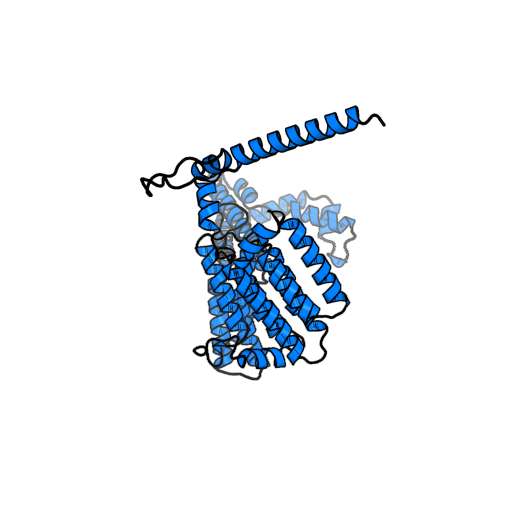? -24.627 -1.668 38.019 1.00 94.00 318 PRO A N 1
ATOM 2609 C CA . PRO A 1 318 ? -25.428 -2.212 36.932 1.00 94.00 318 PRO A CA 1
ATOM 2610 C C . PRO A 1 318 ? -26.643 -1.334 36.603 1.00 94.00 318 PRO A C 1
ATOM 2612 O O . PRO A 1 318 ? -27.406 -0.925 37.480 1.00 94.00 318 PRO A O 1
ATOM 2615 N N . GLY A 1 319 ? -26.832 -1.047 35.315 1.00 93.00 319 GLY A N 1
ATOM 2616 C CA . GLY A 1 319 ? -27.952 -0.245 34.812 1.00 93.00 319 GLY A CA 1
ATOM 2617 C C . GLY A 1 319 ? -27.772 1.274 34.917 1.00 93.00 319 GLY A C 1
ATOM 2618 O O . GLY A 1 319 ? -28.631 2.006 34.427 1.00 93.00 319 GLY A O 1
ATOM 2619 N N . LEU A 1 320 ? -26.668 1.782 35.482 1.00 93.88 320 LEU A N 1
ATOM 2620 C CA . LEU A 1 320 ? -26.432 3.228 35.594 1.00 93.88 320 LEU A CA 1
ATOM 2621 C C . LEU A 1 320 ? -26.403 3.932 34.226 1.00 93.88 320 LEU A C 1
ATOM 2623 O O . LEU A 1 320 ? -26.991 5.001 34.071 1.00 93.88 320 LEU A O 1
ATOM 2627 N N . ARG A 1 321 ? -25.776 3.323 33.211 1.00 93.94 321 ARG A N 1
ATOM 2628 C CA . ARG A 1 321 ? -25.725 3.881 31.846 1.00 93.94 321 ARG A CA 1
ATOM 2629 C C . ARG A 1 321 ? -27.122 4.083 31.255 1.00 93.94 321 ARG A C 1
ATOM 2631 O O . ARG A 1 321 ? -27.387 5.135 30.678 1.00 93.94 321 ARG A O 1
ATOM 2638 N N . GLU A 1 322 ? -28.014 3.112 31.436 1.00 94.12 322 GLU A N 1
ATOM 2639 C CA . GLU A 1 322 ? -29.394 3.196 30.945 1.00 94.12 322 GLU A CA 1
ATOM 2640 C C . GLU A 1 322 ? -30.228 4.203 31.743 1.00 94.12 322 GLU A C 1
ATOM 2642 O O . GLU A 1 322 ? -30.976 4.973 31.145 1.00 94.12 322 GLU A O 1
ATOM 2647 N N . LYS A 1 323 ? -30.026 4.310 33.065 1.00 94.88 323 LYS A N 1
ATOM 2648 C CA . LYS A 1 323 ? -30.637 5.388 33.866 1.00 94.88 323 LYS A CA 1
ATOM 2649 C C . LYS A 1 323 ? -30.248 6.772 33.336 1.00 94.88 323 LYS A C 1
ATOM 2651 O O . LYS A 1 323 ? -31.117 7.613 33.137 1.00 94.88 323 LYS A O 1
ATOM 2656 N N . ILE A 1 324 ? -28.962 6.993 33.041 1.00 94.00 324 ILE A N 1
ATOM 2657 C CA . ILE A 1 324 ? -28.479 8.263 32.469 1.00 94.00 324 ILE A CA 1
ATOM 2658 C C . ILE A 1 324 ? -29.103 8.513 31.089 1.00 94.00 324 ILE A C 1
ATOM 2660 O O . ILE A 1 324 ? -29.478 9.643 30.778 1.00 94.00 324 ILE A O 1
ATOM 2664 N N . ARG A 1 325 ? -29.218 7.482 30.243 1.00 94.31 325 ARG A N 1
ATOM 2665 C CA . ARG A 1 325 ? -29.873 7.605 28.931 1.00 94.31 325 ARG A CA 1
ATOM 2666 C C . ARG A 1 325 ? -31.332 8.022 29.062 1.00 94.31 325 ARG A C 1
ATOM 2668 O O . ARG A 1 325 ? -31.758 8.912 28.330 1.00 94.31 325 ARG A O 1
ATOM 2675 N N . GLU A 1 326 ? -32.066 7.433 29.999 1.00 93.25 326 GLU A N 1
ATOM 2676 C CA . GLU A 1 326 ? -33.475 7.755 30.229 1.00 93.25 326 GLU A CA 1
ATOM 2677 C C . GLU A 1 326 ? -33.656 9.181 30.773 1.00 93.25 326 GLU A C 1
ATOM 2679 O O . GLU A 1 326 ? -34.477 9.935 30.253 1.00 93.25 326 GLU A O 1
ATOM 2684 N N . GLU A 1 327 ? -32.814 9.615 31.719 1.00 93.56 327 GLU A N 1
ATOM 2685 C CA . GLU A 1 327 ? -32.777 11.013 32.183 1.00 93.56 327 GLU A CA 1
ATOM 2686 C C . GLU A 1 327 ? -32.567 11.990 31.012 1.00 93.56 327 GLU A C 1
ATOM 2688 O O . GLU A 1 327 ? -33.244 13.014 30.901 1.00 93.56 327 GLU A O 1
ATOM 2693 N N . ARG A 1 328 ? -31.651 11.672 30.087 1.00 94.31 328 ARG A N 1
ATOM 2694 C CA . ARG A 1 328 ? -31.420 12.504 28.896 1.00 94.31 328 ARG A CA 1
ATOM 2695 C C . ARG A 1 328 ? -32.583 12.462 27.918 1.00 94.31 328 ARG A C 1
ATOM 2697 O O . ARG A 1 328 ? -32.907 13.492 27.335 1.00 94.31 328 ARG A O 1
ATOM 2704 N N . ARG A 1 329 ? -33.230 11.308 27.761 1.00 92.19 329 ARG A N 1
ATOM 2705 C CA . ARG A 1 329 ? -34.406 11.142 26.901 1.00 92.19 329 ARG A CA 1
ATOM 2706 C C . ARG A 1 329 ? -35.571 12.014 27.354 1.00 92.19 329 ARG A C 1
ATOM 2708 O O . ARG A 1 329 ? -36.242 12.611 26.514 1.00 92.19 329 ARG A O 1
ATOM 2715 N N . GLN A 1 330 ? -35.775 12.137 28.663 1.00 92.06 330 GLN A N 1
ATOM 2716 C CA . GLN A 1 330 ? -36.802 13.005 29.244 1.00 92.06 330 GLN A CA 1
ATOM 2717 C C . GLN A 1 330 ? -36.526 14.493 28.981 1.00 92.06 330 GLN A C 1
ATOM 2719 O O . GLN A 1 330 ? -37.465 15.264 28.776 1.00 92.06 330 GLN A O 1
ATOM 2724 N N . ASN A 1 331 ? -35.248 14.872 28.896 1.00 93.19 331 ASN A N 1
ATOM 2725 C CA . ASN A 1 331 ? -34.808 16.238 28.608 1.00 93.19 331 ASN A CA 1
ATOM 2726 C C . ASN A 1 331 ? -34.823 16.606 27.112 1.00 93.19 331 ASN A C 1
ATOM 2728 O O . ASN A 1 331 ? -34.645 17.778 26.781 1.00 93.19 331 ASN A O 1
ATOM 2732 N N . LEU A 1 332 ? -35.058 15.649 26.206 1.00 93.25 332 LEU A N 1
ATOM 2733 C CA . LEU A 1 332 ? -35.200 15.937 24.776 1.00 93.25 332 LEU A CA 1
ATOM 2734 C C . LEU A 1 332 ? -36.445 16.787 24.508 1.00 93.25 332 LEU A C 1
ATOM 2736 O O . LEU A 1 332 ? -37.514 16.569 25.097 1.00 93.25 332 LEU A O 1
ATOM 2740 N N . SER A 1 333 ? -36.349 17.705 23.546 1.00 93.81 333 SER A N 1
ATOM 2741 C CA . SER A 1 333 ? -37.512 18.465 23.086 1.00 93.81 333 SER A CA 1
ATOM 2742 C C . SER A 1 333 ? -38.558 17.554 22.431 1.00 93.81 333 SER A C 1
ATOM 2744 O O . SER A 1 333 ? -38.265 16.442 21.985 1.00 93.81 333 SER A O 1
ATOM 2746 N N . LYS A 1 334 ? -39.805 18.036 22.341 1.00 93.06 334 LYS A N 1
ATOM 2747 C CA . LYS A 1 334 ? -40.899 17.290 21.699 1.00 93.06 334 LYS A CA 1
ATOM 2748 C C . LYS A 1 334 ? -40.567 16.923 20.245 1.00 93.06 334 LYS A C 1
ATOM 2750 O O . LYS A 1 334 ? -40.792 15.788 19.846 1.00 93.06 334 LYS A O 1
ATOM 2755 N N . LEU A 1 335 ? -39.975 17.858 19.496 1.00 92.62 335 LEU A N 1
ATOM 2756 C CA . LEU A 1 335 ? -39.605 17.661 18.089 1.00 92.62 335 LEU A CA 1
ATOM 2757 C C . LEU A 1 335 ? -38.448 16.663 17.923 1.00 92.62 335 LEU A C 1
ATOM 2759 O O . LEU A 1 335 ? -38.452 15.877 16.983 1.00 92.62 335 LEU A O 1
ATOM 2763 N N . GLU A 1 336 ? -37.468 16.663 18.834 1.00 92.62 336 GLU A N 1
ATOM 2764 C CA . GLU A 1 336 ? -36.365 15.688 18.830 1.00 92.62 336 GLU A CA 1
ATOM 2765 C C . GLU A 1 336 ? -36.859 14.267 19.144 1.00 92.62 336 GLU A C 1
ATOM 2767 O O . GLU A 1 336 ? -36.423 13.310 18.504 1.00 92.62 336 GLU A O 1
ATOM 2772 N N . ARG A 1 337 ? -37.800 14.118 20.088 1.00 92.19 337 ARG A N 1
ATOM 2773 C CA . ARG A 1 337 ? -38.427 12.821 20.398 1.00 92.19 337 ARG A CA 1
ATOM 2774 C C . ARG A 1 337 ? -39.244 12.285 19.227 1.00 92.19 337 ARG A C 1
ATOM 2776 O O . ARG A 1 337 ? -39.042 11.145 18.822 1.00 92.19 337 ARG A O 1
ATOM 2783 N N . GLU A 1 338 ? -40.091 13.125 18.644 1.00 93.12 338 GLU A N 1
ATOM 2784 C CA . GLU A 1 338 ? -40.902 12.768 17.477 1.00 93.12 338 GLU A CA 1
ATOM 2785 C C . GLU A 1 338 ? -40.025 12.368 16.276 1.00 93.12 338 GLU A C 1
ATOM 2787 O O . GLU A 1 338 ? -40.297 11.381 15.590 1.00 93.12 338 GLU A O 1
ATOM 2792 N N . ALA A 1 339 ? -38.910 13.074 16.060 1.00 92.88 339 ALA A N 1
ATOM 2793 C CA . ALA A 1 339 ? -37.938 12.732 15.025 1.00 92.88 339 ALA A CA 1
ATOM 2794 C C . ALA A 1 339 ? -37.245 11.375 15.269 1.00 92.88 339 ALA A C 1
ATOM 2796 O O . ALA A 1 339 ? -37.023 10.623 14.318 1.00 92.88 339 ALA A O 1
ATOM 2797 N N . LEU A 1 340 ? -36.921 11.034 16.524 1.00 91.69 340 LEU A N 1
ATOM 2798 C CA . LEU A 1 340 ? -36.352 9.728 16.885 1.00 91.69 340 LEU A CA 1
ATOM 2799 C C . LEU A 1 340 ? -37.337 8.575 16.665 1.00 91.69 340 LEU A C 1
ATOM 2801 O O . LEU A 1 340 ? -36.929 7.523 16.174 1.00 91.69 340 LEU A O 1
ATOM 2805 N N . GLU A 1 341 ? -38.603 8.775 17.029 1.00 93.31 341 GLU A N 1
ATOM 2806 C CA . GLU A 1 341 ? -39.675 7.777 16.911 1.00 93.31 341 GLU A CA 1
ATOM 2807 C C . GLU A 1 341 ? -40.120 7.558 15.460 1.00 93.31 341 GLU A C 1
ATOM 2809 O O . GLU A 1 341 ? -40.543 6.460 15.097 1.00 93.31 341 GLU A O 1
ATOM 2814 N N . THR A 1 342 ? -39.971 8.575 14.607 1.00 92.56 342 THR A N 1
ATOM 2815 C CA . THR A 1 342 ? -40.236 8.453 13.170 1.00 92.56 342 THR A CA 1
ATOM 2816 C C . THR A 1 342 ? -39.222 7.486 12.531 1.00 92.56 342 THR A C 1
ATOM 2818 O O . THR A 1 342 ? -38.010 7.716 12.653 1.00 92.56 342 THR A O 1
ATOM 2821 N N . PRO A 1 343 ? -39.668 6.421 11.829 1.00 94.75 343 PRO A N 1
ATOM 2822 C CA . PRO A 1 343 ? -38.779 5.496 11.123 1.00 94.75 343 PRO A CA 1
ATOM 2823 C C . PRO A 1 343 ? -37.862 6.223 10.137 1.00 94.75 343 PRO A C 1
ATOM 2825 O O . PRO A 1 343 ? -38.308 7.161 9.483 1.00 94.75 343 PRO A O 1
ATOM 2828 N N . PHE A 1 344 ? -36.609 5.772 10.003 1.00 90.81 344 PHE A N 1
ATOM 2829 C CA . PHE A 1 344 ? -35.574 6.461 9.216 1.00 90.81 344 PHE A CA 1
ATOM 2830 C C . PHE A 1 344 ? -36.039 6.839 7.802 1.00 90.81 344 PHE A C 1
ATOM 2832 O O . PHE A 1 344 ? -35.882 7.984 7.405 1.00 90.81 344 PHE A O 1
ATOM 2839 N N . GLU A 1 345 ? -36.683 5.912 7.091 1.00 94.19 345 GLU A N 1
ATOM 2840 C CA . GLU A 1 345 ? -37.174 6.092 5.714 1.00 94.19 345 GLU A CA 1
ATOM 2841 C C . GLU A 1 345 ? -38.317 7.111 5.579 1.00 94.19 345 GLU A C 1
ATOM 2843 O O . GLU A 1 345 ? -38.634 7.549 4.478 1.00 94.19 345 GLU A O 1
ATOM 2848 N N . LYS A 1 346 ? -38.970 7.465 6.691 1.00 94.75 346 LYS A N 1
ATOM 2849 C CA . LYS A 1 346 ? -40.129 8.368 6.730 1.00 94.75 346 LYS A CA 1
ATOM 2850 C C . LYS A 1 346 ? -39.788 9.744 7.297 1.00 94.75 346 LYS A C 1
ATOM 2852 O O . LYS A 1 346 ? -40.686 10.570 7.452 1.00 94.75 346 LYS A O 1
ATOM 2857 N N . ARG A 1 347 ? -38.526 9.984 7.660 1.00 93.81 347 ARG A N 1
ATOM 2858 C CA . ARG A 1 347 ? -38.090 11.268 8.207 1.00 93.81 347 ARG A CA 1
ATOM 2859 C C . ARG A 1 347 ? -37.999 12.297 7.087 1.00 93.81 347 ARG A C 1
ATOM 2861 O O . ARG A 1 347 ? -37.473 12.035 6.015 1.00 93.81 347 ARG A O 1
ATOM 2868 N N . THR A 1 348 ? -38.488 13.496 7.365 1.00 95.31 348 THR A N 1
ATOM 2869 C CA . THR A 1 348 ? -38.140 14.692 6.585 1.00 95.31 348 THR A CA 1
ATOM 2870 C C . THR A 1 348 ? -36.677 15.080 6.830 1.00 95.31 348 THR A C 1
ATOM 2872 O O . THR A 1 348 ? -36.110 14.708 7.859 1.00 95.31 348 THR A O 1
ATOM 2875 N N . ASP A 1 349 ? -36.075 15.895 5.960 1.00 94.06 349 ASP A N 1
ATOM 2876 C CA . ASP A 1 349 ? -34.687 16.369 6.125 1.00 94.06 349 ASP A CA 1
ATOM 2877 C C . ASP A 1 349 ? -34.442 16.995 7.507 1.00 94.06 349 ASP A C 1
ATOM 2879 O O . ASP A 1 349 ? -33.493 16.662 8.217 1.00 94.06 349 ASP A O 1
ATOM 2883 N N . LYS A 1 350 ? -35.383 17.825 7.967 1.00 93.69 350 LYS A N 1
ATOM 2884 C CA . LYS A 1 350 ? -35.323 18.440 9.298 1.00 93.69 350 LYS A CA 1
ATOM 2885 C C . LYS A 1 350 ? -35.425 17.411 10.429 1.00 93.69 350 LYS A C 1
ATOM 2887 O O . LYS A 1 350 ? -34.787 17.563 11.469 1.00 93.69 350 LYS A O 1
ATOM 2892 N N . GLN A 1 351 ? -36.222 16.358 10.255 1.00 94.12 351 GLN A N 1
ATOM 2893 C CA . GLN A 1 351 ? -36.288 15.262 11.225 1.00 94.12 351 GLN A CA 1
ATOM 2894 C C . GLN A 1 351 ? -35.013 14.416 11.213 1.00 94.12 351 GLN A C 1
ATOM 2896 O O . GLN A 1 351 ? -34.628 13.920 12.267 1.00 94.12 351 GLN A O 1
ATOM 2901 N N . HIS A 1 352 ? -34.319 14.278 10.081 1.00 93.94 352 HIS A N 1
ATOM 2902 C CA . HIS A 1 352 ? -33.004 13.637 10.055 1.00 93.94 352 HIS A CA 1
ATOM 2903 C C . HIS A 1 352 ? -31.993 14.394 10.921 1.00 93.94 352 HIS A C 1
ATOM 2905 O O . HIS A 1 352 ? -31.348 13.781 11.773 1.00 93.94 352 HIS A O 1
ATOM 2911 N N . GLU A 1 353 ? -31.910 15.717 10.772 1.00 93.94 353 GLU A N 1
ATOM 2912 C CA . GLU A 1 353 ? -31.027 16.561 11.588 1.00 93.94 353 GLU A CA 1
ATOM 2913 C C . GLU A 1 353 ? -31.366 16.478 13.084 1.00 93.94 353 GLU A C 1
ATOM 2915 O O . GLU A 1 353 ? -30.487 16.262 13.924 1.00 93.94 353 GLU A O 1
ATOM 2920 N N . LEU A 1 354 ? -32.653 16.602 13.428 1.00 95.19 354 LEU A N 1
ATOM 2921 C CA . LEU A 1 354 ? -33.118 16.533 14.815 1.00 95.19 354 LEU A CA 1
ATOM 2922 C C . LEU A 1 354 ? -32.878 15.153 15.434 1.00 95.19 354 LEU A C 1
ATOM 2924 O O . LEU A 1 354 ? -32.429 15.073 16.577 1.00 95.19 354 LEU A O 1
ATOM 2928 N N . ALA A 1 355 ? -33.122 14.072 14.690 1.00 92.88 355 ALA A N 1
ATOM 2929 C CA . ALA A 1 355 ? -32.869 12.715 15.162 1.00 92.88 355 ALA A CA 1
ATOM 2930 C C . ALA A 1 355 ? -31.371 12.469 15.387 1.00 92.88 355 ALA A C 1
ATOM 2932 O O . ALA A 1 355 ? -31.003 11.886 16.405 1.00 92.88 355 ALA A O 1
ATOM 2933 N N . TYR A 1 356 ? -30.504 12.950 14.491 1.00 92.75 356 TYR A N 1
ATOM 2934 C CA . TYR A 1 356 ? -29.052 12.857 14.660 1.00 92.75 356 TYR A CA 1
ATOM 2935 C C . TYR A 1 356 ? -28.582 13.600 15.917 1.00 92.75 356 TYR A C 1
ATOM 2937 O O . TYR A 1 356 ? -27.881 13.036 16.760 1.00 92.75 356 TYR A O 1
ATOM 2945 N N . LYS A 1 357 ? -29.043 14.842 16.108 1.00 93.38 357 LYS A N 1
ATOM 2946 C CA . LYS A 1 357 ? -28.740 15.633 17.308 1.00 93.38 357 LYS A CA 1
ATOM 2947 C C . LYS A 1 357 ? -29.239 14.947 18.584 1.00 93.38 357 LYS A C 1
ATOM 2949 O O . LYS A 1 357 ? -28.533 14.924 19.592 1.00 93.38 357 LYS A O 1
ATOM 2954 N N . ALA A 1 358 ? -30.437 14.366 18.552 1.00 93.62 358 ALA A N 1
ATOM 2955 C CA . ALA A 1 358 ? -30.999 13.640 19.684 1.00 93.62 358 ALA A CA 1
ATOM 2956 C C . ALA A 1 358 ? -30.200 12.362 20.001 1.00 93.62 358 ALA A C 1
ATOM 2958 O O . ALA A 1 358 ? -29.921 12.089 21.167 1.00 93.62 358 ALA A O 1
ATOM 2959 N N . GLN A 1 359 ? -29.751 11.614 18.987 1.00 93.12 359 GLN A N 1
ATOM 2960 C CA . GLN A 1 359 ? -28.866 10.455 19.171 1.00 93.12 359 GLN A CA 1
ATOM 2961 C C . GLN A 1 359 ? -27.537 10.843 19.830 1.00 93.12 359 GLN A C 1
ATOM 2963 O O . GLN A 1 359 ? -27.089 10.149 20.743 1.00 93.12 359 GLN A O 1
ATOM 2968 N N . GLN A 1 360 ? -26.939 11.971 19.433 1.00 92.19 360 GLN A N 1
ATOM 2969 C CA . GLN A 1 360 ? -25.731 12.491 20.084 1.00 92.19 360 GLN A CA 1
ATOM 2970 C C . GLN A 1 360 ? -25.973 12.846 21.556 1.00 92.19 360 GLN A C 1
ATOM 2972 O O . GLN A 1 360 ? -25.144 12.527 22.406 1.00 92.19 360 GLN A O 1
ATOM 2977 N N . GLN A 1 361 ? -27.119 13.451 21.884 1.00 91.75 361 GLN A N 1
ATOM 2978 C CA . GLN A 1 361 ? -27.478 13.749 23.275 1.00 91.75 361 GLN A CA 1
ATOM 2979 C C . GLN A 1 361 ? -27.662 12.468 24.103 1.00 91.75 361 GLN A C 1
ATOM 2981 O O . GLN A 1 361 ? -27.203 12.399 25.244 1.00 91.75 361 GLN A O 1
ATOM 2986 N N . LEU A 1 362 ? -28.274 11.426 23.534 1.00 93.19 362 LEU A N 1
ATOM 2987 C CA . LEU A 1 362 ? -28.469 10.131 24.199 1.00 93.19 362 LEU A CA 1
ATOM 2988 C C . LEU A 1 362 ? -27.176 9.310 24.345 1.00 93.19 362 LEU A C 1
ATOM 2990 O O . LEU A 1 362 ? -27.123 8.381 25.155 1.00 93.19 362 LEU A O 1
ATOM 2994 N N . HIS A 1 363 ? -26.119 9.623 23.595 1.00 93.62 363 HIS A N 1
ATOM 2995 C CA . HIS A 1 363 ? -24.845 8.924 23.709 1.00 93.62 363 HIS A CA 1
ATOM 2996 C C . HIS A 1 363 ? -24.137 9.267 25.031 1.00 93.62 363 HIS A C 1
ATOM 2998 O O . HIS A 1 363 ? -23.746 10.406 25.282 1.00 93.62 363 HIS A O 1
ATOM 3004 N N . VAL A 1 364 ? -23.962 8.265 25.895 1.00 94.00 364 VAL A N 1
ATOM 3005 C CA . VAL A 1 364 ? -23.243 8.391 27.172 1.00 94.00 364 VAL A CA 1
ATOM 3006 C C . VAL A 1 364 ? -21.812 7.905 26.975 1.00 94.00 364 VAL A C 1
ATOM 3008 O O . VAL A 1 364 ? -21.607 6.726 26.687 1.00 94.00 364 VAL A O 1
ATOM 3011 N N . THR A 1 365 ? -20.827 8.782 27.145 1.00 94.56 365 THR A N 1
ATOM 3012 C CA . THR A 1 365 ? -19.410 8.392 27.053 1.00 94.56 365 THR A CA 1
ATOM 3013 C C . THR A 1 365 ? -18.975 7.587 28.280 1.00 94.56 365 THR A C 1
ATOM 3015 O O . THR A 1 365 ? -19.622 7.637 29.334 1.00 94.56 365 THR A O 1
ATOM 3018 N N . HIS A 1 366 ? -17.867 6.846 28.175 1.00 95.88 366 HIS A N 1
ATOM 3019 C CA . HIS A 1 366 ? -17.309 6.112 29.315 1.00 95.88 366 HIS A CA 1
ATOM 3020 C C . HIS A 1 366 ? -16.959 7.055 30.473 1.00 95.88 366 HIS A C 1
ATOM 3022 O O . HIS A 1 366 ? -17.272 6.763 31.628 1.00 95.88 366 HIS A O 1
ATOM 3028 N N . GLU A 1 367 ? -16.410 8.233 30.173 1.00 94.56 367 GLU A N 1
ATOM 3029 C CA . GLU A 1 367 ? -16.103 9.241 31.186 1.00 94.56 367 GLU A CA 1
ATOM 3030 C C . GLU A 1 367 ? -17.361 9.785 31.888 1.00 94.56 367 GLU A C 1
ATOM 3032 O O . GLU A 1 367 ? -17.382 9.929 33.112 1.00 94.56 367 GLU A O 1
ATOM 3037 N N . GLN A 1 368 ? -18.437 10.060 31.143 1.00 94.31 368 GLN A N 1
ATOM 3038 C CA . GLN A 1 368 ? -19.699 10.535 31.722 1.00 94.31 368 GLN A CA 1
ATOM 3039 C C . GLN A 1 368 ? -20.319 9.499 32.664 1.00 94.31 368 GLN A C 1
ATOM 3041 O O . GLN A 1 368 ? -20.824 9.869 33.726 1.00 94.31 368 GLN A O 1
ATOM 3046 N N . LEU A 1 369 ? -20.243 8.215 32.302 1.00 95.19 369 LEU A N 1
ATOM 3047 C CA . LEU A 1 369 ? -20.644 7.119 33.180 1.00 95.19 369 LEU A CA 1
ATOM 3048 C C . LEU A 1 369 ? -19.784 7.101 34.454 1.00 95.19 369 LEU A C 1
ATOM 3050 O O . LEU A 1 369 ? -20.323 7.090 35.559 1.00 95.19 369 LEU A O 1
ATOM 3054 N N . ALA A 1 370 ? -18.460 7.187 34.310 1.00 94.69 370 ALA A N 1
ATOM 3055 C CA . ALA A 1 370 ? -17.527 7.175 35.433 1.00 94.69 370 ALA A CA 1
ATOM 3056 C C . ALA A 1 370 ? -17.742 8.333 36.426 1.00 94.69 370 ALA A C 1
ATOM 3058 O O . ALA A 1 370 ? -17.653 8.138 37.637 1.00 94.69 370 ALA A O 1
ATOM 3059 N N . ARG A 1 371 ? -18.078 9.538 35.943 1.00 95.00 371 ARG A N 1
ATOM 3060 C CA . ARG A 1 371 ? -18.360 10.704 36.805 1.00 95.00 371 ARG A CA 1
ATOM 3061 C C . ARG A 1 371 ? -19.625 10.538 37.651 1.00 95.00 371 ARG A C 1
ATOM 3063 O O . ARG A 1 371 ? -19.704 11.127 38.728 1.00 95.00 371 ARG A O 1
ATOM 3070 N N . ARG A 1 372 ? -20.602 9.758 37.174 1.00 94.38 372 ARG A N 1
ATOM 3071 C CA . ARG A 1 372 ? -21.874 9.501 37.873 1.00 94.38 372 ARG A CA 1
ATOM 3072 C C . ARG A 1 372 ? -21.764 8.408 38.936 1.00 94.38 372 ARG A C 1
ATOM 3074 O O . ARG A 1 372 ? -22.668 8.304 39.757 1.00 94.38 372 ARG A O 1
ATOM 3081 N N . LEU A 1 373 ? -20.665 7.652 38.964 1.00 92.88 373 LEU A N 1
ATOM 3082 C CA . LEU A 1 373 ? -20.438 6.638 39.989 1.00 92.88 373 LEU A CA 1
ATOM 3083 C C . LEU A 1 373 ? -20.200 7.255 41.386 1.00 92.88 373 LEU A C 1
ATOM 3085 O O . LEU A 1 373 ? -19.743 8.408 41.507 1.00 92.88 373 LEU A O 1
ATOM 3089 N N . PRO A 1 374 ? -20.473 6.481 42.457 1.00 90.56 374 PRO A N 1
ATOM 3090 C CA . PRO A 1 374 ? -20.168 6.868 43.829 1.00 90.56 374 PRO A CA 1
ATOM 3091 C C . PRO A 1 374 ? -18.705 7.284 44.007 1.00 90.56 374 PRO A C 1
ATOM 3093 O O . PRO A 1 374 ? -17.804 6.729 43.379 1.00 90.56 374 PRO A O 1
ATOM 3096 N N . GLU A 1 375 ? -18.455 8.229 44.915 1.00 90.19 375 GLU A N 1
ATOM 3097 C CA . GLU A 1 375 ? -17.132 8.841 45.110 1.00 90.19 375 GLU A CA 1
ATOM 3098 C C . GLU A 1 375 ? -16.016 7.817 45.364 1.00 90.19 375 GLU A C 1
ATOM 3100 O O . GLU A 1 375 ? -14.936 7.937 44.789 1.00 90.19 375 GLU A O 1
ATOM 3105 N N . ARG A 1 376 ? -16.323 6.741 46.101 1.00 90.69 376 ARG A N 1
ATOM 3106 C CA . ARG A 1 376 ? -15.405 5.621 46.372 1.00 90.69 376 ARG A CA 1
ATOM 3107 C C . ARG A 1 376 ? -14.848 4.923 45.122 1.00 90.69 376 ARG A C 1
ATOM 3109 O O . ARG A 1 376 ? -13.765 4.362 45.196 1.00 90.69 376 ARG A O 1
ATOM 3116 N N . PHE A 1 377 ? -15.566 4.949 43.997 1.00 90.88 377 PHE A N 1
ATOM 3117 C CA . PHE A 1 377 ? -15.160 4.296 42.743 1.00 90.88 377 PHE A CA 1
ATOM 3118 C C . PHE A 1 377 ? -14.695 5.288 41.672 1.00 90.88 377 PHE A C 1
ATOM 3120 O O . PHE A 1 377 ? -14.133 4.889 40.657 1.00 90.88 377 PHE A O 1
ATOM 3127 N N . ARG A 1 378 ? -14.917 6.592 41.877 1.00 91.25 378 ARG A N 1
ATOM 3128 C CA . ARG A 1 378 ? -14.819 7.609 40.823 1.00 91.25 378 ARG A CA 1
ATOM 3129 C C . ARG A 1 378 ? -13.427 7.712 40.199 1.00 91.25 378 ARG A C 1
ATOM 3131 O O . ARG A 1 378 ? -13.319 7.817 38.983 1.00 91.25 378 ARG A O 1
ATOM 3138 N N . SER A 1 379 ? -12.367 7.671 41.007 1.00 93.38 379 SER A N 1
ATOM 3139 C CA . SER A 1 379 ? -10.986 7.774 40.505 1.00 93.38 379 SER A CA 1
ATOM 3140 C C . SER A 1 379 ? -10.614 6.586 39.609 1.00 93.38 379 SER A C 1
ATOM 3142 O O . SER A 1 379 ? -10.155 6.766 38.480 1.00 93.38 379 SER A O 1
ATOM 3144 N N . GLU A 1 380 ? -10.892 5.368 40.082 1.00 94.75 380 GLU A N 1
ATOM 3145 C CA . GLU A 1 380 ? -10.619 4.126 39.355 1.00 94.75 380 GLU A CA 1
ATOM 3146 C C . GLU A 1 380 ? -11.466 4.029 38.076 1.00 94.75 380 GLU A C 1
ATOM 3148 O O . GLU A 1 380 ? -10.949 3.745 36.995 1.00 94.75 380 GLU A O 1
ATOM 3153 N N . ALA A 1 381 ? -12.753 4.364 38.175 1.00 95.50 381 ALA A N 1
ATOM 3154 C CA . ALA A 1 381 ? -13.677 4.415 37.053 1.00 95.50 381 ALA A CA 1
ATOM 3155 C C . ALA A 1 381 ? -13.231 5.398 35.962 1.00 95.50 381 ALA A C 1
ATOM 3157 O O . ALA A 1 381 ? -13.280 5.072 34.778 1.00 95.50 381 ALA A O 1
ATOM 3158 N N . LEU A 1 382 ? -12.761 6.592 36.342 1.00 96.62 382 LEU A N 1
ATOM 3159 C CA . LEU A 1 382 ? -12.245 7.587 35.397 1.00 96.62 382 LEU A CA 1
ATOM 3160 C C . LEU A 1 382 ? -10.949 7.129 34.721 1.00 96.62 382 LEU A C 1
ATOM 3162 O O . LEU A 1 382 ? -10.704 7.473 33.565 1.00 96.62 382 LEU A O 1
ATOM 3166 N N . ALA A 1 383 ? -10.098 6.380 35.424 1.00 96.06 383 ALA A N 1
ATOM 3167 C CA . ALA A 1 383 ? -8.910 5.782 34.824 1.00 96.06 383 ALA A CA 1
ATOM 3168 C C . ALA A 1 383 ? -9.289 4.697 33.801 1.00 96.06 383 ALA A C 1
ATOM 3170 O O . ALA A 1 383 ? -8.785 4.725 32.678 1.00 96.06 383 ALA A O 1
ATOM 3171 N N . MET A 1 384 ? -10.221 3.800 34.146 1.00 96.44 384 MET A N 1
ATOM 3172 C CA . MET A 1 384 ? -10.718 2.774 33.221 1.00 96.44 384 MET A CA 1
ATOM 3173 C C . MET A 1 384 ? -11.417 3.372 32.005 1.00 96.44 384 MET A C 1
ATOM 3175 O O . MET A 1 384 ? -11.143 2.941 30.891 1.00 96.44 384 MET A O 1
ATOM 3179 N N . ALA A 1 385 ? -12.279 4.372 32.208 1.00 97.06 385 ALA A N 1
ATOM 3180 C CA . ALA A 1 385 ? -12.984 5.058 31.133 1.00 97.06 385 ALA A CA 1
ATOM 3181 C C . ALA A 1 385 ? -12.008 5.675 30.126 1.00 97.06 385 ALA A C 1
ATOM 3183 O O . ALA A 1 385 ? -12.079 5.362 28.944 1.00 97.06 385 ALA A O 1
ATOM 3184 N N . ARG A 1 386 ? -11.032 6.456 30.611 1.00 97.56 386 ARG A N 1
ATOM 3185 C CA . ARG A 1 386 ? -10.008 7.065 29.749 1.00 97.56 386 ARG A CA 1
ATOM 3186 C C . ARG A 1 386 ? -9.189 6.024 28.995 1.00 97.56 386 ARG A C 1
ATOM 3188 O O . ARG A 1 386 ? -8.892 6.228 27.825 1.00 97.56 386 ARG A O 1
ATOM 3195 N N . LYS A 1 387 ? -8.831 4.914 29.647 1.00 97.75 387 LYS A N 1
ATOM 3196 C CA . LYS A 1 387 ? -8.098 3.830 28.989 1.00 97.75 387 LYS A CA 1
ATOM 3197 C C . LYS A 1 387 ? -8.951 3.142 27.915 1.00 97.75 387 LYS A C 1
ATOM 3199 O O . LYS A 1 387 ? -8.438 2.881 26.835 1.00 97.75 387 LYS A O 1
ATOM 3204 N N . ALA A 1 388 ? -10.232 2.882 28.181 1.00 98.00 388 ALA A N 1
ATOM 3205 C CA . ALA A 1 388 ? -11.150 2.318 27.192 1.00 98.00 388 ALA A CA 1
ATOM 3206 C C . ALA A 1 388 ? -11.303 3.246 25.975 1.00 98.00 388 ALA A C 1
ATOM 3208 O O . ALA A 1 388 ? -11.074 2.798 24.857 1.00 98.00 388 ALA A O 1
ATOM 3209 N N . ASP A 1 389 ? -11.564 4.542 26.199 1.00 97.38 389 ASP A N 1
ATOM 3210 C CA . ASP A 1 389 ? -11.662 5.550 25.132 1.00 97.38 389 ASP A CA 1
ATOM 3211 C C . ASP A 1 389 ? -10.373 5.590 24.276 1.00 97.38 389 ASP A C 1
ATOM 3213 O O . ASP A 1 389 ? -10.428 5.620 23.047 1.00 97.38 389 ASP A O 1
ATOM 3217 N N . GLN A 1 390 ? -9.193 5.538 24.913 1.00 97.19 390 GLN A N 1
ATOM 3218 C CA . GLN A 1 390 ? -7.900 5.503 24.215 1.00 97.19 390 GLN A CA 1
ATOM 3219 C C . GLN A 1 390 ? -7.730 4.253 23.342 1.00 97.19 390 GLN A C 1
ATOM 3221 O O . GLN A 1 390 ? -7.289 4.367 22.198 1.00 97.19 390 GLN A O 1
ATOM 3226 N N . LEU A 1 391 ? -8.070 3.070 23.862 1.00 98.06 391 LEU A N 1
ATOM 3227 C CA . LEU A 1 391 ? -7.976 1.806 23.124 1.00 98.06 391 LEU A CA 1
ATOM 3228 C C . LEU A 1 391 ? -8.941 1.780 21.931 1.00 98.06 391 LEU A C 1
ATOM 3230 O O . LEU A 1 391 ? -8.560 1.360 20.838 1.00 98.06 391 LEU A O 1
ATOM 3234 N N . GLU A 1 392 ? -10.169 2.274 22.105 1.00 97.94 392 GLU A N 1
ATOM 3235 C CA . GLU A 1 392 ? -11.152 2.384 21.021 1.00 97.94 392 GLU A CA 1
ATOM 3236 C C . GLU A 1 392 ? -10.697 3.361 19.935 1.00 97.94 392 GLU A C 1
ATOM 3238 O O . GLU A 1 392 ? -10.802 3.056 18.743 1.00 97.94 392 GLU A O 1
ATOM 3243 N N . GLN A 1 393 ? -10.132 4.508 20.328 1.00 96.50 393 GLN A N 1
ATOM 3244 C CA . GLN A 1 393 ? -9.570 5.472 19.387 1.00 96.50 393 GLN A CA 1
ATOM 3245 C C . GLN A 1 393 ? -8.403 4.867 18.593 1.00 96.50 393 GLN A C 1
ATOM 3247 O O . GLN A 1 393 ? -8.366 4.998 17.367 1.00 96.50 393 GLN A O 1
ATOM 3252 N N . GLN A 1 394 ? -7.482 4.169 19.265 1.00 96.00 394 GLN A N 1
ATOM 3253 C CA . GLN A 1 394 ? -6.379 3.462 18.608 1.00 96.00 394 GLN A CA 1
ATOM 3254 C C . GLN A 1 394 ? -6.899 2.401 17.633 1.00 96.00 394 GLN A C 1
ATOM 3256 O O . GLN A 1 394 ? -6.467 2.357 16.482 1.00 96.00 394 GLN A O 1
ATOM 3261 N N . ALA A 1 395 ? -7.881 1.593 18.039 1.00 98.00 395 ALA A N 1
ATOM 3262 C CA . ALA A 1 395 ? -8.493 0.601 17.161 1.00 98.00 395 ALA A CA 1
ATOM 3263 C C . ALA A 1 395 ? -9.143 1.250 15.926 1.00 98.00 395 ALA A C 1
ATOM 3265 O O . ALA A 1 395 ? -8.988 0.745 14.816 1.00 98.00 395 ALA A O 1
ATOM 3266 N N . ALA A 1 396 ? -9.830 2.386 16.085 1.00 96.88 396 ALA A N 1
ATOM 3267 C CA . ALA A 1 396 ? -10.432 3.124 14.974 1.00 96.88 396 ALA A CA 1
ATOM 3268 C C . ALA A 1 396 ? -9.386 3.739 14.023 1.00 96.88 396 ALA A C 1
ATOM 3270 O O . ALA A 1 396 ? -9.600 3.779 12.812 1.00 96.88 396 ALA A O 1
ATOM 3271 N N . GLU A 1 397 ? -8.251 4.212 14.545 1.00 94.69 397 GLU A N 1
ATOM 3272 C CA . GLU A 1 397 ? -7.108 4.674 13.742 1.00 94.69 397 GLU A CA 1
ATOM 3273 C C . GLU A 1 397 ? -6.516 3.549 12.883 1.00 94.69 397 GLU A C 1
ATOM 3275 O O . GLU A 1 397 ? -6.255 3.738 11.689 1.00 94.69 397 GLU A O 1
ATOM 3280 N N . ILE A 1 398 ? -6.346 2.363 13.469 1.00 97.19 398 ILE A N 1
ATOM 3281 C CA . ILE A 1 398 ? -5.840 1.186 12.760 1.00 97.19 398 ILE A CA 1
ATOM 3282 C C . ILE A 1 398 ? -6.872 0.682 11.742 1.00 97.19 398 ILE A C 1
ATOM 3284 O O . ILE A 1 398 ? -6.496 0.306 10.633 1.00 97.19 398 ILE A O 1
ATOM 3288 N N . GLU A 1 399 ? -8.168 0.733 12.056 1.00 97.19 399 GLU A N 1
ATOM 3289 C CA . GLU A 1 399 ? -9.233 0.332 11.129 1.00 97.19 399 GLU A CA 1
ATOM 3290 C C . GLU A 1 399 ? -9.234 1.195 9.857 1.00 97.19 399 GLU A C 1
ATOM 3292 O O . GLU A 1 399 ? -9.250 0.656 8.753 1.00 97.19 399 GLU A O 1
ATOM 3297 N N . ARG A 1 400 ? -9.064 2.519 9.978 1.00 95.06 400 ARG A N 1
ATOM 3298 C CA . ARG A 1 400 ? -8.884 3.397 8.802 1.00 95.06 400 ARG A CA 1
ATOM 3299 C C . ARG A 1 400 ? -7.676 2.996 7.955 1.00 95.06 400 ARG A C 1
ATOM 3301 O O . ARG A 1 400 ? -7.705 3.096 6.734 1.00 95.06 400 ARG A O 1
ATOM 3308 N N . SER A 1 401 ? -6.608 2.514 8.591 1.00 95.25 401 SER A N 1
ATOM 3309 C CA . SER A 1 401 ? -5.437 1.999 7.873 1.00 95.25 401 SER A CA 1
ATOM 3310 C C . SER A 1 401 ? -5.740 0.678 7.157 1.00 95.25 401 SER A C 1
ATOM 3312 O O . SER A 1 401 ? -5.290 0.472 6.031 1.00 95.25 401 SER A O 1
ATOM 3314 N N . ARG A 1 402 ? -6.545 -0.205 7.764 1.00 97.44 402 ARG A N 1
ATOM 3315 C CA . ARG A 1 402 ? -7.015 -1.453 7.138 1.00 97.44 402 ARG A CA 1
ATOM 3316 C C . ARG A 1 402 ? -7.855 -1.199 5.886 1.00 97.44 402 ARG A C 1
ATOM 3318 O O . ARG A 1 402 ? -7.744 -1.975 4.936 1.00 97.44 402 ARG A O 1
ATOM 3325 N N . GLU A 1 403 ? -8.660 -0.138 5.872 1.00 96.38 403 GLU A N 1
ATOM 3326 C CA . GLU A 1 403 ? -9.506 0.237 4.729 1.00 96.38 403 GLU A CA 1
ATOM 3327 C C . GLU A 1 403 ? -8.684 0.579 3.477 1.00 96.38 403 GLU A C 1
ATOM 3329 O O . GLU A 1 403 ? -9.036 0.136 2.388 1.00 96.38 403 GLU A O 1
ATOM 3334 N N . ILE A 1 404 ? -7.538 1.261 3.623 1.00 94.50 404 ILE A N 1
ATOM 3335 C CA . ILE A 1 404 ? -6.662 1.662 2.497 1.00 94.50 404 ILE A CA 1
ATOM 3336 C C . ILE A 1 404 ? -6.277 0.468 1.610 1.00 94.50 404 ILE A C 1
ATOM 3338 O O . ILE A 1 404 ? -6.129 0.607 0.397 1.00 94.50 404 ILE A O 1
ATOM 3342 N N . VAL A 1 405 ? -6.098 -0.706 2.218 1.00 95.56 405 VAL A N 1
ATOM 3343 C CA . VAL A 1 405 ? -5.614 -1.920 1.545 1.00 95.56 405 VAL A CA 1
ATOM 3344 C C . VAL A 1 405 ? -6.648 -3.043 1.526 1.00 95.56 405 VAL A C 1
ATOM 3346 O O . VAL A 1 405 ? -6.299 -4.174 1.196 1.00 95.56 405 VAL A O 1
ATOM 3349 N N . ASN A 1 406 ? -7.907 -2.768 1.890 1.00 96.88 406 ASN A N 1
ATOM 3350 C CA . ASN A 1 406 ? -8.961 -3.779 2.030 1.00 96.88 406 ASN A CA 1
ATOM 3351 C C . ASN A 1 406 ? -8.513 -4.983 2.888 1.00 96.88 406 ASN A C 1
ATOM 3353 O O . ASN A 1 406 ? -8.707 -6.146 2.526 1.00 96.88 406 ASN A O 1
ATOM 3357 N N . PHE A 1 407 ? -7.872 -4.712 4.031 1.00 98.06 407 PHE A N 1
ATOM 3358 C CA . PHE A 1 407 ? -7.142 -5.717 4.813 1.00 98.06 407 PHE A CA 1
ATOM 3359 C C . PHE A 1 407 ? -7.999 -6.911 5.246 1.00 98.06 407 PHE A C 1
ATOM 3361 O O . PHE A 1 407 ? -7.544 -8.055 5.190 1.00 98.06 407 PHE A O 1
ATOM 3368 N N . VAL A 1 408 ? -9.239 -6.652 5.672 1.00 97.38 408 VAL A N 1
ATOM 3369 C CA . VAL A 1 408 ? -10.181 -7.686 6.133 1.00 97.38 408 VAL A CA 1
ATOM 3370 C C . VAL A 1 408 ? -10.669 -8.554 4.971 1.00 97.38 408 VAL A C 1
ATOM 3372 O O . VAL A 1 408 ? -10.757 -9.771 5.125 1.00 97.38 408 VAL A O 1
ATOM 3375 N N . TYR A 1 409 ? -10.924 -7.954 3.803 1.00 96.94 409 TYR A N 1
ATOM 3376 C CA . TYR A 1 409 ? -11.319 -8.682 2.595 1.00 96.94 409 TYR A CA 1
ATOM 3377 C C . TYR A 1 409 ? -10.244 -9.696 2.199 1.00 96.94 409 TYR A C 1
ATOM 3379 O O . TYR A 1 409 ? -10.524 -10.888 2.141 1.00 96.94 409 TYR A O 1
ATOM 3387 N N . TRP A 1 410 ? -8.999 -9.243 2.024 1.00 96.88 410 TRP A N 1
ATOM 3388 C CA . TRP A 1 410 ? -7.897 -10.113 1.606 1.00 96.88 410 TRP A CA 1
ATOM 3389 C C . TRP A 1 410 ? -7.571 -11.195 2.636 1.00 96.88 410 TRP A C 1
ATOM 3391 O O . TRP A 1 410 ? -7.269 -12.327 2.263 1.00 96.88 410 TRP A O 1
ATOM 3401 N N . ARG A 1 411 ? -7.695 -10.880 3.933 1.00 97.06 411 ARG A N 1
ATOM 3402 C CA . ARG A 1 411 ? -7.546 -11.872 5.006 1.00 97.06 411 ARG A CA 1
ATOM 3403 C C . ARG A 1 411 ? -8.588 -12.981 4.874 1.00 97.06 411 ARG A C 1
ATOM 3405 O O . ARG A 1 411 ? -8.239 -14.153 4.968 1.00 97.06 411 ARG A O 1
ATOM 3412 N N . ARG A 1 412 ? -9.854 -12.612 4.658 1.00 96.12 412 ARG A N 1
ATOM 3413 C CA . ARG A 1 412 ? -10.956 -13.570 4.525 1.00 96.12 412 ARG A CA 1
ATOM 3414 C C . ARG A 1 412 ? -10.859 -14.372 3.229 1.00 96.12 412 ARG A C 1
ATOM 3416 O O . ARG A 1 412 ? -11.085 -15.573 3.273 1.00 96.12 412 ARG A O 1
ATOM 3423 N N . HIS A 1 413 ? -10.481 -13.727 2.126 1.00 94.50 413 HIS A N 1
ATOM 3424 C CA . HIS A 1 413 ? -10.244 -14.369 0.829 1.00 94.50 413 HIS A CA 1
ATOM 3425 C C . HIS A 1 413 ? -9.253 -15.528 0.966 1.00 94.50 413 HIS A C 1
ATOM 3427 O O . HIS A 1 413 ? -9.616 -16.679 0.751 1.00 94.50 413 HIS A O 1
ATOM 3433 N N . ALA A 1 414 ? -8.054 -15.255 1.494 1.00 93.69 414 ALA A N 1
ATOM 3434 C CA . ALA A 1 414 ? -7.033 -16.285 1.704 1.00 93.69 414 ALA A CA 1
ATOM 3435 C C . ALA A 1 414 ? -7.501 -17.433 2.611 1.00 93.69 414 ALA A C 1
ATOM 3437 O O . ALA A 1 414 ? -7.119 -18.582 2.412 1.00 93.69 414 ALA A O 1
ATOM 3438 N N . GLN A 1 415 ? -8.303 -17.118 3.634 1.00 93.19 415 GLN A N 1
ATOM 3439 C CA . GLN A 1 415 ? -8.811 -18.102 4.589 1.00 93.19 415 GLN A CA 1
ATOM 3440 C C . GLN A 1 415 ? -9.858 -19.037 3.987 1.00 93.19 415 GLN A C 1
ATOM 3442 O O . GLN A 1 415 ? -9.892 -20.211 4.351 1.00 93.19 415 GLN A O 1
ATOM 3447 N N . VAL A 1 416 ? -10.704 -18.523 3.098 1.00 93.25 416 VAL A N 1
ATOM 3448 C CA . VAL A 1 416 ? -11.732 -19.317 2.425 1.00 93.25 416 VAL A CA 1
ATOM 3449 C C . VAL A 1 416 ? -11.087 -20.229 1.386 1.00 93.25 416 VAL A C 1
ATOM 3451 O O . VAL A 1 416 ? -11.299 -21.433 1.454 1.00 93.25 416 VAL A O 1
ATOM 3454 N N . GLU A 1 417 ? -10.226 -19.695 0.519 1.00 90.25 417 GLU A N 1
ATOM 3455 C CA . GLU A 1 417 ? -9.642 -20.457 -0.599 1.00 90.25 417 GLU A CA 1
ATOM 3456 C C . GLU A 1 417 ? -8.603 -21.511 -0.165 1.00 90.25 417 GLU A C 1
ATOM 3458 O O . GLU A 1 417 ? -8.299 -22.455 -0.891 1.00 90.25 417 GLU A O 1
ATOM 3463 N N . GLN A 1 418 ? -8.053 -21.404 1.051 1.00 86.19 418 GLN A N 1
ATOM 3464 C CA . GLN A 1 418 ? -7.176 -22.444 1.607 1.00 86.19 418 GLN A CA 1
ATOM 3465 C C . GLN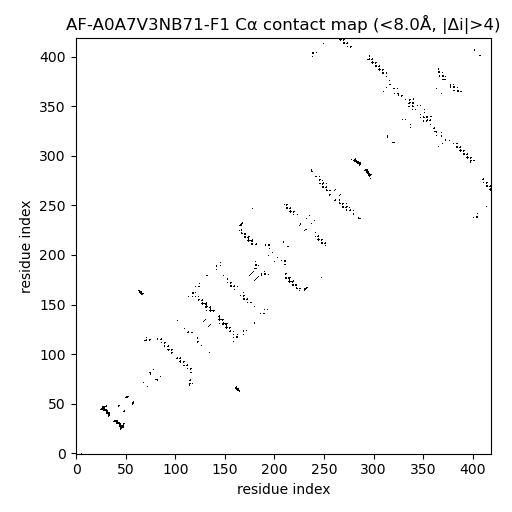 A 1 418 ? -7.927 -23.609 2.275 1.00 86.19 418 GLN A C 1
ATOM 3467 O O . GLN A 1 418 ? -7.271 -24.522 2.790 1.00 86.19 418 GLN A O 1
ATOM 3472 N N . SER A 1 419 ? -9.259 -23.555 2.360 1.00 74.69 419 SER A N 1
ATOM 3473 C CA . SER A 1 419 ? -10.087 -24.599 2.988 1.00 74.69 419 SER A CA 1
ATOM 3474 C C . SER A 1 419 ? -10.236 -25.780 2.042 1.00 74.69 419 SER A C 1
ATOM 3476 O O . SER A 1 419 ? -9.853 -26.909 2.444 1.00 74.69 419 SER A O 1
#

Solvent-accessible surface area (backbone atoms only — not comparable to full-atom values): 21862 Å² total; per-residue (Å²): 133,62,69,64,62,53,50,55,50,52,51,52,50,52,51,52,50,50,52,50,50,51,51,49,46,51,37,63,32,70,57,45,60,37,95,90,41,82,88,43,71,46,80,31,16,60,54,43,45,52,37,71,68,36,71,67,44,39,42,57,62,64,71,58,69,26,68,83,53,69,66,34,54,47,50,36,60,76,45,74,68,42,44,69,61,57,39,52,52,36,51,51,51,28,50,50,23,54,76,69,65,37,61,69,61,22,53,54,34,51,56,50,38,42,41,61,41,48,78,45,62,64,56,36,55,52,48,19,44,42,30,39,50,56,55,17,66,75,47,88,52,65,68,58,20,46,52,29,30,52,50,11,46,51,44,24,56,56,37,36,53,34,33,73,64,47,30,62,46,39,31,48,40,11,48,48,39,27,44,61,30,64,66,38,97,57,17,72,60,39,44,51,50,52,51,65,36,70,89,81,45,59,90,85,60,56,78,71,64,40,35,41,28,56,44,12,20,53,28,28,48,54,18,50,54,38,38,77,72,71,34,69,65,84,86,54,60,49,71,60,63,65,44,49,31,34,48,21,39,42,54,42,23,57,46,33,47,77,73,70,42,65,62,72,62,29,31,50,34,18,46,51,18,38,52,41,45,49,53,53,22,67,34,80,39,62,56,96,51,88,93,42,65,47,36,62,61,46,36,62,60,30,45,52,53,20,50,52,38,51,52,55,54,44,64,76,48,74,64,50,68,57,53,55,32,50,58,43,57,71,69,48,52,72,67,29,50,52,25,57,71,40,55,79,93,73,47,51,74,70,29,48,55,34,22,52,54,44,52,58,65,46,56,77,49,55,51,62,50,18,70,71,44,61,76,95,48,26,68,62,31,40,52,40,20,52,51,22,54,51,30,45,51,50,25,52,56,40,47,60,56,32,59,80,66,43,45,68,58,57,52,50,49,26,57,58,67,41,106

Secondary structure (DSSP, 8-state):
--HHHHHHHHHHHHHHHHHHHHHHHHHHPPPEEETTEEEEEE--SHHHHHHHH-HHHHHHHHHT-----HHHHHHHHHTTT-HHHHHHHHHHHHHHHHHTT-HHHHHHHHHHHHHHSTT-HHHHHHHHHIIIIIIHHT-SSHHHHHHHHHHHHHHHHHHHHH-TT-HHHHHHHHHIIIIIIHSSTTHHHHHHHHHH-TTTS-TT--GGGGSHHHHHHHHHHHHHHHHHTT---TT--HHHHHHHHHHHHHHHHHHHHHTT--THHHHHHHHHHHHHHHHHHHS-EE-SSTT-EE-GGGHHHHHHHHHHHHHHHHHHSTTHHHHHHHHHHHHS-HHHHHHHHS-GGG--HHHHHHHHHHHHHH---HHHHHHHS-HHHHHHHHHHHHHHHHHHHHHHHHHHHHHHTTHHHHHHHHHHHT-

Nearest PDB structures (foldseek):
  7r5j-assembly1_00  TM=2.043E-01  e=2.960E-02  Homo sapiens
  7tbm-assembly1_c1  TM=2.270E-01  e=7.975E-02  Homo sapiens
  7mnl-assembly1_A  TM=2.186E-01  e=1.126E-01  Homo sapiens
  7mno-assembly1_A  TM=2.222E-01  e=2.243E-01  Homo sapiens
  7mnn-assembly1_A  TM=2.161E-01  e=1.808E-01  Homo sapiens

Radius of gyration: 32.27 Å; Cα contacts (8 Å, |Δi|>4): 477; chains: 1; bounding box: 94×85×82 Å

Mean predicted aligned error: 11.13 Å

Sequence (419 aa):
MNQQTIFYRKIAYAVAILAMLLVLYYLGFPSIKDPRDPTQILPGGVLARFKGADADAALLSELQLGEIDPASETIRLVSLGMRGFAAQILWQEANEYKMKKDWTKLSATLQQLAKVEPHFINVWRFQAWNLSYNVSAEFDDYRERYRWVIKGIRFLQNGIQFNKREPMLVWDTGWFIAQKIGRADEKKQFRQLFRQDPDFHSPETSGEERDNWLVGKRWFRRAEEMVDRGADLRRVTPVLFYSHAPMCQMNYADNLEADGTFGKMAKSAFQQASLEWKQYGDRQIPTYEPGKTIRLNDVEPLREEAAALVKRLEAMEPGLREKIREERRQNLSKLEREALETPFEKRTDKQHELAYKAQQQLHVTHEQLARRLPERFRSEALAMARKADQLEQQAAEIERSREIVNFVYWRRHAQVEQS

Foldseek 3Di:
DDPVVVVVVVVVVVVVVVVVVVVCQQAPFAWDQDPVHNVDTHQGHPPNVVCVPDPVSVCVVVVQDQPDDPLLVVVCVVCVNPLVVVLVVLVVQLVVCVVVVVVVVNLVSLVSSCSSCLPPLCSLLVVLCCQQPVNLVPDPDVVSSLVSLVSSLVSLVSSCSSGVLALVSLLVSLVSLLPSCCPDPCVVVSQVCQLVPPPPDPPPDHDPCSGSLNVSLVSLVVSVVSVVVPRDPVPDQQLVSLLSNLVSLVSSLVVCVVVVNDDPVSLVSLVVSLVSLVVQQQDFTDDPDPPDTDRLVCLVVLLVLLVVLLVVLCVLPPCLLVVQLVVLLVVQDPLLNVLLPPPPVRHDPVSVVSVVVSVVSSDQQQLNSLCPGDPVCNVVSNVSRVSSVVSNVSSVVSVVSCVVSVSVVSNVSSVVSSD

pLDDT: mean 87.29, std 13.95, range [37.47, 98.38]